Protein 4O7H (pdb70)

Solvent-accessible surface area: 18746 Å² total; per-residue (Å²): 141,46,76,0,37,8,21,21,8,11,25,27,0,9,2,0,19,2,0,0,40,12,8,182,23,111,45,73,44,34,118,22,76,38,77,99,96,58,143,89,10,70,88,56,1,51,19,17,63,11,4,0,0,28,17,85,128,44,54,51,2,6,9,5,56,0,0,7,5,9,0,16,63,60,49,84,83,61,37,5,2,5,58,89,30,46,38,47,6,37,0,4,26,0,4,0,11,0,33,87,48,0,25,119,53,0,3,62,10,0,15,87,5,58,1,45,40,128,37,65,122,40,44,84,70,58,88,75,72,27,62,51,0,114,61,49,0,54,64,0,0,134,35,0,10,154,7,31,102,165,74,171,34,0,7,18,79,61,18,0,5,0,0,1,1,0,0,0,3,0,0,0,0,1,2,16,41,7,18,32,14,130,95,14,80,87,0,20,106,3,0,15,107,2,2,54,72,105,7,0,141,40,5,12,88,78,93,21,90,74,11,109,40,37,236,54,1,57,62,81,132,44,139,44,90,0,44,9,20,21,10,11,26,30,0,11,6,0,18,2,0,0,40,22,8,190,24,99,41,75,42,30,120,23,75,38,77,101,120,56,145,89,11,63,89,57,2,50,20,16,74,10,2,0,0,24,18,85,128,44,58,52,1,6,8,5,26,0,0,7,8,9,0,16,64,61,51,70,139,50,26,4,3,7,60,93,30,46,32,47,5,34,0,13,27,0,17,10,12,0,54,84,40,0,28,111,41,0,4,48,15,0,17,89,4,56,1,50,54,69,34,97,107,112,79,49,61,180,70,20,144,52,0,101,62,48,0,58,64,0,0,139,36,0,12,154,7,29,106,165,72,173,29,0,7,15,126,68,17,0,6,0,0,0,1,0,0,1,2,0,0,0,0,1,2,16,40,5,14,26,7,151,93,14,91,87,0,53,123,7,0,22,102,1,1,48,79,122,7,0,144,40,6,10,84,78,97,19,90,89,28,110,38,39,130,47,0,53,65,76,91,47

Structure (mmCIF, N/CA/C/O backbone):
data_4O7H
#
_entry.id   4O7H
#
_cell.length_a   47.084
_cell.length_b   48.965
_cell.length_c   56.559
_cell.angle_alpha   109.85
_cell.angle_beta   106.96
_cell.angle_gamma   95.20
#
_symmetry.space_group_name_H-M   'P 1'
#
loop_
_entity.id
_entity.type
_entity.pdbx_description
1 polymer 'Glutathione S-transferase'
2 water water
#
loop_
_atom_site.group_PDB
_atom_site.id
_atom_site.type_symbol
_atom_site.label_atom_id
_atom_site.label_alt_id
_atom_site.label_comp_id
_atom_site.label_asym_id
_atom_site.label_entity_id
_atom_site.label_seq_id
_atom_site.pdbx_PDB_ins_code
_atom_site.Cartn_x
_atom_site.Cartn_y
_atom_site.Cartn_z
_atom_site.occupancy
_atom_site.B_iso_or_equiv
_atom_site.auth_seq_id
_atom_site.auth_comp_id
_atom_site.auth_asym_id
_atom_site.auth_atom_id
_atom_site.pdbx_PDB_model_num
ATOM 1 N N . MET A 1 1 ? 20.809 -12.525 5.107 1.00 31.70 1 MET A N 1
ATOM 2 C CA . MET A 1 1 ? 19.401 -12.982 5.319 1.00 28.63 1 MET A CA 1
ATOM 3 C C . MET A 1 1 ? 18.501 -12.296 4.286 1.00 23.86 1 MET A C 1
ATOM 4 O O . MET A 1 1 ? 18.906 -11.340 3.622 1.00 23.94 1 MET A O 1
ATOM 9 N N . ARG A 1 2 ? 17.283 -12.775 4.181 1.00 21.25 2 ARG A N 1
ATOM 10 C CA . ARG A 1 2 ? 16.301 -12.211 3.219 1.00 18.42 2 ARG A CA 1
ATOM 11 C C . ARG A 1 2 ? 16.140 -10.734 3.442 1.00 16.04 2 ARG A C 1
ATOM 12 O O . ARG A 1 2 ? 16.018 -10.290 4.571 1.00 15.91 2 ARG A O 1
ATOM 20 N N . ARG A 1 3 ? 16.085 -9.940 2.367 1.00 15.20 3 ARG A N 1
ATOM 21 C CA . ARG A 1 3 ? 16.082 -8.477 2.483 1.00 15.15 3 ARG A CA 1
ATOM 22 C C . ARG A 1 3 ? 15.093 -7.864 1.514 1.00 14.26 3 ARG A C 1
ATOM 23 O O . ARG A 1 3 ? 14.877 -8.397 0.397 1.00 15.63 3 ARG A O 1
ATOM 31 N N . LEU A 1 4 ? 14.487 -6.781 1.956 1.00 13.16 4 LEU A N 1
ATOM 32 C CA . LEU A 1 4 ? 13.592 -6.001 1.099 1.00 12.61 4 LEU A CA 1
ATOM 33 C C . LEU A 1 4 ? 14.091 -4.563 0.998 1.00 12.22 4 LEU A C 1
ATOM 34 O O . LEU A 1 4 ? 14.201 -3.822 2.006 1.00 12.13 4 LEU A O 1
ATOM 39 N N . TYR A 1 5 ? 14.414 -4.152 -0.212 1.00 10.85 5 TYR A N 1
ATOM 40 C CA . TYR A 1 5 ? 14.669 -2.766 -0.512 1.00 11.70 5 TYR A CA 1
ATOM 41 C C . TYR A 1 5 ? 13.349 -2.042 -0.636 1.00 11.59 5 TYR A C 1
ATOM 42 O O . TYR A 1 5 ? 12.459 -2.434 -1.453 1.00 11.33 5 TYR A O 1
ATOM 51 N N . HIS A 1 6 ? 13.192 -0.971 0.132 1.00 11.88 6 HIS A N 1
ATOM 52 C CA . HIS A 1 6 ? 11.903 -0.298 0.197 1.00 11.61 6 HIS A CA 1
ATOM 53 C C . HIS A 1 6 ? 12.084 1.206 0.461 1.00 12.49 6 HIS A C 1
ATOM 54 O O . HIS A 1 6 ? 13.194 1.681 0.766 1.00 13.22 6 HIS A O 1
ATOM 61 N N . HIS A 1 7 ? 10.995 1.930 0.413 1.00 12.03 7 HIS A N 1
ATOM 62 C CA . HIS A 1 7 ? 10.917 3.223 1.053 1.00 13.85 7 HIS A CA 1
ATOM 63 C C . HIS A 1 7 ? 9.505 3.477 1.466 1.00 12.86 7 HIS A C 1
ATOM 64 O O . HIS A 1 7 ? 8.564 2.905 0.907 1.00 12.92 7 HIS A O 1
ATOM 71 N N . GLY A 1 8 ? 9.344 4.318 2.469 1.00 12.77 8 GLY A N 1
ATOM 72 C CA . GLY A 1 8 ? 8.034 4.540 3.059 1.00 13.31 8 GLY A CA 1
ATOM 73 C C . GLY A 1 8 ? 7.023 5.182 2.148 1.00 12.93 8 GLY A C 1
ATOM 74 O O . GLY A 1 8 ? 5.819 5.078 2.418 1.00 13.46 8 GLY A O 1
ATOM 75 N N . LEU A 1 9 ? 7.442 5.855 1.077 1.00 13.18 9 LEU A N 1
ATOM 76 C CA . LEU A 1 9 ? 6.487 6.500 0.217 1.00 13.81 9 LEU A CA 1
ATOM 77 C C . LEU A 1 9 ? 5.957 5.609 -0.902 1.00 12.12 9 LEU A C 1
ATOM 78 O O . LEU A 1 9 ? 5.193 6.041 -1.715 1.00 13.90 9 LEU A O 1
ATOM 83 N N . SER A 1 10 ? 6.396 4.363 -0.946 1.00 11.31 10 SER A N 1
ATOM 84 C CA . SER A 1 10 ? 6.036 3.478 -2.050 1.00 10.59 10 SER A CA 1
ATOM 85 C C . SER A 1 10 ? 4.867 2.584 -1.638 1.00 10.29 10 SER A C 1
ATOM 86 O O . SER A 1 10 ? 5.043 1.770 -0.736 1.00 10.38 10 SER A O 1
ATOM 89 N N . PRO A 1 11 ? 3.707 2.706 -2.303 1.00 10.36 11 PRO A N 1
ATOM 90 C CA . PRO A 1 11 ? 2.628 1.784 -1.960 1.00 10.33 11 PRO A CA 1
ATOM 91 C C . PRO A 1 11 ? 2.960 0.344 -2.239 1.00 9.18 11 PRO A C 1
ATOM 92 O O . PRO A 1 11 ? 2.537 -0.533 -1.477 1.00 9.26 11 PRO A O 1
ATOM 96 N N . ALA A 1 12 ? 3.660 0.073 -3.322 1.00 8.69 12 ALA A N 1
ATOM 97 C CA . ALA A 1 12 ? 4.013 -1.286 -3.628 1.00 9.52 12 ALA A CA 1
ATOM 98 C C . ALA A 1 12 ? 4.937 -1.902 -2.593 1.00 8.76 12 ALA A C 1
ATOM 99 O O . ALA A 1 12 ? 4.829 -3.063 -2.230 1.00 9.69 12 ALA A O 1
ATOM 101 N N . ALA A 1 13 ? 5.891 -1.111 -2.135 1.00 9.00 13 ALA A N 1
ATOM 102 C CA . ALA A 1 13 ? 6.807 -1.589 -1.116 1.00 8.78 13 ALA A CA 1
ATOM 103 C C . ALA A 1 13 ? 6.102 -1.804 0.201 1.00 8.46 13 ALA A C 1
ATOM 104 O O . ALA A 1 13 ? 6.356 -2.824 0.876 1.00 9.23 13 ALA A O 1
ATOM 106 N N . ARG A 1 14 ? 5.180 -0.908 0.550 1.00 8.92 14 ARG A N 1
ATOM 107 C CA . ARG A 1 14 ? 4.362 -1.140 1.735 1.00 8.80 14 ARG A CA 1
ATOM 108 C C . ARG A 1 14 ? 3.640 -2.452 1.619 1.00 9.52 14 ARG A C 1
ATOM 109 O O . ARG A 1 14 ? 3.600 -3.249 2.575 1.00 9.00 14 ARG A O 1
ATOM 117 N N . LYS A 1 15 ? 3.023 -2.686 0.471 1.00 9.44 15 LYS A N 1
ATOM 118 C CA . LYS A 1 15 ? 2.304 -3.938 0.254 1.00 10.33 15 LYS A CA 1
ATOM 119 C C . LYS A 1 15 ? 3.158 -5.170 0.470 1.00 9.31 15 LYS A C 1
ATOM 120 O O . LYS A 1 15 ? 2.747 -6.133 1.109 1.00 8.53 15 LYS A O 1
ATOM 126 N N . VAL A 1 16 ? 4.379 -5.176 -0.064 1.00 8.34 16 VAL A N 1
ATOM 127 C CA . VAL A 1 16 ? 5.249 -6.316 0.112 1.00 8.49 16 VAL A CA 1
ATOM 128 C C . VAL A 1 16 ? 5.645 -6.516 1.590 1.00 9.00 16 VAL A C 1
ATOM 129 O O . VAL A 1 16 ? 5.654 -7.634 2.087 1.00 9.15 16 VAL A O 1
ATOM 133 N N . ARG A 1 17 ? 5.891 -5.431 2.311 1.00 8.65 17 ARG A N 1
ATOM 134 C CA . ARG A 1 17 ? 6.190 -5.527 3.698 1.00 9.70 17 ARG A CA 1
ATOM 135 C C . ARG A 1 17 ? 5.027 -6.197 4.463 1.00 8.53 17 ARG A C 1
ATOM 136 O O . ARG A 1 17 ? 5.247 -7.064 5.309 1.00 8.91 17 ARG A O 1
ATOM 144 N N . VAL A 1 18 ? 3.815 -5.743 4.207 1.00 8.76 18 VAL A N 1
ATOM 145 C CA . VAL A 1 18 ? 2.628 -6.353 4.832 1.00 8.70 18 VAL A CA 1
ATOM 146 C C . VAL A 1 18 ? 2.508 -7.821 4.450 1.00 9.45 18 VAL A C 1
ATOM 147 O O . VAL A 1 18 ? 2.243 -8.698 5.324 1.00 9.19 18 VAL A O 1
ATOM 151 N N . ALA A 1 19 ? 2.726 -8.137 3.175 1.00 8.77 19 ALA A N 1
ATOM 152 C CA . ALA A 1 19 ? 2.639 -9.528 2.694 1.00 9.56 19 ALA A CA 1
ATOM 153 C C . ALA A 1 19 ? 3.671 -10.446 3.374 1.00 9.73 19 ALA A C 1
ATOM 154 O O . ALA A 1 19 ? 3.359 -11.549 3.793 1.00 11.09 19 ALA A O 1
ATOM 156 N N . LEU A 1 20 ? 4.920 -9.990 3.478 1.00 9.58 20 LEU A N 1
ATOM 157 C CA . LEU A 1 20 ? 5.958 -10.762 4.093 1.00 9.60 20 LEU A CA 1
ATOM 158 C C . LEU A 1 20 ? 5.551 -11.109 5.549 1.00 10.33 20 LEU A C 1
ATOM 159 O O . LEU A 1 20 ? 5.703 -12.254 6.006 1.00 10.55 20 LEU A O 1
ATOM 164 N N . ALA A 1 21 ? 5.039 -10.112 6.261 1.00 9.66 21 ALA A N 1
ATOM 165 C CA . ALA A 1 21 ? 4.606 -10.294 7.658 1.00 10.97 21 ALA A CA 1
ATOM 166 C C . ALA A 1 21 ? 3.395 -11.254 7.752 1.00 11.41 21 ALA A C 1
ATOM 167 O O . ALA A 1 21 ? 3.327 -12.102 8.643 1.00 12.22 21 ALA A O 1
ATOM 169 N N . GLU A 1 22 ? 2.429 -11.107 6.851 1.00 12.19 22 GLU A N 1
ATOM 170 C CA . GLU A 1 22 ? 1.264 -11.995 6.820 1.00 12.01 22 GLU A CA 1
ATOM 171 C C . GLU A 1 22 ? 1.709 -13.431 6.590 1.00 12.63 22 GLU A C 1
ATOM 172 O O . GLU A 1 22 ? 1.138 -14.362 7.185 1.00 14.09 22 GLU A O 1
ATOM 178 N N . LYS A 1 23 ? 2.789 -13.620 5.820 1.00 11.89 23 LYS A N 1
ATOM 179 C CA . LYS A 1 23 ? 3.315 -14.978 5.525 1.00 13.19 23 LYS A CA 1
ATOM 180 C C . LYS A 1 23 ? 4.321 -15.442 6.580 1.00 13.07 23 LYS A C 1
ATOM 181 O O . LYS A 1 23 ? 4.916 -16.505 6.455 1.00 13.68 23 LYS A O 1
ATOM 187 N N . ARG A 1 24 ? 4.503 -14.638 7.613 1.00 13.46 24 ARG A N 1
ATOM 188 C CA . ARG A 1 24 ? 5.435 -14.965 8.705 1.00 14.49 24 ARG A CA 1
ATOM 189 C C . ARG A 1 24 ? 6.876 -15.171 8.199 1.00 16.73 24 ARG A C 1
ATOM 190 O O . ARG A 1 24 ? 7.620 -16.074 8.641 1.00 17.21 24 ARG A O 1
ATOM 198 N N . LEU A 1 25 ? 7.273 -14.338 7.243 1.00 15.07 25 LEU A N 1
ATOM 199 C CA . LEU A 1 25 ? 8.591 -14.397 6.659 1.00 16.28 25 LEU A CA 1
ATOM 200 C C . LEU A 1 25 ? 9.447 -13.316 7.219 1.00 17.09 25 LEU A C 1
ATOM 201 O O . LEU A 1 25 ? 9.151 -12.121 7.065 1.00 20.21 25 LEU A O 1
ATOM 206 N N . ASP A 1 26 ? 10.551 -13.692 7.839 1.00 17.18 26 ASP A N 1
ATOM 207 C CA . ASP A 1 26 ? 11.446 -12.709 8.382 1.00 19.02 26 ASP A CA 1
ATOM 208 C C . ASP A 1 26 ? 12.220 -12.014 7.230 1.00 16.82 26 ASP A C 1
ATOM 209 O O . ASP A 1 26 ? 12.513 -12.628 6.232 1.00 19.25 26 ASP A O 1
ATOM 214 N N . TYR A 1 27 ? 12.538 -10.759 7.418 1.00 16.47 27 TYR A N 1
ATOM 215 C CA . TYR A 1 27 ? 13.328 -10.021 6.464 1.00 15.42 27 TYR A CA 1
ATOM 216 C C . TYR A 1 27 ? 13.975 -8.804 7.085 1.00 16.36 27 TYR A C 1
ATOM 217 O O . TYR A 1 27 ? 13.484 -8.233 8.067 1.00 16.96 27 TYR A O 1
ATOM 226 N N . GLU A 1 28 ? 15.068 -8.367 6.462 1.00 15.47 28 GLU A N 1
ATOM 227 C CA . GLU A 1 28 ? 15.714 -7.121 6.797 1.00 17.55 28 GLU A CA 1
ATOM 228 C C . GLU A 1 28 ? 15.233 -6.000 5.883 1.00 15.79 28 GLU A C 1
ATOM 229 O O . GLU A 1 28 ? 15.334 -6.113 4.639 1.00 15.85 28 GLU A O 1
ATOM 235 N N . ALA A 1 29 ? 14.679 -4.961 6.460 1.00 16.20 29 ALA A N 1
ATOM 236 C CA . ALA A 1 29 ? 14.198 -3.819 5.682 1.00 16.34 29 ALA A CA 1
ATOM 237 C C . ALA A 1 29 ? 15.326 -2.881 5.401 1.00 18.58 29 ALA A C 1
ATOM 238 O O . ALA A 1 29 ? 15.994 -2.403 6.354 1.00 20.80 29 ALA A O 1
ATOM 240 N N . VAL A 1 30 ? 15.553 -2.594 4.114 1.00 16.88 30 VAL A N 1
ATOM 241 C CA . VAL A 1 30 ? 16.632 -1.704 3.702 1.00 16.67 30 VAL A CA 1
ATOM 242 C C . VAL A 1 30 ? 16.091 -0.542 2.881 1.00 17.43 30 VAL A C 1
ATOM 243 O O . VAL A 1 30 ? 15.469 -0.741 1.838 1.00 15.58 30 VAL A O 1
ATOM 247 N N . ILE A 1 31 ? 16.270 0.673 3.358 1.00 15.66 31 ILE A N 1
ATOM 248 C CA . ILE A 1 31 ? 15.791 1.841 2.670 1.00 15.55 31 ILE A CA 1
ATOM 249 C C . ILE A 1 31 ? 16.646 2.151 1.450 1.00 17.27 31 ILE A C 1
ATOM 250 O O . ILE A 1 31 ? 17.888 2.188 1.538 1.00 17.36 31 ILE A O 1
ATOM 255 N N . GLU A 1 32 ? 15.978 2.350 0.328 1.00 16.71 32 GLU A N 1
ATOM 256 C CA . GLU A 1 32 ? 16.583 2.965 -0.835 1.00 17.69 32 GLU A CA 1
ATOM 257 C C . GLU A 1 32 ? 15.766 4.171 -1.254 1.00 18.01 32 GLU A C 1
ATOM 258 O O . GLU A 1 32 ? 14.568 4.054 -1.581 1.00 18.14 32 GLU A O 1
ATOM 264 N N . GLU A 1 33 ? 16.395 5.345 -1.243 1.00 19.22 33 GLU A N 1
ATOM 265 C CA . GLU A 1 33 ? 15.762 6.551 -1.728 1.00 21.76 33 GLU A CA 1
ATOM 266 C C . GLU A 1 33 ? 15.962 6.664 -3.230 1.00 21.63 33 GLU A C 1
ATOM 267 O O . GLU A 1 33 ? 17.012 7.125 -3.698 1.00 21.17 33 GLU A O 1
ATOM 273 N N . THR A 1 34 ? 14.962 6.224 -4.004 1.00 20.04 34 THR A N 1
ATOM 274 C CA . THR A 1 34 ? 15.152 6.018 -5.431 1.00 21.55 34 THR A CA 1
ATOM 275 C C . THR A 1 34 ? 15.206 7.332 -6.222 1.00 22.57 34 THR A C 1
ATOM 276 O O . THR A 1 34 ? 15.529 7.337 -7.417 1.00 23.68 34 THR A O 1
ATOM 280 N N . TRP A 1 35 ? 14.903 8.422 -5.524 1.00 25.92 35 TRP A N 1
ATOM 281 C CA . TRP A 1 35 ? 15.000 9.770 -6.063 1.00 29.14 35 TRP A CA 1
ATOM 282 C C . TRP A 1 35 ? 16.447 10.254 -6.064 1.00 30.48 35 TRP A C 1
ATOM 283 O O . TRP A 1 35 ? 16.735 11.314 -6.600 1.00 35.13 35 TRP A O 1
ATOM 294 N N . ILE A 1 36 ? 17.350 9.474 -5.466 1.00 31.34 36 ILE A N 1
ATOM 295 C CA . ILE A 1 36 ? 18.776 9.750 -5.481 1.00 31.97 36 ILE A CA 1
ATOM 296 C C . ILE A 1 36 ? 19.473 8.647 -6.277 1.00 35.63 36 ILE A C 1
ATOM 297 O O . ILE A 1 36 ? 19.532 7.486 -5.832 1.00 30.38 36 ILE A O 1
ATOM 302 N N . ARG A 1 37 ? 19.992 9.003 -7.449 1.00 34.75 37 ARG A N 1
ATOM 303 C CA . ARG A 1 37 ? 20.576 8.022 -8.363 1.00 34.44 37 ARG A CA 1
ATOM 304 C C . ARG A 1 37 ? 21.670 7.214 -7.654 1.00 31.47 37 ARG A C 1
ATOM 305 O O . ARG A 1 37 ? 22.458 7.742 -6.877 1.00 33.41 37 ARG A O 1
ATOM 307 N N . ASN A 1 38 ? 21.650 5.894 -7.861 1.00 28.94 38 ASN A N 1
ATOM 308 C CA . ASN A 1 38 ? 22.584 4.976 -7.206 1.00 26.42 38 ASN A CA 1
ATOM 309 C C . ASN A 1 38 ? 22.865 3.865 -8.203 1.00 25.15 38 ASN A C 1
ATOM 310 O O . ASN A 1 38 ? 22.012 3.002 -8.478 1.00 20.21 38 ASN A O 1
ATOM 315 N N . GLU A 1 39 ? 24.040 3.924 -8.825 1.00 25.18 39 GLU A N 1
ATOM 316 C CA . GLU A 1 39 ? 24.309 3.020 -9.924 1.00 24.62 39 GLU A CA 1
ATOM 317 C C . GLU A 1 39 ? 24.287 1.580 -9.454 1.00 19.28 39 GLU A C 1
ATOM 318 O O . GLU A 1 39 ? 23.964 0.717 -10.234 1.00 17.67 39 GLU A O 1
ATOM 324 N N . SER A 1 40 ? 24.660 1.302 -8.215 1.00 18.24 40 SER A N 1
ATOM 325 C CA . SER A 1 40 ? 24.655 -0.081 -7.729 1.00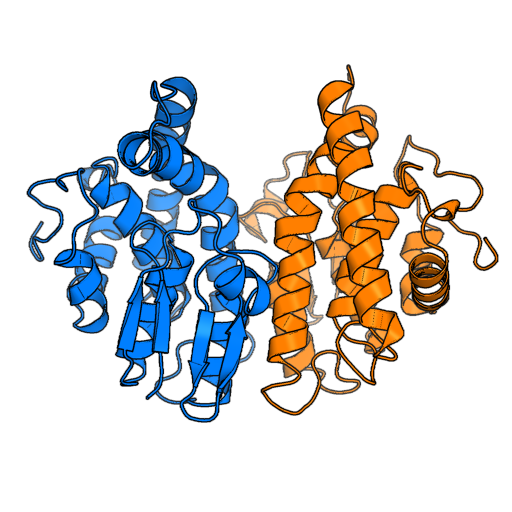 18.29 40 SER A CA 1
ATOM 326 C C . SER A 1 40 ? 23.188 -0.604 -7.631 1.00 15.83 40 SER A C 1
ATOM 327 O O . SER A 1 40 ? 22.907 -1.773 -7.911 1.00 15.49 40 SER A O 1
ATOM 330 N N . PHE A 1 41 ? 22.291 0.268 -7.221 1.00 15.74 41 PHE A N 1
ATOM 331 C CA . PHE A 1 41 ? 20.868 -0.124 -7.120 1.00 14.39 41 PHE A CA 1
ATOM 332 C C . PHE A 1 41 ? 20.292 -0.360 -8.509 1.00 15.21 41 PHE A C 1
ATOM 333 O O . PHE A 1 41 ? 19.613 -1.354 -8.729 1.00 13.65 41 PHE A O 1
ATOM 341 N N . LEU A 1 42 ? 20.613 0.529 -9.448 1.00 16.45 42 LEU A N 1
ATOM 342 C CA . LEU A 1 42 ? 20.194 0.389 -10.826 1.00 17.42 42 LEU A CA 1
ATOM 343 C C . LEU A 1 42 ? 20.725 -0.877 -11.446 1.00 16.20 42 LEU A C 1
ATOM 344 O O . LEU A 1 42 ? 20.061 -1.515 -12.256 1.00 16.30 42 LEU A O 1
ATOM 349 N N . ALA A 1 43 ? 21.964 -1.262 -11.085 1.00 15.11 43 ALA A N 1
ATOM 350 C CA . ALA A 1 43 ? 22.513 -2.500 -11.582 1.00 15.42 43 ALA A CA 1
ATOM 351 C C . ALA A 1 43 ? 21.679 -3.684 -11.146 1.00 16.33 43 ALA A C 1
ATOM 352 O O . ALA A 1 43 ? 21.524 -4.621 -11.886 1.00 17.49 43 ALA A O 1
ATOM 354 N N . MET A 1 44 ? 21.153 -3.634 -9.928 1.00 14.59 44 MET A N 1
ATOM 355 C CA . MET A 1 44 ? 20.315 -4.710 -9.413 1.00 14.89 44 MET A CA 1
ATOM 356 C C . MET A 1 44 ? 18.887 -4.695 -10.014 1.00 14.53 44 MET A C 1
ATOM 357 O O . MET A 1 44 ? 18.338 -5.758 -10.356 1.00 14.65 44 MET A O 1
ATOM 362 N N . ASN A 1 45 ? 18.327 -3.491 -10.140 1.00 12.90 45 ASN A N 1
ATOM 363 C CA . ASN A 1 45 ? 17.028 -3.238 -10.765 1.00 12.23 45 ASN A CA 1
ATOM 364 C C . ASN A 1 45 ? 17.041 -2.098 -11.745 1.00 11.61 45 ASN A C 1
ATOM 365 O O . ASN A 1 45 ? 17.024 -0.921 -11.397 1.00 11.19 45 ASN A O 1
ATOM 370 N N . PRO A 1 46 ? 17.149 -2.426 -13.028 1.00 12.26 46 PRO A N 1
ATOM 371 C CA . PRO A 1 46 ? 17.248 -1.363 -14.022 1.00 12.48 46 PRO A CA 1
ATOM 372 C C . PRO A 1 46 ? 16.114 -0.400 -14.101 1.00 12.49 46 PRO A C 1
ATOM 373 O O . PRO A 1 46 ? 16.276 0.693 -14.655 1.00 13.12 46 PRO A O 1
ATOM 377 N N . GLU A 1 47 ? 14.940 -0.768 -13.555 1.00 11.70 47 GLU A N 1
ATOM 378 C CA . GLU A 1 47 ? 13.834 0.148 -13.502 1.00 11.67 47 GLU A CA 1
ATOM 379 C C . GLU A 1 47 ? 14.026 1.248 -12.446 1.00 11.91 47 GLU A C 1
ATOM 380 O O . GLU A 1 47 ? 13.394 2.295 -12.502 1.00 12.40 47 GLU A O 1
ATOM 386 N N . GLY A 1 48 ? 14.915 1.011 -11.486 1.00 11.38 48 GLY A N 1
ATOM 387 C CA . GLY A 1 48 ? 15.280 1.995 -10.454 1.00 13.00 48 GLY A CA 1
ATOM 388 C C . GLY A 1 48 ? 14.160 2.272 -9.474 1.00 14.12 48 GLY A C 1
ATOM 389 O O . GLY A 1 48 ? 14.063 3.385 -8.925 1.00 16.02 48 GLY A O 1
ATOM 390 N N . GLU A 1 49 ? 13.323 1.255 -9.257 1.00 12.64 49 GLU A N 1
ATOM 391 C CA . GLU A 1 49 ? 12.222 1.358 -8.310 1.00 13.51 49 GLU A CA 1
ATOM 392 C C . GLU A 1 49 ? 12.381 0.381 -7.168 1.00 11.87 49 GLU A C 1
ATOM 393 O O . GLU A 1 49 ? 12.991 -0.676 -7.341 1.00 12.06 49 GLU A O 1
ATOM 399 N N . VAL A 1 50 ? 11.768 0.731 -6.030 1.00 11.63 50 VAL A N 1
ATOM 400 C CA . VAL A 1 50 ? 11.430 -0.229 -5.015 1.00 11.31 50 VAL A CA 1
ATOM 401 C C . VAL A 1 50 ? 9.970 -0.730 -5.219 1.00 10.53 50 VAL A C 1
ATOM 402 O O . VAL A 1 50 ? 9.152 -0.011 -5.798 1.00 11.17 50 VAL A O 1
ATOM 406 N N . PRO A 1 51 ? 9.638 -1.925 -4.724 1.00 10.25 51 PRO A N 1
ATOM 407 C CA . PRO A 1 51 ? 10.422 -2.892 -3.937 1.00 9.70 51 PRO A CA 1
ATOM 408 C C . PRO A 1 51 ? 11.277 -3.829 -4.750 1.00 9.85 51 PRO A C 1
ATOM 409 O O . PRO A 1 51 ? 11.002 -4.131 -5.934 1.00 10.08 51 PRO A O 1
ATOM 413 N N . VAL A 1 52 ? 12.350 -4.291 -4.096 1.00 9.84 52 VAL A N 1
ATOM 414 C CA . VAL A 1 52 ? 13.146 -5.392 -4.614 1.00 10.18 52 VAL A CA 1
ATOM 415 C C . VAL A 1 52 ? 13.378 -6.372 -3.448 1.00 10.00 52 VAL A C 1
ATOM 416 O O . VAL A 1 52 ? 13.851 -5.942 -2.367 1.00 10.57 52 VAL A O 1
ATOM 420 N N . LEU A 1 53 ? 13.075 -7.636 -3.662 1.00 9.89 53 LEU A N 1
ATOM 421 C CA . LEU A 1 53 ? 13.316 -8.696 -2.689 1.00 11.03 53 LEU A CA 1
ATOM 422 C C . LEU A 1 53 ? 14.572 -9.472 -3.070 1.00 11.90 53 LEU A C 1
ATOM 423 O O . LEU A 1 53 ? 14.707 -9.893 -4.243 1.00 10.90 53 LEU A O 1
ATOM 428 N N . VAL A 1 54 ? 15.472 -9.662 -2.091 1.00 12.10 54 VAL A N 1
ATOM 429 C CA . VAL A 1 54 ? 16.675 -10.514 -2.307 1.00 12.42 54 VAL A CA 1
ATOM 430 C C . VAL A 1 54 ? 16.655 -11.642 -1.251 1.00 12.63 54 VAL A C 1
ATOM 431 O O . VAL A 1 54 ? 16.639 -11.386 -0.022 1.00 13.14 54 VAL A O 1
ATOM 435 N N . GLU A 1 55 ? 16.523 -12.862 -1.734 1.00 14.91 55 GLU A N 1
ATOM 436 C CA . GLU A 1 55 ? 16.537 -14.025 -0.873 1.00 14.77 55 GLU A CA 1
ATOM 437 C C . GLU A 1 55 ? 17.969 -14.265 -0.381 1.00 16.96 55 GLU A C 1
ATOM 438 O O . GLU A 1 55 ? 18.909 -13.740 -0.923 1.00 16.12 55 GLU A O 1
ATOM 444 N N . ALA A 1 56 ? 18.078 -15.050 0.681 1.00 18.91 56 ALA A N 1
ATOM 445 C CA . ALA A 1 56 ? 19.403 -15.347 1.268 1.00 20.66 56 ALA A CA 1
ATOM 446 C C . ALA A 1 56 ? 20.388 -15.978 0.271 1.00 21.68 56 ALA A C 1
ATOM 447 O O . ALA A 1 56 ? 21.607 -15.769 0.398 1.00 23.78 56 ALA A O 1
ATOM 449 N N . ASP A 1 57 ? 19.893 -16.738 -0.700 1.00 23.83 57 ASP A N 1
ATOM 450 C CA . ASP A 1 57 ? 20.753 -17.293 -1.755 1.00 24.41 57 ASP A CA 1
ATOM 451 C C . ASP A 1 57 ? 21.074 -16.286 -2.873 1.00 23.75 57 ASP A C 1
ATOM 452 O O . ASP A 1 57 ? 21.736 -16.645 -3.848 1.00 26.60 57 ASP A O 1
ATOM 457 N N . GLY A 1 58 ? 20.600 -15.044 -2.741 1.00 20.28 58 GLY A N 1
ATOM 458 C CA . GLY A 1 58 ? 20.850 -13.992 -3.734 1.00 18.50 58 GLY A CA 1
ATOM 459 C C . GLY A 1 58 ? 19.775 -13.812 -4.804 1.00 18.18 58 GLY A C 1
ATOM 460 O O . GLY A 1 58 ? 19.846 -12.915 -5.634 1.00 17.47 58 GLY A O 1
ATOM 461 N N . LEU A 1 59 ? 18.815 -14.707 -4.843 1.00 17.10 59 LEU A N 1
ATOM 462 C CA . LEU A 1 59 ? 17.757 -14.615 -5.860 1.00 17.02 59 LEU A CA 1
ATOM 463 C C . LEU A 1 59 ? 17.067 -13.275 -5.652 1.00 15.53 59 LEU A C 1
ATOM 464 O O . LEU A 1 59 ? 16.626 -12.990 -4.566 1.00 14.92 59 LEU A O 1
ATOM 469 N N . THR A 1 60 ? 16.974 -12.491 -6.713 1.00 14.94 60 THR A N 1
ATOM 470 C CA . THR A 1 60 ? 16.494 -11.118 -6.686 1.00 13.71 60 THR A CA 1
ATOM 471 C C . THR A 1 60 ? 15.206 -11.001 -7.493 1.00 13.88 60 THR A C 1
ATOM 472 O O . THR A 1 60 ? 15.195 -11.312 -8.704 1.00 14.26 60 THR A O 1
ATOM 476 N N . ILE A 1 61 ? 14.117 -10.618 -6.814 1.00 13.16 61 ILE A N 1
ATOM 477 C CA . ILE A 1 61 ? 12.803 -10.496 -7.420 1.00 13.15 61 ILE A CA 1
ATOM 478 C C . ILE A 1 61 ? 12.406 -9.028 -7.393 1.00 13.45 61 ILE A C 1
ATOM 479 O O . ILE A 1 61 ? 12.424 -8.367 -6.340 1.00 11.20 61 ILE A O 1
ATOM 484 N N . THR A 1 62 ? 12.075 -8.513 -8.577 1.00 13.42 62 THR A N 1
ATOM 485 C CA . THR A 1 62 ? 11.819 -7.086 -8.780 1.00 14.60 62 THR A CA 1
ATOM 486 C C . THR A 1 62 ? 10.363 -6.919 -9.258 1.00 13.55 62 THR A C 1
ATOM 487 O O . THR A 1 62 ? 9.866 -7.767 -10.012 1.00 14.96 62 THR A O 1
ATOM 491 N N . ASP A 1 63 ? 9.717 -5.838 -8.854 1.00 13.07 63 ASP A N 1
ATOM 492 C CA . ASP A 1 63 ? 8.350 -5.455 -9.180 1.00 13.01 63 ASP A CA 1
ATOM 493 C C . ASP A 1 63 ? 7.413 -6.009 -8.117 1.00 12.23 63 ASP A C 1
ATOM 494 O O . ASP A 1 63 ? 7.476 -7.187 -7.767 1.00 11.71 63 ASP A O 1
ATOM 499 N N . GLY A 1 64 ? 6.555 -5.142 -7.586 1.00 12.53 64 GLY A N 1
ATOM 500 C CA . GLY A 1 64 ? 5.615 -5.548 -6.537 1.00 12.27 64 GLY A CA 1
ATOM 501 C C . GLY A 1 64 ? 4.775 -6.764 -6.915 1.00 11.51 64 GLY A C 1
ATOM 502 O O . GLY A 1 64 ? 4.581 -7.680 -6.102 1.00 10.95 64 GLY A O 1
ATOM 503 N N . TRP A 1 65 ? 4.198 -6.776 -8.106 1.00 11.20 65 TRP A N 1
ATOM 504 C CA . TRP A 1 65 ? 3.348 -7.858 -8.488 1.00 12.36 65 TRP A CA 1
ATOM 505 C C . TRP A 1 65 ? 4.171 -9.123 -8.636 1.00 10.56 65 TRP A C 1
ATOM 506 O O . TRP A 1 65 ? 3.795 -10.205 -8.153 1.00 11.74 65 TRP A O 1
ATOM 517 N N . ALA A 1 66 ? 5.326 -9.025 -9.325 1.00 10.10 66 ALA A N 1
ATOM 518 C CA . ALA A 1 66 ? 6.187 -10.181 -9.445 1.00 10.05 66 ALA A CA 1
ATOM 519 C C . ALA A 1 66 ? 6.570 -10.759 -8.089 1.00 9.73 66 ALA A C 1
ATOM 520 O O . ALA A 1 66 ? 6.573 -11.973 -7.884 1.00 9.52 66 ALA A O 1
ATOM 522 N N . ILE A 1 67 ? 6.890 -9.881 -7.135 1.00 9.05 67 ILE A N 1
ATOM 523 C CA . ILE A 1 67 ? 7.219 -10.338 -5.771 1.00 9.15 67 ILE A CA 1
ATOM 524 C C . ILE A 1 67 ? 6.024 -11.026 -5.116 1.00 9.26 67 ILE A C 1
ATOM 525 O O . ILE A 1 67 ? 6.164 -12.100 -4.550 1.00 10.85 67 ILE A O 1
ATOM 530 N N . CYS A 1 68 ? 4.844 -10.431 -5.211 1.00 10.07 68 CYS A N 1
ATOM 531 C CA . CYS A 1 68 ? 3.640 -11.027 -4.620 1.00 10.39 68 CYS A CA 1
ATOM 532 C C . CYS A 1 68 ? 3.307 -12.380 -5.205 1.00 11.64 68 CYS A C 1
ATOM 533 O O . CYS A 1 68 ? 2.998 -13.341 -4.458 1.00 10.56 68 CYS A O 1
ATOM 536 N N . GLU A 1 69 ? 3.441 -12.523 -6.516 1.00 10.23 69 GLU A N 1
ATOM 537 C CA . GLU A 1 69 ? 3.136 -13.812 -7.133 1.00 10.87 69 GLU A CA 1
ATOM 538 C C . GLU A 1 69 ? 4.218 -14.827 -6.761 1.00 11.19 69 GLU A C 1
ATOM 539 O O . GLU A 1 69 ? 3.902 -15.987 -6.480 1.00 13.11 69 GLU A O 1
ATOM 545 N N . TYR A 1 70 ? 5.475 -14.385 -6.694 1.00 10.83 70 TYR A N 1
ATOM 546 C CA . TYR A 1 70 ? 6.585 -15.229 -6.268 1.00 11.19 70 TYR A CA 1
ATOM 547 C C . TYR A 1 70 ? 6.331 -15.690 -4.842 1.00 11.20 70 TYR A C 1
ATOM 548 O O . TYR A 1 70 ? 6.512 -16.890 -4.525 1.00 11.69 70 TYR A O 1
ATOM 557 N N . LEU A 1 71 ? 5.935 -14.796 -3.952 1.00 11.00 71 LEU A N 1
ATOM 558 C CA . LEU A 1 71 ? 5.692 -15.211 -2.542 1.00 11.96 71 LEU A CA 1
ATOM 559 C C . LEU A 1 71 ? 4.612 -16.289 -2.451 1.00 13.95 71 LEU A C 1
ATOM 560 O O . LEU A 1 71 ? 4.735 -17.229 -1.642 1.00 13.51 71 LEU A O 1
ATOM 565 N N . GLU A 1 72 ? 3.572 -16.184 -3.277 1.00 13.60 72 GLU A N 1
ATOM 566 C CA . GLU A 1 72 ? 2.488 -17.152 -3.209 1.00 15.63 72 GLU A CA 1
ATOM 567 C C . GLU A 1 72 ? 2.956 -18.498 -3.780 1.00 16.39 72 GLU A C 1
ATOM 568 O O . GLU A 1 72 ? 2.485 -19.565 -3.349 1.00 17.38 72 GLU A O 1
ATOM 574 N N . GLU A 1 73 ? 3.882 -18.476 -4.716 1.00 14.80 73 GLU A N 1
ATOM 575 C CA . GLU A 1 73 ? 4.416 -19.705 -5.337 1.00 15.57 73 GLU A CA 1
ATOM 576 C C . GLU A 1 73 ? 5.360 -20.421 -4.389 1.00 16.13 73 GLU A C 1
ATOM 577 O O . GLU A 1 73 ? 5.334 -21.673 -4.281 1.00 18.53 73 GLU A O 1
ATOM 583 N N . VAL A 1 74 ? 6.225 -19.672 -3.736 1.00 15.75 74 VAL A N 1
ATOM 584 C CA . VAL A 1 74 ? 7.306 -20.301 -2.924 1.00 16.99 74 VAL A CA 1
ATOM 585 C C . VAL A 1 74 ? 6.900 -20.520 -1.468 1.00 18.46 74 VAL A C 1
ATOM 586 O O . VAL A 1 74 ? 7.422 -21.421 -0.792 1.00 20.56 74 VAL A O 1
ATOM 590 N N . TYR A 1 75 ? 5.992 -19.705 -0.964 1.00 16.81 75 TYR A N 1
ATOM 591 C CA . TYR A 1 75 ? 5.551 -19.711 0.424 1.00 18.00 75 TYR A CA 1
ATOM 592 C C . TYR A 1 75 ? 4.012 -19.705 0.436 1.00 18.12 75 TYR A C 1
ATOM 593 O O . TYR A 1 75 ? 3.386 -18.710 0.796 1.00 17.51 75 TYR A O 1
ATOM 602 N N . PRO A 1 76 ? 3.416 -20.836 0.012 1.00 21.71 76 PRO A N 1
ATOM 603 C CA . PRO A 1 76 ? 1.990 -20.864 -0.306 1.00 23.22 76 PRO A CA 1
ATOM 604 C C . PRO A 1 76 ? 1.048 -20.631 0.843 1.00 24.31 76 PRO A C 1
ATOM 605 O O . PRO A 1 76 ? -0.054 -20.091 0.628 1.00 22.45 76 PRO A O 1
ATOM 609 N N . GLU A 1 77 ? 1.453 -20.968 2.059 1.00 22.66 77 GLU A N 1
ATOM 610 C CA . GLU A 1 77 ? 0.572 -20.778 3.206 1.00 23.40 77 GLU A CA 1
ATOM 611 C C . GLU A 1 77 ? 1.157 -19.778 4.163 1.00 22.36 77 GLU A C 1
ATOM 612 O O . GLU A 1 77 ? 2.376 -19.840 4.409 1.00 25.54 77 GLU A O 1
ATOM 614 N N . PRO A 1 78 ? 0.341 -18.868 4.700 1.00 21.23 78 PRO A N 1
ATOM 615 C CA . PRO A 1 78 ? -1.101 -18.660 4.450 1.00 20.01 78 PRO A CA 1
ATOM 616 C C . PRO A 1 78 ? -1.284 -18.010 3.070 1.00 19.79 78 PRO A C 1
ATOM 617 O O . PRO A 1 78 ? -0.447 -17.206 2.666 1.00 16.35 78 PRO A O 1
ATOM 621 N N . SER A 1 79 ? -2.326 -18.375 2.362 1.00 17.31 79 SER A N 1
ATOM 622 C CA . SER A 1 79 ? -2.507 -17.856 0.957 1.00 15.88 79 SER A CA 1
ATOM 623 C C . SER A 1 79 ? -3.021 -16.4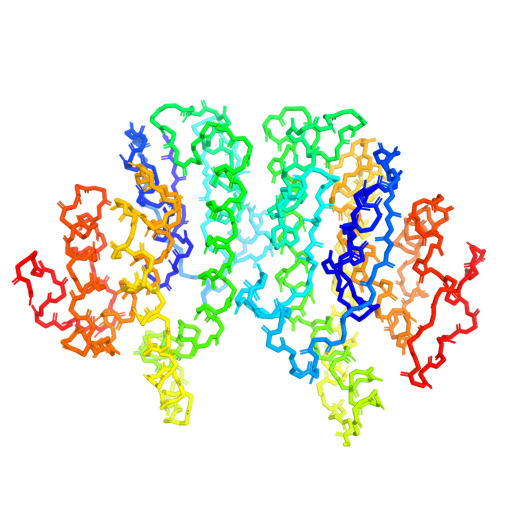22 0.995 1.00 15.00 79 SER A C 1
ATOM 624 O O . SER A 1 79 ? -3.903 -16.092 1.783 1.00 15.76 79 SER A O 1
ATOM 627 N N . LEU A 1 80 ? -2.523 -15.555 0.103 1.00 12.68 80 LEU A N 1
ATOM 628 C CA . LEU A 1 80 ? -3.037 -14.235 -0.044 1.00 11.75 80 LEU A CA 1
ATOM 629 C C . LEU A 1 80 ? -3.763 -14.067 -1.399 1.00 12.70 80 LEU A C 1
ATOM 630 O O . LEU A 1 80 ? -4.169 -12.985 -1.756 1.00 12.08 80 LEU A O 1
ATOM 635 N N . LEU A 1 81 ? -3.894 -15.172 -2.139 1.00 13.00 81 LEU A N 1
ATOM 636 C CA . LEU A 1 81 ? -4.708 -15.158 -3.375 1.00 13.13 81 LEU A CA 1
ATOM 637 C C . LEU A 1 81 ? -5.983 -15.972 -3.283 1.00 14.39 81 LEU A C 1
ATOM 638 O O . LEU A 1 81 ? -6.944 -15.669 -3.973 1.00 14.90 81 LEU A O 1
ATOM 643 N N . GLY A 1 82 ? -5.981 -17.015 -2.468 1.00 16.30 82 GLY A N 1
ATOM 644 C CA . GLY A 1 82 ? -7.149 -17.890 -2.422 1.00 18.13 82 GLY A CA 1
ATOM 645 C C . GLY A 1 82 ? -7.026 -19.045 -3.385 1.00 20.03 82 GLY A C 1
ATOM 646 O O . GLY A 1 82 ? -6.017 -19.225 -4.066 1.00 19.27 82 GLY A O 1
ATOM 647 N N . GLY A 1 83 ? -8.072 -19.864 -3.423 1.00 25.50 83 GLY A N 1
ATOM 648 C CA . GLY A 1 83 ? -7.919 -21.210 -3.967 1.00 27.09 83 GLY A CA 1
ATOM 649 C C . GLY A 1 83 ? -8.511 -21.339 -5.352 1.00 27.13 83 GLY A C 1
ATOM 650 O O . GLY A 1 83 ? -7.790 -21.576 -6.313 1.00 31.75 83 GLY A O 1
ATOM 651 N N . PRO A 1 84 ? -9.837 -21.177 -5.469 1.00 28.01 84 PRO A N 1
ATOM 652 C CA . PRO A 1 84 ? -10.386 -21.381 -6.802 1.00 23.88 84 PRO A CA 1
ATOM 653 C C . PRO A 1 84 ? -9.938 -20.298 -7.798 1.00 21.20 84 PRO A C 1
ATOM 654 O O . PRO A 1 84 ? -9.756 -19.147 -7.411 1.00 18.24 84 PRO A O 1
ATOM 658 N N . ALA A 1 85 ? -9.752 -20.663 -9.054 1.00 18.83 85 ALA A N 1
ATOM 659 C CA . ALA A 1 85 ? -9.338 -19.696 -10.087 1.00 18.50 85 ALA A CA 1
ATOM 660 C C . ALA A 1 85 ? -10.183 -18.437 -10.107 1.00 18.37 85 ALA A C 1
ATOM 661 O O . ALA A 1 85 ? -9.684 -17.330 -10.333 1.00 16.07 85 ALA A O 1
ATOM 663 N N . ALA A 1 86 ? -11.490 -18.586 -9.942 1.00 17.84 86 ALA A N 1
ATOM 664 C CA . ALA A 1 86 ? -12.403 -17.451 -9.947 1.00 18.17 86 ALA A CA 1
ATOM 665 C C . ALA A 1 86 ? -12.150 -16.474 -8.816 1.00 18.27 86 ALA A C 1
ATOM 666 O O . ALA A 1 86 ? -12.265 -15.267 -9.006 1.00 19.90 86 ALA A O 1
ATOM 668 N N A MET A 1 87 ? -11.816 -16.989 -7.640 0.50 17.17 87 MET A N 1
ATOM 669 N N B MET A 1 87 ? -11.817 -16.989 -7.633 0.50 18.03 87 MET A N 1
ATOM 670 C CA A MET A 1 87 ? -11.548 -16.136 -6.506 0.50 16.84 87 MET A CA 1
ATOM 671 C CA B MET A 1 87 ? -11.534 -16.146 -6.477 0.50 18.36 87 MET A CA 1
ATOM 672 C C A MET A 1 87 ? -10.241 -15.412 -6.753 0.50 16.01 87 MET A C 1
ATOM 673 C C B MET A 1 87 ? -10.238 -15.414 -6.743 0.50 16.79 87 MET A C 1
ATOM 674 O O A MET A 1 87 ? -10.155 -14.200 -6.564 0.50 15.58 87 MET A O 1
ATOM 675 O O B MET A 1 87 ? -10.156 -14.201 -6.562 0.50 16.30 87 MET A O 1
ATOM 684 N N . ARG A 1 88 ? -9.235 -16.165 -7.186 1.00 15.12 88 ARG A N 1
ATOM 685 C CA . ARG A 1 88 ? -7.901 -15.546 -7.478 1.00 14.33 88 ARG A CA 1
ATOM 686 C C . ARG A 1 88 ? -8.036 -14.439 -8.517 1.00 14.30 88 ARG A C 1
ATOM 687 O O . ARG A 1 88 ? -7.395 -13.381 -8.410 1.00 12.37 88 ARG A O 1
ATOM 695 N N . ALA A 1 89 ? -8.880 -14.649 -9.530 1.00 12.21 89 ALA A N 1
ATOM 696 C CA . ALA A 1 89 ? -9.118 -13.618 -10.526 1.00 12.98 89 ALA A CA 1
ATOM 697 C C . ALA A 1 89 ? -9.748 -12.348 -9.923 1.00 12.55 89 ALA A C 1
ATOM 698 O O . ALA A 1 89 ? -9.458 -11.253 -10.390 1.00 12.90 89 ALA A O 1
ATOM 700 N N . GLU A 1 90 ? -10.652 -12.500 -8.950 1.00 11.89 90 GLU A N 1
ATOM 701 C CA . GLU A 1 90 ? -11.289 -11.363 -8.288 1.00 12.84 90 GLU A CA 1
ATOM 702 C C . GLU A 1 90 ? -10.252 -10.608 -7.444 1.00 11.17 90 GLU A C 1
ATOM 703 O O . GLU A 1 90 ? -10.191 -9.355 -7.447 1.00 12.19 90 GLU A O 1
ATOM 709 N N . VAL A 1 91 ? -9.416 -11.365 -6.749 1.00 11.16 91 VAL A N 1
ATOM 710 C CA . VAL A 1 91 ? -8.305 -10.728 -6.007 1.00 10.90 91 VAL A CA 1
ATOM 711 C C . VAL A 1 91 ? -7.449 -9.893 -6.965 1.00 10.80 91 VAL A C 1
ATOM 712 O O . VAL A 1 91 ? -7.110 -8.708 -6.679 1.00 10.87 91 VAL A O 1
ATOM 716 N N . ARG A 1 92 ? -7.051 -10.493 -8.076 1.00 10.44 92 ARG A N 1
ATOM 717 C CA . ARG A 1 92 ? -6.177 -9.808 -9.042 1.00 9.72 92 ARG A CA 1
ATOM 718 C C . ARG A 1 92 ? -6.849 -8.588 -9.706 1.00 10.09 92 ARG A C 1
ATOM 719 O O . ARG A 1 92 ? -6.191 -7.532 -9.931 1.00 9.93 92 ARG A O 1
ATOM 727 N N . ARG A 1 93 ? -8.155 -8.699 -9.986 1.00 11.40 93 ARG A N 1
ATOM 728 C CA . ARG A 1 93 ? -8.942 -7.577 -10.454 1.00 11.30 93 ARG A CA 1
ATOM 729 C C . ARG A 1 93 ? -8.835 -6.408 -9.501 1.00 11.65 93 ARG A C 1
ATOM 730 O O . ARG A 1 93 ? -8.612 -5.275 -9.934 1.00 12.29 93 ARG A O 1
ATOM 738 N N . LEU A 1 94 ? -9.038 -6.692 -8.227 1.00 11.04 94 LEU A N 1
ATOM 739 C CA . LEU A 1 94 ? -9.051 -5.632 -7.224 1.00 11.13 94 LEU A CA 1
ATOM 740 C C . LEU A 1 94 ? -7.648 -5.100 -6.972 1.00 11.17 94 LEU A C 1
ATOM 741 O O . LEU A 1 94 ? -7.457 -3.885 -6.774 1.00 10.73 94 LEU A O 1
ATOM 746 N N . VAL A 1 95 ? -6.643 -5.983 -6.975 1.00 10.89 95 VAL A N 1
ATOM 747 C CA . VAL A 1 95 ? -5.247 -5.495 -6.950 1.00 10.81 95 VAL A CA 1
ATOM 748 C C . VAL A 1 95 ? -5.044 -4.466 -8.046 1.00 11.82 95 VAL A C 1
ATOM 749 O O . VAL A 1 95 ? -4.470 -3.389 -7.807 1.00 10.89 95 VAL A O 1
ATOM 753 N N . ALA A 1 96 ? -5.441 -4.799 -9.280 1.00 11.10 96 ALA A N 1
ATOM 754 C CA . ALA A 1 96 ? -5.316 -3.846 -10.378 1.00 11.63 96 ALA A CA 1
ATOM 755 C C . ALA A 1 96 ? -6.165 -2.580 -10.170 1.00 11.42 96 ALA A C 1
ATOM 756 O O . ALA A 1 96 ? -5.717 -1.485 -10.525 1.00 12.05 96 ALA A O 1
ATOM 758 N N . TRP A 1 97 ? -7.365 -2.721 -9.661 1.00 11.10 97 TRP A N 1
ATOM 759 C CA . TRP A 1 97 ? -8.190 -1.537 -9.379 1.00 11.46 97 TRP A CA 1
ATOM 760 C C . TRP A 1 97 ? -7.368 -0.514 -8.556 1.00 11.51 97 TRP A C 1
ATOM 761 O O . TRP A 1 97 ? -7.343 0.696 -8.869 1.00 11.49 97 TRP A O 1
ATOM 772 N N . PHE A 1 98 ? -6.700 -0.990 -7.541 1.00 11.36 98 PHE A N 1
ATOM 773 C CA . PHE A 1 98 ? -5.966 -0.069 -6.653 1.00 11.65 98 PHE A CA 1
ATOM 774 C C . PHE A 1 98 ? -4.627 0.286 -7.207 1.00 11.76 98 PHE A C 1
ATOM 775 O O . PHE A 1 98 ? -4.229 1.454 -7.154 1.00 11.87 98 PHE A O 1
ATOM 783 N N . ASP A 1 99 ? -3.877 -0.686 -7.756 1.00 11.57 99 ASP A N 1
ATOM 784 C CA . ASP A 1 99 ? -2.528 -0.330 -8.264 1.00 13.16 99 ASP A CA 1
ATOM 785 C C . ASP A 1 99 ? -2.532 0.458 -9.592 1.00 13.75 99 ASP A C 1
ATOM 786 O O . ASP A 1 99 ? -1.523 1.070 -9.953 1.00 16.50 99 ASP A O 1
ATOM 791 N N . ARG A 1 100 ? -3.637 0.434 -10.327 1.00 13.84 100 ARG A N 1
ATOM 792 C CA . ARG A 1 100 ? -3.830 1.296 -11.510 1.00 13.98 100 ARG A CA 1
ATOM 793 C C . ARG A 1 100 ? -4.754 2.468 -11.232 1.00 14.11 100 ARG A C 1
ATOM 794 O O . ARG A 1 100 ? -4.324 3.621 -11.346 1.00 16.32 100 ARG A O 1
ATOM 802 N N . LYS A 1 101 ? -6.035 2.202 -11.048 1.00 14.32 101 LYS A N 1
ATOM 803 C CA . LYS A 1 101 ? -7.073 3.253 -11.013 1.00 14.56 101 LYS A CA 1
ATOM 804 C C . LYS A 1 101 ? -6.909 4.138 -9.758 1.00 13.84 101 LYS A C 1
ATOM 805 O O . LYS A 1 101 ? -6.827 5.367 -9.849 1.00 13.20 101 LYS A O 1
ATOM 811 N N . PHE A 1 102 ? -6.914 3.535 -8.572 1.00 12.73 102 PHE A N 1
ATOM 812 C CA . PHE A 1 102 ? -6.728 4.338 -7.372 1.00 12.39 102 PHE A CA 1
ATOM 813 C C . PHE A 1 102 ? -5.390 5.029 -7.413 1.00 12.70 102 PHE A C 1
ATOM 814 O O . PHE A 1 102 ? -5.264 6.222 -7.078 1.00 13.07 102 PHE A O 1
ATOM 822 N N . ASN A 1 103 ? -4.354 4.300 -7.845 1.00 13.16 103 ASN A N 1
ATOM 823 C CA . ASN A 1 103 ? -3.019 4.839 -7.884 1.00 12.65 103 ASN A CA 1
ATOM 824 C C . ASN A 1 103 ? -2.946 6.094 -8.757 1.00 14.19 103 ASN A C 1
ATOM 825 O O . ASN A 1 103 ? -2.316 7.073 -8.372 1.00 14.33 103 ASN A O 1
ATOM 830 N N . ARG A 1 104 ? -3.556 6.029 -9.944 1.00 14.86 104 ARG A N 1
ATOM 831 C CA . ARG A 1 104 ? -3.469 7.150 -10.877 1.00 17.58 104 ARG A CA 1
ATOM 832 C C . ARG A 1 104 ? -4.317 8.330 -10.432 1.00 16.96 104 ARG A C 1
ATOM 833 O O . ARG A 1 104 ? -3.921 9.485 -10.658 1.00 18.07 104 ARG A O 1
ATOM 841 N N . GLU A 1 105 ? -5.466 8.052 -9.834 1.00 15.64 105 GLU A N 1
ATOM 842 C CA . GLU A 1 105 ? -6.459 9.062 -9.520 1.00 15.50 105 GLU A CA 1
ATOM 843 C C . GLU A 1 105 ? -6.221 9.732 -8.166 1.00 15.98 105 GLU A C 1
ATOM 844 O O . GLU A 1 105 ? -6.704 10.851 -7.933 1.00 17.74 105 GLU A O 1
ATOM 850 N N . VAL A 1 106 ? -5.525 9.043 -7.265 1.00 14.59 106 VAL A N 1
ATOM 851 C CA . VAL A 1 106 ? -5.397 9.483 -5.872 1.00 13.15 106 VAL A CA 1
ATOM 852 C C . VAL A 1 106 ? -3.942 9.438 -5.357 1.00 13.71 106 VAL A C 1
ATOM 853 O O . VAL A 1 106 ? -3.344 10.426 -4.951 1.00 13.87 106 VAL A O 1
ATOM 857 N N . THR A 1 107 ? -3.347 8.245 -5.312 1.00 12.46 107 THR A N 1
ATOM 858 C CA . THR A 1 107 ? -2.039 8.097 -4.737 1.00 12.84 107 THR A CA 1
ATOM 859 C C . THR A 1 107 ? -0.936 8.912 -5.407 1.00 14.71 107 THR A C 1
ATOM 860 O O . THR A 1 107 ? -0.178 9.647 -4.743 1.00 14.69 107 THR A O 1
ATOM 864 N N . GLU A 1 108 ? -0.842 8.809 -6.732 1.00 15.49 108 GLU A N 1
ATOM 865 C CA . GLU A 1 108 ? 0.191 9.545 -7.443 1.00 17.91 108 GLU A CA 1
ATOM 866 C C . GLU A 1 108 ? 0.134 11.034 -7.183 1.00 17.37 108 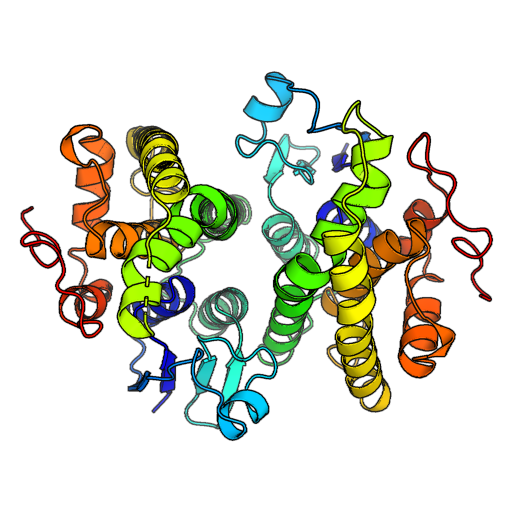GLU A C 1
ATOM 867 O O . GLU A 1 108 ? 1.135 11.579 -6.765 1.00 17.18 108 GLU A O 1
ATOM 873 N N . PRO A 1 109 ? -1.020 11.678 -7.410 1.00 17.22 109 PRO A N 1
ATOM 874 C CA . PRO A 1 109 ? -0.987 13.121 -7.153 1.00 19.70 109 PRO A CA 1
ATOM 875 C C . PRO A 1 109 ? -0.773 13.487 -5.677 1.00 19.57 109 PRO A C 1
ATOM 876 O O . PRO A 1 109 ? 0.000 14.381 -5.363 1.00 19.76 109 PRO A O 1
ATOM 880 N N . LEU A 1 110 ? -1.406 12.792 -4.750 1.00 17.85 110 LEU A N 1
ATOM 881 C CA . LEU A 1 110 ? -1.289 13.247 -3.344 1.00 17.38 110 LEU A CA 1
ATOM 882 C C . LEU A 1 110 ? 0.075 12.948 -2.767 1.00 17.88 110 LEU A C 1
ATOM 883 O O . LEU A 1 110 ? 0.642 13.732 -2.031 1.00 19.07 110 LEU A O 1
ATOM 888 N N . VAL A 1 111 ? 0.604 11.762 -3.040 1.00 17.38 111 VAL A N 1
ATOM 889 C CA . VAL A 1 111 ? 1.915 11.425 -2.538 1.00 16.13 111 VAL A CA 1
ATOM 890 C C . VAL A 1 111 ? 3.005 12.342 -3.129 1.00 17.81 111 VAL A C 1
ATOM 891 O O . VAL A 1 111 ? 3.888 12.810 -2.413 1.00 17.67 111 VAL A O 1
ATOM 895 N N . ARG A 1 112 ? 2.903 12.602 -4.425 1.00 18.77 112 ARG A N 1
ATOM 896 C CA . ARG A 1 112 ? 3.922 13.384 -5.095 1.00 21.32 112 ARG A CA 1
ATOM 897 C C . ARG A 1 112 ? 3.881 14.802 -4.481 1.00 20.95 112 ARG A C 1
ATOM 898 O O . ARG A 1 112 ? 4.902 15.323 -4.040 1.00 23.44 112 ARG A O 1
ATOM 906 N N . GLU A 1 113 ? 2.689 15.376 -4.474 1.00 23.30 113 GLU A N 1
ATOM 907 C CA . GLU A 1 113 ? 2.525 16.790 -4.147 1.00 23.44 113 GLU A CA 1
ATOM 908 C C . GLU A 1 113 ? 2.698 17.078 -2.671 1.00 27.32 113 GLU A C 1
ATOM 909 O O . GLU A 1 113 ? 3.290 18.105 -2.293 1.00 28.14 113 GLU A O 1
ATOM 915 N N . LYS A 1 114 ? 2.223 16.185 -1.818 1.00 24.53 114 LYS A N 1
ATOM 916 C CA . LYS A 1 114 ? 2.255 16.448 -0.376 1.00 24.11 114 LYS A CA 1
ATOM 917 C C . LYS A 1 114 ? 3.345 15.765 0.404 1.00 23.68 114 LYS A C 1
ATOM 918 O O . LYS A 1 114 ? 3.687 16.203 1.514 1.00 22.76 114 LYS A O 1
ATOM 924 N N . LEU A 1 115 ? 3.897 14.673 -0.132 1.00 19.48 115 LEU A N 1
ATOM 925 C CA . LEU A 1 115 ? 4.878 13.947 0.586 1.00 19.56 115 LEU A CA 1
ATOM 926 C C . LEU A 1 115 ? 6.236 14.020 -0.090 1.00 22.51 115 LEU A C 1
ATOM 927 O O . LEU A 1 115 ? 7.213 14.462 0.537 1.00 23.25 115 LEU A O 1
ATOM 932 N N . LEU A 1 116 ? 6.328 13.579 -1.340 1.00 22.23 116 LEU A N 1
ATOM 933 C CA . LEU A 1 116 ? 7.615 13.526 -2.003 1.00 24.39 116 LEU A CA 1
ATOM 934 C C . LEU A 1 116 ? 8.204 14.933 -2.129 1.00 25.73 116 LEU A C 1
ATOM 935 O O . LEU A 1 116 ? 9.377 15.117 -1.879 1.00 25.19 116 LEU A O 1
ATOM 940 N N . LYS A 1 117 ? 7.378 15.912 -2.471 1.00 26.50 117 LYS A N 1
ATOM 941 C CA . LYS A 1 117 ? 7.934 17.246 -2.712 1.00 30.82 117 LYS A CA 1
ATOM 942 C C . LYS A 1 117 ? 8.556 17.820 -1.479 1.00 32.19 117 LYS A C 1
ATOM 943 O O . LYS A 1 117 ? 9.537 18.565 -1.571 1.00 35.54 117 LYS A O 1
ATOM 949 N N . ARG A 1 118 ? 8.010 17.477 -0.321 1.00 30.44 118 ARG A N 1
ATOM 950 C CA . ARG A 1 118 ? 8.573 17.956 0.924 1.00 32.47 118 ARG A CA 1
ATOM 951 C C . ARG A 1 118 ? 9.842 17.202 1.274 1.00 34.04 118 ARG A C 1
ATOM 952 O O . ARG A 1 118 ? 10.781 17.766 1.847 1.00 32.17 118 ARG A O 1
ATOM 960 N N . VAL A 1 119 ? 9.901 15.922 0.915 1.00 33.00 119 VAL A N 1
ATOM 961 C CA . VAL A 1 119 ? 11.107 15.159 1.146 1.00 32.98 119 VAL A CA 1
ATOM 962 C C . VAL A 1 119 ? 12.304 15.673 0.324 1.00 34.87 119 VAL A C 1
ATOM 963 O O . VAL A 1 119 ? 13.412 15.707 0.834 1.00 35.01 119 VAL A O 1
ATOM 967 N N . ILE A 1 120 ? 12.077 16.052 -0.933 1.00 36.28 120 ILE A N 1
ATOM 968 C CA . ILE A 1 120 ? 13.157 16.568 -1.813 1.00 41.42 120 ILE A CA 1
ATOM 969 C C . ILE A 1 120 ? 13.055 18.105 -1.970 1.00 43.81 120 ILE A C 1
ATOM 970 O O . ILE A 1 120 ? 12.210 18.746 -1.335 1.00 42.48 120 ILE A O 1
ATOM 975 N N . SER A 1 121 ? 13.892 18.703 -2.817 1.00 48.33 121 SER A N 1
ATOM 976 C CA . SER A 1 121 ? 13.794 20.155 -3.074 1.00 56.75 121 SER A CA 1
ATOM 977 C C . SER A 1 121 ? 12.464 20.539 -3.759 1.00 59.45 121 SER A C 1
ATOM 978 O O . SER A 1 121 ? 12.158 21.717 -3.930 1.00 64.83 121 SER A O 1
ATOM 981 N N . GLY A 1 122 ? 11.670 19.530 -4.100 1.00 60.87 122 GLY A N 1
ATOM 982 C CA . GLY A 1 122 ? 10.650 19.589 -5.159 1.00 59.95 122 GLY A CA 1
ATOM 983 C C . GLY A 1 122 ? 9.830 20.840 -5.412 1.00 58.24 122 GLY A C 1
ATOM 984 O O . GLY A 1 122 ? 9.379 21.065 -6.542 1.00 53.91 122 GLY A O 1
ATOM 985 N N . GLY A 1 123 ? 9.581 21.622 -4.368 1.00 57.95 123 GLY A N 1
ATOM 986 C CA . GLY A 1 123 ? 8.911 22.906 -4.526 1.00 56.58 123 GLY A CA 1
ATOM 987 C C . GLY A 1 123 ? 7.430 22.954 -4.185 1.00 57.54 123 GLY A C 1
ATOM 988 O O . GLY A 1 123 ? 6.934 22.214 -3.326 1.00 53.85 123 GLY A O 1
ATOM 989 N N . ALA A 1 124 ? 6.729 23.847 -4.878 1.00 53.33 124 ALA A N 1
ATOM 990 C CA . ALA A 1 124 ? 5.346 24.193 -4.560 1.00 54.52 124 ALA A CA 1
ATOM 991 C C . ALA A 1 124 ? 4.377 23.066 -4.884 1.00 52.79 124 ALA A C 1
ATOM 992 O O . ALA A 1 124 ? 4.340 22.596 -6.008 1.00 45.29 124 ALA A O 1
ATOM 994 N N . PRO A 1 125 ? 3.574 22.645 -3.896 1.00 54.09 125 PRO A N 1
ATOM 995 C CA . PRO A 1 125 ? 2.479 21.715 -4.162 1.00 53.63 125 PRO A CA 1
ATOM 996 C C . PRO A 1 125 ? 1.547 22.246 -5.231 1.00 52.20 125 PRO A C 1
ATOM 997 O O . PRO A 1 125 ? 1.280 23.438 -5.267 1.00 56.12 125 PRO A O 1
ATOM 1001 N N . ASP A 1 126 ? 1.068 21.372 -6.106 1.00 43.94 126 ASP A N 1
ATOM 1002 C CA . ASP A 1 126 ? 0.133 21.767 -7.114 1.00 39.08 126 ASP A CA 1
ATOM 1003 C C . ASP A 1 126 ? -1.280 21.549 -6.594 1.00 39.44 126 ASP A C 1
ATOM 1004 O O . ASP A 1 126 ? -1.770 20.413 -6.517 1.00 31.51 126 ASP A O 1
ATOM 1009 N N . SER A 1 127 ? -1.951 22.649 -6.244 1.00 36.99 127 SER A N 1
ATOM 1010 C CA . SER A 1 127 ? -3.274 22.579 -5.632 1.00 34.61 127 SER A CA 1
ATOM 1011 C C . SER A 1 127 ? -4.330 21.927 -6.507 1.00 32.13 127 SER A C 1
ATOM 1012 O O . SER A 1 127 ? -5.300 21.363 -6.000 1.00 35.41 127 SER A O 1
ATOM 1015 N N . ARG A 1 128 ? -4.177 22.041 -7.823 1.00 31.38 128 ARG A N 1
ATOM 1016 C CA . ARG A 1 128 ? -5.083 21.432 -8.775 1.00 31.89 128 ARG A CA 1
ATOM 1017 C C . ARG A 1 128 ? -5.047 19.890 -8.684 1.00 30.62 128 ARG A C 1
ATOM 1018 O O . ARG A 1 128 ? -6.084 19.221 -8.671 1.00 30.80 128 ARG A O 1
ATOM 1020 N N . GLN A 1 129 ? -3.832 19.363 -8.661 1.00 32.08 129 GLN A N 1
ATOM 1021 C CA . GLN A 1 129 ? -3.588 17.910 -8.528 1.00 31.91 129 GLN A CA 1
ATOM 1022 C C . GLN A 1 129 ? -4.128 17.420 -7.175 1.00 30.62 129 GLN A C 1
ATOM 1023 O O . GLN A 1 129 ? -4.740 16.364 -7.101 1.00 28.15 129 GLN A O 1
ATOM 1029 N N . ILE A 1 130 ? -3.942 18.225 -6.132 1.00 28.01 130 ILE A N 1
ATOM 1030 C CA . ILE A 1 130 ? -4.396 17.879 -4.783 1.00 27.48 130 ILE A CA 1
ATOM 1031 C C . ILE A 1 130 ? -5.919 17.839 -4.694 1.00 28.16 130 ILE A C 1
ATOM 1032 O O . ILE A 1 130 ? -6.501 16.909 -4.121 1.00 24.36 130 ILE A O 1
ATOM 1037 N N . ARG A 1 131 ? -6.591 18.826 -5.288 1.00 24.79 131 ARG A N 1
ATOM 1038 C CA . ARG A 1 131 ? -8.053 18.848 -5.255 1.00 25.12 131 ARG A CA 1
ATOM 1039 C C . ARG A 1 131 ? -8.638 17.642 -5.980 1.00 24.64 131 ARG A C 1
ATOM 1040 O O . ARG A 1 131 ? -9.633 17.086 -5.543 1.00 23.96 131 ARG A O 1
ATOM 1042 N N . ALA A 1 132 ? -8.027 17.255 -7.099 1.00 25.75 132 ALA A N 1
ATOM 1043 C CA . ALA A 1 132 ? -8.524 16.143 -7.903 1.00 25.46 132 ALA A CA 1
ATOM 1044 C C . ALA A 1 132 ? -8.386 14.839 -7.097 1.00 22.27 132 ALA A C 1
ATOM 1045 O O . ALA A 1 132 ? -9.323 14.060 -7.006 1.00 22.95 132 ALA A O 1
ATOM 1047 N N . GLY A 1 133 ? -7.234 14.671 -6.478 1.00 21.52 133 GLY A N 1
ATOM 1048 C CA . GLY A 1 133 ? -6.967 13.470 -5.622 1.00 19.33 133 GLY A CA 1
ATOM 1049 C C . GLY A 1 133 ? -7.930 13.347 -4.471 1.00 20.56 133 GLY A C 1
ATOM 1050 O O . GLY A 1 133 ? -8.491 12.268 -4.211 1.00 19.44 133 GLY A O 1
ATOM 1051 N N . ARG A 1 134 ? -8.186 14.482 -3.823 1.00 21.06 134 ARG A N 1
ATOM 1052 C CA . ARG A 1 134 ? -9.101 14.552 -2.694 1.00 23.04 134 ARG A CA 1
ATOM 1053 C C . ARG A 1 134 ? -10.525 14.271 -3.119 1.00 21.58 134 ARG A C 1
ATOM 1054 O O . ARG A 1 134 ? -11.273 13.638 -2.401 1.00 23.51 134 ARG A O 1
ATOM 1062 N N . ALA A 1 135 ? -10.917 14.708 -4.311 1.00 21.64 135 ALA A N 1
ATOM 1063 C CA . ALA A 1 135 ? -12.274 14.426 -4.778 1.00 21.22 135 ALA A CA 1
ATOM 1064 C C . ALA A 1 135 ? -12.438 12.959 -5.164 1.00 19.71 135 ALA A C 1
ATOM 1065 O O . ALA A 1 135 ? -13.449 12.339 -4.876 1.00 19.54 135 ALA A O 1
ATOM 1067 N N . ASN A 1 136 ? -11.414 12.414 -5.813 1.00 21.86 136 ASN A N 1
ATOM 1068 C CA . ASN A 1 136 ? -11.451 11.066 -6.370 1.00 20.27 136 ASN A CA 1
ATOM 1069 C C . ASN A 1 136 ? -11.418 10.005 -5.300 1.00 17.34 136 ASN A C 1
ATOM 1070 O O . ASN A 1 136 ? -11.987 8.932 -5.463 1.00 18.68 136 ASN A O 1
ATOM 1075 N N . VAL A 1 137 ? -10.836 10.306 -4.149 1.00 15.64 137 VAL A N 1
ATOM 1076 C CA . VAL A 1 137 ? -10.774 9.271 -3.092 1.00 14.76 137 VAL A CA 1
ATOM 1077 C C . VAL A 1 137 ? -12.181 8.920 -2.601 1.00 16.12 137 VAL A C 1
ATOM 1078 O O . VAL A 1 137 ? -12.445 7.806 -2.210 1.00 15.02 137 VAL A O 1
ATOM 1082 N N . HIS A 1 138 ? -13.122 9.862 -2.678 1.00 16.26 138 HIS A N 1
ATOM 1083 C CA . HIS A 1 138 ? -14.492 9.520 -2.306 1.00 18.59 138 HIS A CA 1
ATOM 1084 C C . HIS A 1 138 ? -15.102 8.347 -3.132 1.00 16.11 138 HIS A C 1
ATOM 1085 O O . HIS A 1 138 ? -15.772 7.492 -2.581 1.00 16.58 138 HIS A O 1
ATOM 1092 N N . THR A 1 139 ? -14.914 8.348 -4.441 1.00 17.37 139 THR A N 1
ATOM 1093 C CA . THR A 1 139 ? -15.484 7.312 -5.311 1.00 17.11 139 THR A CA 1
ATOM 1094 C C . THR A 1 139 ? -14.935 5.951 -4.928 1.00 14.80 139 THR A C 1
ATOM 1095 O O . THR A 1 139 ? -15.660 4.957 -4.869 1.00 15.90 139 THR A O 1
ATOM 1099 N N . HIS A 1 140 ? -13.635 5.931 -4.637 1.00 14.27 140 HIS A N 1
ATOM 1100 C CA . HIS A 1 140 ? -13.000 4.682 -4.183 1.00 13.77 140 HIS A CA 1
ATOM 1101 C C . HIS A 1 140 ? -13.459 4.184 -2.837 1.00 13.02 140 HIS A C 1
ATOM 1102 O O . HIS A 1 140 ? -13.620 2.970 -2.638 1.00 13.81 140 HIS A O 1
ATOM 1109 N N . LEU A 1 141 ? -13.601 5.118 -1.887 1.00 12.24 141 LEU A N 1
ATOM 1110 C CA . LEU A 1 141 ? -14.146 4.751 -0.604 1.00 12.46 141 LEU A CA 1
ATOM 1111 C C . LEU A 1 141 ? -15.577 4.254 -0.677 1.00 12.47 141 LEU A C 1
ATOM 1112 O O . LEU A 1 141 ? -15.911 3.339 0.049 1.00 11.60 141 LEU A O 1
ATOM 1117 N N . ARG A 1 142 ? -16.394 4.828 -1.563 1.00 14.67 142 ARG A N 1
ATOM 1118 C CA . ARG A 1 142 ? -17.760 4.331 -1.741 1.00 16.32 142 ARG A CA 1
ATOM 1119 C C . ARG A 1 142 ? -17.755 2.893 -2.270 1.00 15.11 142 ARG A C 1
ATOM 1120 O O . ARG A 1 142 ? -18.576 2.041 -1.857 1.00 14.39 142 ARG A O 1
ATOM 1128 N N . TYR A 1 143 ? -16.810 2.599 -3.164 1.00 15.51 143 TYR A N 1
ATOM 1129 C CA . TYR A 1 143 ? -16.698 1.253 -3.708 1.00 14.65 143 TYR A CA 1
ATOM 1130 C C . TYR A 1 143 ? -16.260 0.242 -2.669 1.00 14.25 143 TYR A C 1
ATOM 1131 O O . TYR A 1 143 ? -16.767 -0.848 -2.576 1.00 13.29 143 TYR A O 1
ATOM 1140 N N . ILE A 1 144 ? -15.254 0.608 -1.879 1.00 11.82 144 ILE A N 1
ATOM 1141 C CA . ILE A 1 144 ? -14.838 -0.230 -0.772 1.00 11.60 144 ILE A CA 1
ATOM 1142 C C . ILE A 1 144 ? -15.995 -0.518 0.168 1.00 12.02 144 ILE A C 1
ATOM 1143 O O . ILE A 1 144 ? -16.221 -1.655 0.572 1.00 12.09 144 ILE A O 1
ATOM 1148 N N . SER A 1 145 ? -16.735 0.541 0.503 1.00 13.47 145 SER A N 1
ATOM 1149 C CA . SER A 1 145 ? -17.873 0.376 1.397 1.00 13.93 145 SER A CA 1
ATOM 1150 C C . SER A 1 145 ? -18.904 -0.617 0.817 1.00 13.95 145 SER A C 1
ATOM 1151 O O . SER A 1 145 ? -19.410 -1.463 1.534 1.00 14.78 145 SER A O 1
ATOM 1154 N N . TRP A 1 146 ? -19.158 -0.504 -0.469 1.00 14.50 146 TRP A N 1
ATOM 1155 C CA . TRP A 1 146 ? -20.067 -1.447 -1.186 1.00 14.84 146 TRP A CA 1
ATOM 1156 C C . TRP A 1 146 ? -19.587 -2.890 -1.122 1.00 14.72 146 TRP A C 1
ATOM 1157 O O . TRP A 1 146 ? -20.335 -3.821 -0.708 1.00 14.56 146 TRP A O 1
ATOM 1168 N N . LEU A 1 147 ? -18.297 -3.102 -1.415 1.00 14.09 147 LEU A N 1
ATOM 1169 C CA . LEU A 1 147 ? -17.725 -4.449 -1.356 1.00 15.27 147 LEU A CA 1
ATOM 1170 C C . LEU A 1 147 ? -17.794 -5.031 0.055 1.00 15.47 147 LEU A C 1
ATOM 1171 O O . LEU A 1 147 ? -18.216 -6.163 0.267 1.00 14.94 147 LEU A O 1
ATOM 1176 N N . ILE A 1 148 ? -17.345 -4.269 1.056 1.00 14.81 148 ILE A N 1
ATOM 1177 C CA . ILE A 1 148 ? -17.214 -4.785 2.427 1.00 16.56 148 ILE A CA 1
ATOM 1178 C C . ILE A 1 148 ? -18.588 -4.901 3.092 1.00 16.96 148 ILE A C 1
ATOM 1179 O O . ILE A 1 148 ? -18.721 -5.607 4.062 1.00 18.98 148 ILE A O 1
ATOM 1184 N N . ASP A 1 149 ? -19.603 -4.243 2.547 1.00 17.22 149 ASP A N 1
ATOM 1185 C CA . ASP A 1 149 ? -20.978 -4.393 3.096 1.00 18.94 149 ASP A CA 1
ATOM 1186 C C . ASP A 1 149 ? -21.537 -5.753 2.669 1.00 19.30 149 ASP A C 1
ATOM 1187 O O . ASP A 1 149 ? -22.468 -6.279 3.272 1.00 19.73 149 ASP A O 1
ATOM 1192 N N . ARG A 1 150 ? -20.962 -6.359 1.639 1.00 19.65 150 ARG A N 1
ATOM 1193 C CA . ARG A 1 150 ? -21.483 -7.660 1.223 1.00 22.06 150 ARG A CA 1
ATOM 1194 C C . ARG A 1 150 ? -20.524 -8.810 1.290 1.00 21.73 150 ARG A C 1
ATOM 1195 O O . ARG A 1 150 ? -20.875 -9.929 0.988 1.00 24.63 150 ARG A O 1
ATOM 1203 N N . ARG A 1 151 ? -19.283 -8.536 1.652 1.00 19.66 151 ARG A N 1
ATOM 1204 C CA . ARG A 1 151 ? -18.263 -9.557 1.774 1.00 18.41 151 ARG A CA 1
ATOM 1205 C C . ARG A 1 151 ? -17.516 -9.409 3.076 1.00 17.65 151 ARG A C 1
ATOM 1206 O O . ARG A 1 151 ? -17.525 -8.346 3.663 1.00 17.91 151 ARG A O 1
ATOM 1214 N N A ARG A 1 152 ? -16.856 -10.466 3.509 0.50 19.08 152 ARG A N 1
ATOM 1215 N N B ARG A 1 152 ? -16.853 -10.468 3.529 0.50 19.10 152 ARG A N 1
ATOM 1216 C CA A ARG A 1 152 ? -16.101 -10.455 4.733 0.50 20.32 152 ARG A CA 1
ATOM 1217 C CA B ARG A 1 152 ? -16.089 -10.422 4.767 0.50 20.42 152 ARG A CA 1
ATOM 1218 C C A ARG A 1 152 ? -14.878 -9.536 4.587 0.50 19.26 152 ARG A C 1
ATOM 1219 C C B ARG A 1 152 ? -14.870 -9.518 4.591 0.50 19.29 152 ARG A C 1
ATOM 1220 O O A ARG A 1 152 ? -14.580 -8.735 5.466 0.50 20.36 152 ARG A O 1
ATOM 1221 O O B ARG A 1 152 ? -14.556 -8.715 5.461 0.50 20.51 152 ARG A O 1
ATOM 1236 N N . TRP A 1 153 ? -14.201 -9.673 3.459 1.00 18.27 153 TRP A N 1
ATOM 1237 C CA . TRP A 1 153 ? -13.007 -8.893 3.136 1.00 16.33 153 TRP A CA 1
ATOM 1238 C C . TRP A 1 153 ? -13.205 -8.426 1.685 1.00 14.75 153 TRP A C 1
ATOM 1239 O O . TRP A 1 153 ? -14.162 -8.805 1.014 1.00 14.48 153 TRP A O 1
ATOM 1250 N N . LEU A 1 154 ? -12.309 -7.605 1.125 1.00 13.72 154 LEU A N 1
ATOM 1251 C CA . LEU A 1 154 ? -12.663 -6.943 -0.160 1.00 14.28 154 LEU A CA 1
ATOM 1252 C C . LEU A 1 154 ? -12.917 -7.896 -1.326 1.00 13.82 154 LEU A C 1
ATOM 1253 O O . LEU A 1 154 ? -13.746 -7.620 -2.175 1.00 13.87 154 LEU A O 1
ATOM 1258 N N . ALA A 1 155 ? -12.207 -9.015 -1.351 1.00 13.55 155 ALA A N 1
ATOM 1259 C CA . ALA A 1 155 ? -12.299 -9.979 -2.447 1.00 16.47 155 ALA A CA 1
ATOM 1260 C C . ALA A 1 155 ? -13.083 -11.208 -2.102 1.00 17.54 155 ALA A C 1
ATOM 1261 O O . ALA A 1 155 ? -13.201 -12.114 -2.951 1.00 23.97 155 ALA A O 1
ATOM 1263 N N . GLY A 1 156 ? -13.609 -11.281 -0.891 1.00 17.63 156 GLY A N 1
ATOM 1264 C CA . GLY A 1 156 ? -14.399 -12.441 -0.432 1.00 19.84 156 GLY A CA 1
ATOM 1265 C C . GLY A 1 156 ? -14.132 -12.850 1.002 1.00 20.33 156 GLY A C 1
ATOM 1266 O O . GLY A 1 156 ? -14.029 -12.020 1.895 1.00 18.85 156 GLY A O 1
ATOM 1267 N N . ASP A 1 157 ? -14.064 -14.171 1.237 1.00 21.98 157 ASP A N 1
ATOM 1268 C CA . ASP A 1 157 ? -14.131 -14.726 2.578 1.00 22.79 157 ASP A CA 1
ATOM 1269 C C . ASP A 1 157 ? -12.844 -14.644 3.398 1.00 22.93 157 ASP A C 1
ATOM 1270 O O . ASP A 1 157 ? -12.859 -14.825 4.615 1.00 26.18 157 ASP A O 1
ATOM 1272 N N . MET A 1 158 ? -11.734 -14.300 2.758 1.00 18.59 158 MET A N 1
ATOM 1273 C CA . MET A 1 158 ? -10.454 -14.289 3.456 1.00 17.78 158 MET A CA 1
ATOM 1274 C C . MET A 1 158 ? -9.711 -13.017 3.069 1.00 14.95 158 MET A C 1
ATOM 1275 O O . MET A 1 158 ? -9.971 -12.489 2.017 1.00 15.11 158 MET A O 1
ATOM 1280 N N . LEU A 1 159 ? -8.842 -12.560 3.954 1.00 12.87 159 LEU A N 1
ATOM 1281 C CA . LEU A 1 159 ? -7.987 -11.438 3.657 1.00 13.55 159 LEU A CA 1
ATOM 1282 C C . LEU A 1 159 ? -7.033 -11.848 2.513 1.00 11.94 159 LEU A C 1
ATOM 1283 O O . LEU A 1 159 ? -6.470 -12.955 2.507 1.00 12.95 159 LEU A O 1
ATOM 1288 N N . THR A 1 160 ? -6.834 -10.924 1.545 1.00 10.64 160 THR A N 1
ATOM 1289 C CA . THR A 1 160 ? -6.007 -11.216 0.368 1.00 10.09 160 THR A CA 1
ATOM 1290 C C . THR A 1 160 ? -5.181 -9.999 0.010 1.00 9.90 160 THR A C 1
ATOM 1291 O O . THR A 1 160 ? -5.256 -8.944 0.663 1.00 10.05 160 THR A O 1
ATOM 1295 N N . TYR A 1 161 ? -4.414 -10.162 -1.059 1.00 9.62 161 TYR A N 1
ATOM 1296 C CA . TYR A 1 161 ? -3.638 -9.056 -1.610 1.00 9.77 161 TYR A CA 1
ATOM 1297 C C . TYR A 1 161 ? -4.585 -7.884 -1.939 1.00 10.02 161 TYR A C 1
ATOM 1298 O O . TYR A 1 161 ? -4.169 -6.740 -2.017 1.00 10.77 161 TYR A O 1
ATOM 1307 N N . ALA A 1 162 ? -5.866 -8.123 -2.175 1.00 10.09 162 ALA A N 1
ATOM 1308 C CA . ALA A 1 162 ? -6.754 -6.988 -2.421 1.00 10.26 162 ALA A CA 1
ATOM 1309 C C . ALA A 1 162 ? -6.841 -6.053 -1.264 1.00 9.84 162 ALA A C 1
ATOM 1310 O O . ALA A 1 162 ? -6.745 -4.798 -1.413 1.00 10.18 162 ALA A O 1
ATOM 1312 N N . ASP A 1 163 ? -7.089 -6.601 -0.078 1.00 10.20 163 ASP A N 1
ATOM 1313 C CA . ASP A 1 163 ? -7.148 -5.775 1.130 1.00 9.97 163 ASP A CA 1
ATOM 1314 C C . ASP A 1 163 ? -5.799 -5.107 1.406 1.00 9.46 163 ASP A C 1
ATOM 1315 O O . ASP A 1 163 ? -5.724 -3.914 1.743 1.00 10.02 163 ASP A O 1
ATOM 1320 N N . ILE A 1 164 ? -4.720 -5.867 1.192 1.00 9.50 164 ILE A N 1
ATOM 1321 C CA . ILE A 1 164 ? -3.395 -5.322 1.495 1.00 9.28 164 ILE A CA 1
ATOM 1322 C C . ILE A 1 164 ? -3.088 -4.130 0.579 1.00 10.35 164 ILE A C 1
ATOM 1323 O O . ILE A 1 164 ? -2.655 -3.066 1.023 1.00 9.88 164 ILE A O 1
ATOM 1328 N N . THR A 1 165 ? -3.353 -4.300 -0.708 1.00 9.91 165 THR A N 1
ATOM 1329 C CA . THR A 1 165 ? -3.072 -3.265 -1.704 1.00 10.23 165 THR A CA 1
ATOM 1330 C C . THR A 1 165 ? -3.893 -1.988 -1.397 1.00 10.21 165 THR A C 1
ATOM 1331 O O . THR A 1 165 ? -3.339 -0.898 -1.296 1.00 9.94 165 THR A O 1
ATOM 1335 N N . ALA A 1 166 ? -5.202 -2.156 -1.222 1.00 9.18 166 ALA A N 1
ATOM 1336 C CA . ALA A 1 166 ? -6.080 -1.029 -0.958 1.00 9.03 166 ALA A CA 1
ATOM 1337 C C . ALA A 1 166 ? -5.661 -0.285 0.350 1.00 9.11 166 ALA A C 1
ATOM 1338 O O . ALA A 1 166 ? -5.567 0.971 0.376 1.00 9.53 166 ALA A O 1
ATOM 1340 N N . ALA A 1 167 ? -5.345 -1.041 1.398 1.00 8.73 1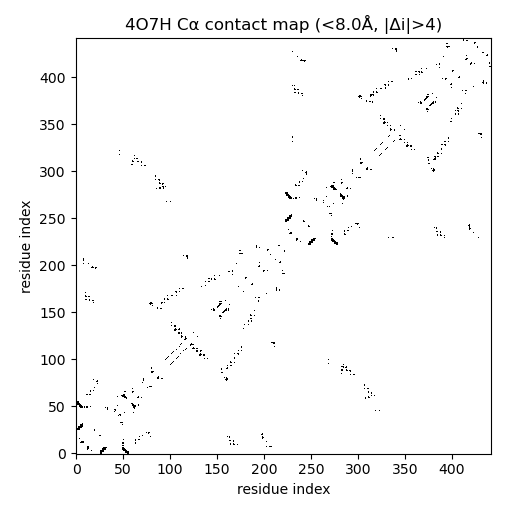67 ALA A N 1
ATOM 1341 C CA . ALA A 1 167 ? -5.015 -0.468 2.695 1.00 8.27 167 ALA A CA 1
ATOM 1342 C C . ALA A 1 167 ? -3.659 0.224 2.600 1.00 8.82 167 ALA A C 1
ATOM 1343 O O . ALA A 1 167 ? -3.439 1.251 3.262 1.00 8.34 167 ALA A O 1
ATOM 1345 N N . CYS A 1 168 ? -2.733 -0.318 1.800 1.00 7.99 168 CYS A N 1
ATOM 1346 C CA . CYS A 1 168 ? -1.385 0.276 1.710 1.00 8.98 168 CYS A CA 1
ATOM 1347 C C . CYS A 1 168 ? -1.478 1.614 0.969 1.00 8.66 168 CYS A C 1
ATOM 1348 O O . CYS A 1 168 ? -0.850 2.609 1.371 1.00 8.67 168 CYS A O 1
ATOM 1351 N N . HIS A 1 169 ? -2.278 1.670 -0.097 1.00 8.37 169 HIS A N 1
ATOM 1352 C CA . HIS A 1 169 ? -2.506 2.949 -0.784 1.00 8.80 169 HIS A CA 1
ATOM 1353 C C . HIS A 1 169 ? -3.147 3.942 0.182 1.00 9.35 169 HIS A C 1
ATOM 1354 O O . HIS A 1 169 ? -2.683 5.058 0.320 1.00 9.67 169 HIS A O 1
ATOM 1361 N N . LEU A 1 170 ? -4.204 3.508 0.872 1.00 9.41 170 LEU A N 1
ATOM 1362 C CA . LEU A 1 170 ? -4.931 4.391 1.776 1.00 9.97 170 LEU A CA 1
ATOM 1363 C C . LEU A 1 170 ? -4.060 4.850 2.910 1.00 9.93 170 LEU A C 1
ATOM 1364 O O . LEU A 1 170 ? -4.235 5.979 3.407 1.00 9.98 170 LEU A O 1
ATOM 1369 N N . SER A 1 171 ? -3.089 4.026 3.318 1.00 9.32 171 SER A N 1
ATOM 1370 C CA . SER A 1 171 ? -2.207 4.398 4.422 1.00 9.53 171 SER A CA 1
ATOM 1371 C C . SER A 1 171 ? -1.383 5.602 4.033 1.00 9.15 171 SER A C 1
ATOM 1372 O O . SER A 1 171 ? -1.027 6.442 4.901 1.00 10.10 171 SER A O 1
ATOM 1375 N N . LEU A 1 172 ? -1.032 5.697 2.753 1.00 10.08 172 LEU A N 1
ATOM 1376 C CA . LEU A 1 172 ? -0.233 6.859 2.311 1.00 10.46 172 LEU A CA 1
ATOM 1377 C C . LEU A 1 172 ? -1.115 8.108 2.183 1.00 10.61 172 LEU A C 1
ATOM 1378 O O . LEU A 1 172 ? -0.679 9.199 2.579 1.00 11.16 172 LEU A O 1
ATOM 1383 N N . ILE A 1 173 ? -2.364 7.941 1.757 1.00 11.09 173 ILE A N 1
ATOM 1384 C CA . ILE A 1 173 ? -3.318 9.059 1.746 1.00 11.03 173 ILE A CA 1
ATOM 1385 C C . ILE A 1 173 ? -3.554 9.518 3.175 1.00 10.45 173 ILE A C 1
ATOM 1386 O O . ILE A 1 173 ? -3.619 10.719 3.439 1.00 10.46 173 ILE A O 1
ATOM 1391 N N . ASP A 1 174 ? -3.568 8.581 4.095 1.00 10.11 174 ASP A N 1
ATOM 1392 C CA . ASP A 1 174 ? -3.818 8.905 5.501 1.00 10.48 174 ASP A CA 1
ATOM 1393 C C . ASP A 1 174 ? -2.601 9.582 6.104 1.00 11.59 174 ASP A C 1
ATOM 1394 O O . ASP A 1 174 ? -2.756 10.531 6.883 1.00 12.20 174 ASP A O 1
ATOM 1399 N N . TYR A 1 175 ? -1.399 9.149 5.749 1.00 11.20 175 TYR A N 1
ATOM 1400 C CA . TYR A 1 175 ? -0.181 9.830 6.184 1.00 12.30 175 TYR A CA 1
ATOM 1401 C C . TYR A 1 175 ? -0.187 11.328 5.778 1.00 13.78 175 TYR A C 1
ATOM 1402 O O . TYR A 1 175 ? 0.276 12.198 6.557 1.00 14.39 175 TYR A O 1
ATOM 1411 N N . ALA A 1 176 ? -0.751 11.627 4.605 1.00 13.23 176 ALA A N 1
ATOM 1412 C CA . ALA A 1 176 ? -0.910 12.979 4.107 1.00 14.41 176 ALA A CA 1
ATOM 1413 C C . ALA A 1 176 ? -2.092 13.721 4.707 1.00 16.35 176 ALA A C 1
ATOM 1414 O O . ALA A 1 176 ? -2.255 14.919 4.457 1.00 18.77 176 ALA A O 1
ATOM 1416 N N . GLY A 1 177 ? -2.931 13.008 5.448 1.00 15.60 177 GLY A N 1
ATOM 1417 C CA . GLY A 1 177 ? -4.098 13.601 6.117 1.00 15.81 177 GLY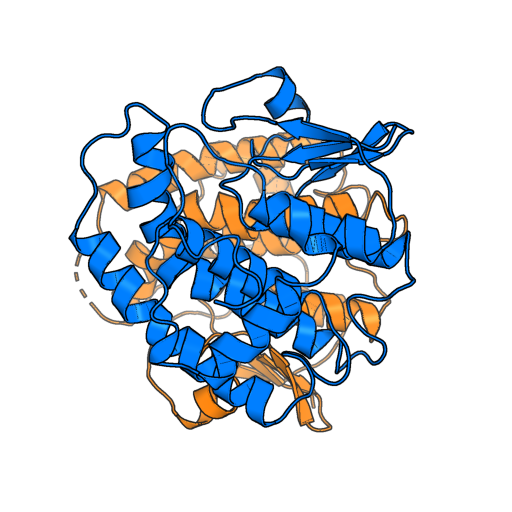 A CA 1
ATOM 1418 C C . GLY A 1 177 ? -5.295 13.849 5.211 1.00 16.25 177 GLY A C 1
ATOM 1419 O O . GLY A 1 177 ? -6.198 14.615 5.559 1.00 18.32 177 GLY A O 1
ATOM 1420 N N . ASP A 1 178 ? -5.398 13.162 4.083 1.00 15.66 178 ASP A N 1
ATOM 1421 C CA . ASP A 1 178 ? -6.398 13.460 3.094 1.00 15.44 178 ASP A CA 1
ATOM 1422 C C . ASP A 1 178 ? -7.530 12.426 2.921 1.00 15.67 178 ASP A C 1
ATOM 1423 O O . ASP A 1 178 ? -8.249 12.486 1.915 1.00 15.77 178 ASP A O 1
ATOM 1428 N N . VAL A 1 179 ? -7.688 11.486 3.866 1.00 14.36 179 VAL A N 1
ATOM 1429 C CA . VAL A 1 179 ? -8.793 10.545 3.758 1.00 13.59 179 VAL A CA 1
ATOM 1430 C C . VAL A 1 179 ? -10.023 11.048 4.512 1.00 13.47 179 VAL A C 1
ATOM 1431 O O . VAL A 1 179 ? -9.947 11.247 5.723 1.00 14.21 179 VAL A O 1
ATOM 1435 N N . PRO A 1 180 ? -11.169 11.186 3.814 1.00 13.02 180 PRO A N 1
ATOM 1436 C CA . PRO A 1 180 ? -12.432 11.620 4.452 1.00 14.46 180 PRO A CA 1
ATOM 1437 C C . PRO A 1 180 ? -13.161 10.455 5.094 1.00 13.78 180 PRO A C 1
ATOM 1438 O O . PRO A 1 180 ? -14.252 10.017 4.663 1.00 13.95 180 PRO A O 1
ATOM 1442 N N . TRP A 1 181 ? -12.538 9.896 6.119 1.00 13.79 181 TRP A N 1
ATOM 1443 C CA . TRP A 1 181 ? -12.995 8.666 6.722 1.00 14.21 181 TRP A CA 1
ATOM 1444 C C . TRP A 1 181 ? -14.459 8.733 7.177 1.00 15.69 181 TRP A C 1
ATOM 1445 O O . TRP A 1 181 ? -15.218 7.779 7.005 1.00 15.70 181 TRP A O 1
ATOM 1456 N N . GLU A 1 182 ? -14.847 9.841 7.785 1.00 16.53 182 GLU A N 1
ATOM 1457 C CA . GLU A 1 182 ? -16.175 9.839 8.392 1.00 19.20 182 GLU A CA 1
ATOM 1458 C C . GLU A 1 182 ? -17.285 9.978 7.352 1.00 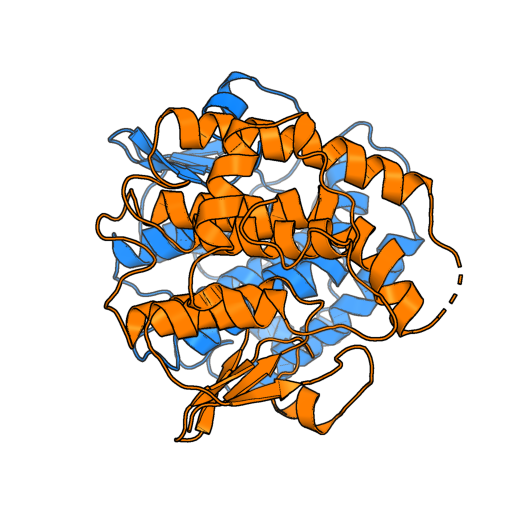19.97 182 GLU A C 1
ATOM 1459 O O . GLU A 1 182 ? -18.464 9.759 7.646 1.00 20.71 182 GLU A O 1
ATOM 1465 N N . ASP A 1 183 ? -16.923 10.311 6.119 1.00 18.41 183 ASP A N 1
ATOM 1466 C CA . ASP A 1 183 ? -17.913 10.260 5.042 1.00 19.57 183 ASP A CA 1
ATOM 1467 C C . ASP A 1 183 ? -18.199 8.825 4.559 1.00 18.71 183 ASP A C 1
ATOM 1468 O O . ASP A 1 183 ? -19.112 8.601 3.749 1.00 16.82 183 ASP A O 1
ATOM 1473 N N . HIS A 1 184 ? -17.365 7.859 4.973 1.00 16.46 184 HIS A N 1
ATOM 1474 C CA . HIS A 1 184 ? -17.423 6.483 4.459 1.00 15.99 184 HIS A CA 1
ATOM 1475 C C . HIS A 1 184 ? -17.215 5.485 5.592 1.00 16.40 184 HIS A C 1
ATOM 1476 O O . HIS A 1 184 ? -16.173 4.771 5.661 1.00 16.49 184 HIS A O 1
ATOM 1483 N N . PRO A 1 185 ? -18.166 5.449 6.545 1.00 16.23 185 PRO A N 1
ATOM 1484 C CA . PRO A 1 185 ? -17.974 4.670 7.760 1.00 16.33 185 PRO A CA 1
ATOM 1485 C C . PRO A 1 185 ? -17.708 3.154 7.554 1.00 15.86 185 PRO A C 1
ATOM 1486 O O . PRO A 1 185 ? -16.976 2.554 8.338 1.00 17.98 185 PRO A O 1
ATOM 1490 N N . GLN A 1 186 ? -18.290 2.532 6.532 1.00 16.34 186 GLN A N 1
ATOM 1491 C CA . GLN A 1 186 ? -18.067 1.095 6.326 1.00 16.44 186 GLN A CA 1
ATOM 1492 C C . GLN A 1 186 ? -16.586 0.878 5.894 1.00 15.14 186 GLN A C 1
ATOM 1493 O O . GLN A 1 186 ? -15.936 -0.065 6.348 1.00 13.94 186 GLN A O 1
ATOM 1499 N N . ALA A 1 187 ? -16.105 1.703 4.984 1.00 13.42 187 ALA A N 1
ATOM 1500 C CA . ALA A 1 187 ? -14.657 1.666 4.582 1.00 12.11 187 ALA A CA 1
ATOM 1501 C C . ALA A 1 187 ? -13.744 1.964 5.752 1.00 12.34 187 ALA A C 1
ATOM 1502 O O . ALA A 1 187 ? -12.717 1.292 5.937 1.00 11.56 187 ALA A O 1
ATOM 1504 N N . LYS A 1 188 ? -14.128 2.945 6.574 1.00 12.64 188 LYS A N 1
ATOM 1505 C CA . LYS A 1 188 ? -13.350 3.238 7.762 1.00 13.68 188 LYS A CA 1
ATOM 1506 C C . LYS A 1 188 ? -13.203 2.036 8.696 1.00 13.33 188 LYS A C 1
ATOM 1507 O O . LYS A 1 188 ? -12.094 1.719 9.209 1.00 11.33 188 LYS A O 1
ATOM 1513 N N . GLU A 1 189 ? -14.305 1.337 8.922 1.00 14.37 189 GLU A N 1
ATOM 1514 C CA . GLU A 1 189 ? -14.268 0.158 9.775 1.00 15.23 189 GLU A CA 1
ATOM 1515 C C . GLU A 1 189 ? -13.384 -0.940 9.220 1.00 13.45 189 GLU A C 1
ATOM 1516 O O . GLU A 1 189 ? -12.698 -1.590 9.958 1.00 13.55 189 GLU A O 1
ATOM 1522 N N . TRP A 1 190 ? -13.442 -1.147 7.906 1.00 11.42 190 TRP A N 1
ATOM 1523 C CA . TRP A 1 190 ? -12.602 -2.131 7.249 1.00 11.24 190 TRP A CA 1
ATOM 1524 C C . TRP A 1 190 ? -11.134 -1.762 7.394 1.00 10.84 190 TRP A C 1
ATOM 1525 O O . TRP A 1 190 ? -10.289 -2.606 7.721 1.00 11.32 190 TRP A O 1
ATOM 1536 N N . TYR A 1 191 ? -10.812 -0.482 7.211 1.00 10.76 191 TYR A N 1
ATOM 1537 C CA . TYR A 1 191 ? -9.411 -0.056 7.334 1.00 10.72 191 TYR A CA 1
ATOM 1538 C C . TYR A 1 191 ? -8.926 -0.230 8.757 1.00 11.12 191 TYR A C 1
ATOM 1539 O O . TYR A 1 191 ? -7.810 -0.598 8.990 1.00 10.47 191 TYR A O 1
ATOM 1548 N N . ALA A 1 192 ? -9.775 0.060 9.729 1.00 11.74 192 ALA A N 1
ATOM 1549 C CA . ALA A 1 192 ? -9.391 -0.156 11.124 1.00 12.08 192 ALA A CA 1
ATOM 1550 C C . ALA A 1 192 ? -9.040 -1.587 11.413 1.00 12.47 192 ALA A C 1
ATOM 1551 O O . ALA A 1 192 ? -8.139 -1.846 12.201 1.00 13.21 192 ALA A O 1
ATOM 1553 N N . LEU A 1 193 ? -9.767 -2.516 10.790 1.00 12.41 193 LEU A N 1
ATOM 1554 C CA . LEU A 1 193 ? -9.442 -3.919 10.932 1.00 13.39 193 LEU A CA 1
ATOM 1555 C C . LEU A 1 193 ? -8.098 -4.263 10.318 1.00 13.06 193 LEU A C 1
ATOM 1556 O O . LEU A 1 193 ? -7.262 -4.946 10.970 1.00 15.73 193 LEU A O 1
ATOM 1561 N N . VAL A 1 194 ? -7.805 -3.706 9.140 1.00 11.42 194 VAL A N 1
ATOM 1562 C CA . VAL A 1 194 ? -6.510 -4.040 8.536 1.00 10.26 194 VAL A CA 1
ATOM 1563 C C . VAL A 1 194 ? -5.371 -3.408 9.316 1.00 10.59 194 VAL A C 1
ATOM 1564 O O . VAL A 1 194 ? -4.331 -4.043 9.550 1.00 10.99 194 VAL A O 1
ATOM 1568 N N . LYS A 1 195 ? -5.544 -2.142 9.659 1.00 11.11 195 LYS A N 1
ATOM 1569 C CA . LYS A 1 195 ? -4.453 -1.377 10.325 1.00 11.73 195 LYS A CA 1
ATOM 1570 C C . LYS A 1 195 ? -4.069 -1.925 11.704 1.00 12.28 195 LYS A C 1
ATOM 1571 O O . LYS A 1 195 ? -2.948 -1.664 12.183 1.00 11.78 195 LYS A O 1
ATOM 1577 N N A SER A 1 196 ? -4.987 -2.695 12.296 0.50 12.32 196 SER A N 1
ATOM 1578 N N B SER A 1 196 ? -4.955 -2.695 12.328 0.50 12.23 196 SER A N 1
ATOM 1579 C CA A SER A 1 196 ? -4.822 -3.317 13.612 0.50 13.17 196 SER A CA 1
ATOM 1580 C CA B SER A 1 196 ? -4.664 -3.270 13.648 0.50 13.04 196 SER A CA 1
ATOM 1581 C C A SER A 1 196 ? -4.115 -4.671 13.579 0.50 13.10 196 SER A C 1
ATOM 1582 C C B SER A 1 196 ? -3.900 -4.581 13.575 0.50 13.03 196 SER A C 1
ATOM 1583 O O A SER A 1 196 ? -3.893 -5.276 14.616 0.50 13.92 196 SER A O 1
ATOM 1584 O O B SER A 1 196 ? -3.380 -5.051 14.580 0.50 13.58 196 SER A O 1
ATOM 1589 N N . ARG A 1 197 ? -3.802 -5.178 12.387 1.00 12.29 197 ARG A N 1
ATOM 1590 C CA . ARG A 1 197 ? -3.083 -6.443 12.266 1.00 11.95 197 ARG A CA 1
ATOM 1591 C C . ARG A 1 197 ? -1.597 -6.218 12.508 1.00 12.68 197 ARG A C 1
ATOM 1592 O O . ARG A 1 197 ? -1.058 -5.184 12.165 1.00 11.94 197 ARG A O 1
ATOM 1600 N N . PRO A 1 198 ? -0.905 -7.196 13.096 1.00 12.40 198 PRO A N 1
ATOM 1601 C CA . PRO A 1 198 ? 0.509 -7.023 13.386 1.00 13.88 198 PRO A CA 1
ATOM 1602 C C . PRO A 1 198 ? 1.335 -6.723 12.144 1.00 12.97 198 PRO A C 1
ATOM 1603 O O . PRO A 1 198 ? 2.319 -6.006 12.217 1.00 13.44 198 PRO A O 1
ATOM 1607 N N . SER A 1 199 ? 0.885 -7.228 10.981 1.00 12.38 199 SER A N 1
ATOM 1608 C CA . SER A 1 199 ? 1.630 -7.019 9.719 1.00 12.02 199 SER A CA 1
ATOM 1609 C C . SER A 1 199 ? 1.648 -5.557 9.354 1.00 11.37 199 SER A C 1
ATOM 1610 O O . SER A 1 199 ? 2.524 -5.104 8.623 1.00 12.42 199 SER A O 1
ATOM 1613 N N . PHE A 1 200 ? 0.681 -4.802 9.852 1.00 10.79 200 PHE A N 1
ATOM 1614 C CA . PHE A 1 200 ? 0.612 -3.371 9.509 1.00 10.75 200 PHE A CA 1
ATOM 1615 C C . PHE A 1 200 ? 1.450 -2.464 10.412 1.00 11.57 200 PHE A C 1
ATOM 1616 O O . PHE A 1 200 ? 1.629 -1.272 10.131 1.00 12.61 200 PHE A O 1
ATOM 1624 N N . ARG A 1 201 ? 1.891 -2.986 11.542 1.00 13.43 201 ARG A N 1
ATOM 1625 C CA . ARG A 1 201 ? 2.459 -2.153 12.607 1.00 15.03 201 ARG A CA 1
ATOM 1626 C C . ARG A 1 201 ? 3.628 -1.269 12.135 1.00 14.41 201 ARG A C 1
ATOM 1627 O O . ARG A 1 201 ? 3.642 -0.082 12.459 1.00 14.16 201 ARG A O 1
ATOM 1635 N N . PRO A 1 202 ? 4.608 -1.773 11.366 1.00 14.19 202 PRO A N 1
ATOM 1636 C CA . PRO A 1 202 ? 5.688 -0.877 10.944 1.00 14.60 202 PRO A CA 1
ATOM 1637 C C . PRO A 1 202 ? 5.226 0.314 10.093 1.00 14.09 202 PRO A C 1
ATOM 1638 O O . PRO A 1 202 ? 5.767 1.396 10.144 1.00 14.86 202 PRO A O 1
ATOM 1642 N N . LEU A 1 203 ? 4.174 0.113 9.304 1.00 12.24 203 LEU A N 1
ATOM 1643 C CA . LEU A 1 203 ? 3.650 1.224 8.514 1.00 12.00 203 LEU A CA 1
ATOM 1644 C C . LEU A 1 203 ? 3.088 2.320 9.398 1.00 12.56 203 LEU A C 1
ATOM 1645 O O . LEU A 1 203 ? 3.094 3.491 9.026 1.00 13.76 203 LEU A O 1
ATOM 1650 N N . LEU A 1 204 ? 2.618 1.930 10.564 1.00 12.20 204 LEU A N 1
ATOM 1651 C CA . LEU A 1 204 ? 2.043 2.905 11.507 1.00 12.74 204 LEU A CA 1
ATOM 1652 C C . LEU A 1 204 ? 3.074 3.596 12.325 1.00 14.17 204 LEU A C 1
ATOM 1653 O O . LEU A 1 204 ? 2.880 4.777 12.666 1.00 15.10 204 LEU A O 1
ATOM 1658 N N . THR A 1 205 ? 4.150 2.913 12.663 1.00 15.53 205 THR A N 1
ATOM 1659 C CA . THR A 1 205 ? 5.141 3.495 13.600 1.00 17.66 205 THR A CA 1
ATOM 1660 C C . THR A 1 205 ? 6.288 4.236 12.951 1.00 19.47 205 THR A C 1
ATOM 1661 O O . THR A 1 205 ? 6.892 5.128 13.544 1.00 20.35 205 THR A O 1
ATOM 1665 N N . GLU A 1 206 ? 6.631 3.864 11.728 1.00 18.54 206 GLU A N 1
ATOM 1666 C CA . GLU A 1 206 ? 7.746 4.511 11.046 1.00 18.11 206 GLU A CA 1
ATOM 1667 C C . GLU A 1 206 ? 7.298 5.860 10.455 1.00 19.76 206 GLU A C 1
ATOM 1668 O O . GLU A 1 206 ? 6.117 6.104 10.196 1.00 20.13 206 GLU A O 1
ATOM 1674 N N . THR A 1 207 ? 8.249 6.767 10.280 1.00 20.78 207 THR A N 1
ATOM 1675 C CA . THR A 1 207 ? 7.967 8.070 9.720 1.00 21.94 207 THR A CA 1
ATOM 1676 C C . THR A 1 207 ? 8.856 8.321 8.509 1.00 22.29 207 THR A C 1
ATOM 1677 O O . THR A 1 207 ? 9.862 7.666 8.309 1.00 24.35 207 THR A O 1
ATOM 1681 N N . ILE A 1 208 ? 8.433 9.277 7.705 1.00 24.07 208 ILE A N 1
ATOM 1682 C CA . ILE A 1 208 ? 9.171 9.702 6.569 1.00 26.15 208 ILE A CA 1
ATOM 1683 C C . ILE A 1 208 ? 9.481 11.188 6.825 1.00 25.24 208 ILE A C 1
ATOM 1684 O O . ILE A 1 208 ? 8.610 12.048 6.723 1.00 23.79 208 ILE A O 1
ATOM 1689 N N . SER A 1 209 ? 10.739 11.463 7.151 1.00 28.59 209 SER A N 1
ATOM 1690 C CA . SER A 1 209 ? 11.182 12.830 7.403 1.00 31.36 209 SER A CA 1
ATOM 1691 C C . SER A 1 209 ? 11.027 13.680 6.142 1.00 30.32 209 SER A C 1
ATOM 1692 O O . SER A 1 209 ? 11.307 13.215 5.035 1.00 28.87 209 SER A O 1
ATOM 1695 N N . PRO A 1 210 ? 10.585 14.935 6.285 1.00 30.18 210 PRO A N 1
ATOM 1696 C CA . PRO A 1 210 ? 10.279 15.679 7.495 1.00 31.58 210 PRO A CA 1
ATOM 1697 C C . PRO A 1 210 ? 8.773 15.792 7.745 1.00 32.22 210 PRO A C 1
ATOM 1698 O O . PRO A 1 210 ? 8.305 16.781 8.335 1.00 30.06 210 PRO A O 1
ATOM 1702 N N . ILE A 1 211 ? 7.994 14.840 7.236 1.00 27.66 211 ILE A N 1
ATOM 1703 C CA . ILE A 1 211 ? 6.553 14.983 7.345 1.00 25.38 211 ILE A CA 1
ATOM 1704 C C . ILE A 1 211 ? 6.033 14.285 8.615 1.00 23.31 211 ILE A C 1
ATOM 1705 O O . ILE A 1 211 ? 6.346 13.128 8.882 1.00 22.65 211 ILE A O 1
ATOM 1710 N N . ARG A 1 212 ? 5.295 15.023 9.429 1.00 23.90 212 ARG A N 1
ATOM 1711 C CA . ARG A 1 212 ? 4.722 14.457 10.650 1.00 23.73 212 ARG A CA 1
ATOM 1712 C C . ARG A 1 212 ? 3.373 13.889 10.227 1.00 21.20 212 ARG A C 1
ATOM 1713 O O . ARG A 1 212 ? 2.631 14.596 9.582 1.00 19.37 212 ARG A O 1
ATOM 1716 N N . PRO A 1 213 ? 3.085 12.592 10.494 1.00 21.86 213 PRO A N 1
ATOM 1717 C CA . PRO A 1 213 ? 1.745 12.181 10.076 1.00 19.43 213 PRO A CA 1
ATOM 1718 C C . PRO A 1 213 ? 0.711 12.784 11.022 1.00 17.92 213 PRO A C 1
ATOM 1719 O O . PRO A 1 213 ? 1.074 13.343 12.074 1.00 18.06 213 PRO A O 1
ATOM 1723 N N . PRO A 1 214 ? -0.549 12.695 10.629 1.00 15.46 214 PRO A N 1
ATOM 1724 C CA . PRO A 1 214 ? -1.596 13.224 11.489 1.00 15.20 214 PRO A CA 1
ATOM 1725 C C . PRO A 1 214 ? -1.728 12.489 12.783 1.00 13.82 214 PRO A C 1
ATOM 1726 O O . PRO A 1 214 ? -1.296 11.334 12.913 1.00 13.73 214 PRO A O 1
ATOM 1730 N N . ARG A 1 215 ? -2.364 13.146 13.760 1.00 12.36 215 ARG A N 1
ATOM 1731 C CA . ARG A 1 215 ? -2.392 12.610 15.102 1.00 13.22 215 ARG A CA 1
ATOM 1732 C C . ARG A 1 215 ? -3.145 11.272 15.199 1.00 12.45 215 ARG A C 1
ATOM 1733 O O . ARG A 1 215 ? -2.827 10.473 16.052 1.00 14.18 215 ARG A O 1
ATOM 1741 N N . HIS A 1 216 ? -4.096 11.010 14.302 1.00 12.40 216 HIS A N 1
ATOM 1742 C CA . HIS A 1 216 ? -4.873 9.763 14.331 1.00 11.14 216 HIS A CA 1
ATOM 1743 C C . HIS A 1 216 ? -4.225 8.624 13.546 1.00 10.88 216 HIS A C 1
ATOM 1744 O O . HIS A 1 216 ? -4.695 7.489 13.534 1.00 11.16 216 HIS A O 1
ATOM 1751 N N . TYR A 1 217 ? -3.144 8.937 12.821 1.00 10.92 217 TYR A N 1
ATOM 1752 C CA . TYR A 1 217 ? -2.550 7.957 11.886 1.00 11.63 217 TYR A CA 1
ATOM 1753 C C . TYR A 1 217 ? -2.213 6.626 12.534 1.00 11.99 217 TYR A C 1
ATOM 1754 O O . TYR A 1 217 ? -2.528 5.555 11.987 1.00 11.93 217 TYR A O 1
ATOM 1763 N N . ALA A 1 218 ? -1.582 6.642 13.703 1.00 12.07 218 ALA A N 1
ATOM 1764 C CA . ALA A 1 218 ? -1.242 5.410 14.400 1.00 13.16 218 ALA A CA 1
ATOM 1765 C C . ALA A 1 218 ? -2.285 4.998 15.442 1.00 13.46 218 ALA A C 1
ATOM 1766 O O . ALA A 1 218 ? -2.034 4.105 16.228 1.00 15.72 218 ALA A O 1
ATOM 1768 N N . ASP A 1 219 ? -3.433 5.636 15.460 1.00 12.19 219 ASP A N 1
ATOM 1769 C CA . ASP A 1 219 ? -4.493 5.271 16.418 1.00 12.70 219 ASP A CA 1
ATOM 1770 C C . ASP A 1 219 ? -5.312 4.085 15.888 1.00 13.89 219 ASP A C 1
ATOM 1771 O O . ASP A 1 219 ? -6.029 4.225 14.895 1.00 14.25 219 ASP A O 1
ATOM 1776 N N . LEU A 1 220 ? -5.276 2.953 16.583 1.00 14.06 220 LEU A N 1
ATOM 1777 C CA . LEU A 1 220 ? -6.060 1.810 16.173 1.00 14.34 220 LEU A CA 1
ATOM 1778 C C . LEU A 1 220 ? -7.549 2.086 16.345 1.00 16.21 220 LEU A C 1
ATOM 1779 O O . LEU A 1 220 ? -8.416 1.512 15.636 1.00 15.84 220 LEU A O 1
ATOM 1784 N N . ASP A 1 221 ? -7.856 3.014 17.255 1.00 16.01 221 ASP A N 1
ATOM 1785 C CA . ASP A 1 221 ? -9.247 3.356 17.565 1.00 17.62 221 ASP A CA 1
ATOM 1786 C C . ASP A 1 221 ? -9.738 4.645 16.939 1.00 16.85 221 ASP A C 1
ATOM 1787 O O . ASP A 1 221 ? -10.742 5.227 17.393 1.00 16.56 221 ASP A O 1
ATOM 1792 N N . PHE A 1 222 ? -9.088 5.062 15.852 1.00 15.51 222 PHE A N 1
ATOM 1793 C CA . PHE A 1 222 ? -9.440 6.301 15.182 1.00 15.73 222 PHE A CA 1
ATOM 1794 C C . PHE A 1 222 ? -10.890 6.358 14.728 1.00 17.50 222 PHE A C 1
ATOM 1795 O O . PHE A 1 222 ? -11.371 7.509 14.565 1.00 19.94 222 PHE A O 1
ATOM 1804 N N . MET B 1 1 ? -19.233 -20.044 -26.932 1.00 38.76 1 MET B N 1
ATOM 1805 C CA . MET B 1 1 ? -17.766 -19.890 -27.055 1.00 37.95 1 MET B CA 1
ATOM 1806 C C . MET B 1 1 ? -17.343 -18.689 -26.188 1.00 32.78 1 MET B C 1
ATOM 1807 O O . MET B 1 1 ? -18.110 -17.734 -26.037 1.00 33.94 1 MET B O 1
ATOM 1812 N N . ARG B 1 2 ? -16.129 -18.738 -25.644 1.00 28.80 2 ARG B N 1
ATOM 1813 C CA . ARG B 1 2 ? -15.629 -17.655 -24.780 1.00 24.31 2 ARG B CA 1
ATOM 1814 C C . ARG B 1 2 ? -15.498 -16.390 -25.616 1.00 22.91 2 ARG B C 1
ATOM 1815 O O . ARG B 1 2 ? -15.288 -16.437 -26.846 1.00 24.06 2 ARG B O 1
ATOM 1823 N N . ARG B 1 3 ? -15.630 -15.250 -24.953 1.00 21.24 3 ARG B N 1
ATOM 1824 C CA . ARG B 1 3 ? -15.634 -13.972 -25.632 1.00 22.21 3 ARG B CA 1
ATOM 1825 C C . ARG B 1 3 ? -14.646 -13.077 -24.964 1.00 20.47 3 ARG B C 1
ATOM 1826 O O . ARG B 1 3 ? -14.463 -13.154 -23.750 1.00 21.62 3 ARG B O 1
ATOM 1834 N N . LEU B 1 4 ? -14.038 -12.217 -25.753 1.00 17.72 4 LEU B N 1
ATOM 1835 C CA . LEU B 1 4 ? -13.134 -11.217 -25.256 1.00 17.65 4 LEU B CA 1
ATOM 1836 C C . LEU B 1 4 ? -13.614 -9.842 -25.677 1.00 16.46 4 LEU B C 1
ATOM 1837 O O . LEU B 1 4 ? -13.693 -9.518 -26.872 1.00 16.38 4 LEU B O 1
ATOM 1842 N N . TYR B 1 5 ? -13.921 -9.000 -24.685 1.00 15.47 5 TYR B N 1
ATOM 1843 C CA . TYR B 1 5 ? -14.183 -7.602 -24.942 1.00 16.21 5 TYR B CA 1
ATOM 1844 C C . TYR B 1 5 ? -12.888 -6.859 -25.060 1.00 17.93 5 TYR B C 1
ATOM 1845 O O . TYR B 1 5 ? -12.016 -6.950 -24.164 1.00 16.78 5 TYR B O 1
ATOM 1854 N N . HIS B 1 6 ? -12.720 -6.147 -26.175 1.00 16.56 6 HIS B N 1
ATOM 1855 C CA . HIS B 1 6 ? -11.409 -5.555 -26.484 1.00 15.36 6 HIS B CA 1
ATOM 1856 C C . HIS B 1 6 ? -11.601 -4.293 -27.303 1.00 16.60 6 HIS B C 1
ATOM 1857 O O . HIS B 1 6 ? -12.712 -3.995 -27.781 1.00 17.54 6 HIS B O 1
ATOM 1864 N N . HIS B 1 7 ? -10.514 -3.559 -27.491 1.00 16.45 7 HIS B N 1
ATOM 1865 C CA . HIS B 1 7 ? -10.441 -2.612 -28.596 1.00 17.76 7 HIS B CA 1
ATOM 1866 C C . HIS B 1 7 ? -9.010 -2.509 -29.053 1.00 17.88 7 HIS B C 1
ATOM 1867 O O . HIS B 1 7 ? -8.083 -2.796 -28.300 1.00 17.57 7 HIS B O 1
ATOM 1874 N N . GLY B 1 8 ? -8.844 -2.061 -30.283 1.00 17.79 8 GLY B N 1
ATOM 1875 C CA . GLY B 1 8 ? -7.536 -2.069 -30.906 1.00 17.62 8 GLY B CA 1
ATOM 1876 C C . GLY B 1 8 ? -6.508 -1.141 -30.304 1.00 16.98 8 GLY B C 1
ATOM 1877 O O . GLY B 1 8 ? -5.311 -1.331 -30.554 1.00 16.99 8 GLY B O 1
ATOM 1878 N N . LEU B 1 9 ? -6.925 -0.136 -29.536 1.00 16.01 9 LEU B N 1
ATOM 1879 C CA . LEU B 1 9 ? -5.987 0.829 -28.960 1.00 17.24 9 LEU B CA 1
ATOM 1880 C C . LEU B 1 9 ? -5.465 0.435 -27.596 1.00 14.91 9 LEU B C 1
ATOM 1881 O O . LEU B 1 9 ? -4.731 1.183 -26.983 1.00 18.07 9 LEU B O 1
ATOM 1886 N N . SER B 1 10 ? -5.854 -0.742 -27.117 1.00 14.16 10 SER B N 1
ATOM 1887 C CA . SER B 1 10 ? -5.523 -1.191 -25.757 1.00 13.26 10 SER B CA 1
ATOM 1888 C C . SER B 1 10 ? -4.359 -2.196 -25.827 1.00 13.00 10 SER B C 1
ATOM 1889 O O . SER B 1 10 ? -4.537 -3.276 -26.341 1.00 12.44 10 SER B O 1
ATOM 1892 N N . PRO B 1 11 ? -3.177 -1.831 -25.275 1.00 12.33 11 PRO B N 1
ATOM 1893 C CA . PRO B 1 11 ? -2.108 -2.819 -25.268 1.00 12.98 11 PRO B CA 1
ATOM 1894 C C . PRO B 1 11 ? -2.442 -4.063 -24.447 1.00 11.53 11 PRO B C 1
ATOM 1895 O O . PRO B 1 11 ? -2.039 -5.156 -24.799 1.00 13.33 11 PRO B O 1
ATOM 1899 N N . ALA B 1 12 ? -3.189 -3.911 -23.373 1.00 12.01 12 ALA B N 1
ATOM 1900 C CA . ALA B 1 12 ? -3.580 -5.050 -22.548 1.00 11.81 12 ALA B CA 1
ATOM 1901 C C . ALA B 1 12 ? -4.522 -6.021 -23.280 1.00 10.57 12 ALA B C 1
ATOM 1902 O O . ALA B 1 12 ? -4.396 -7.236 -23.192 1.00 12.36 12 ALA B O 1
ATOM 1904 N N . ALA B 1 13 ? -5.477 -5.447 -24.004 1.00 11.81 13 ALA B N 1
ATOM 1905 C CA . ALA B 1 13 ? -6.360 -6.273 -24.802 1.00 11.01 13 ALA B CA 1
ATOM 1906 C C . ALA B 1 13 ? -5.636 -6.961 -25.931 1.00 11.21 13 ALA B C 1
ATOM 1907 O O . ALA B 1 13 ? -5.871 -8.138 -26.186 1.00 10.67 13 ALA B O 1
ATOM 1909 N N . ARG B 1 14 ? -4.717 -6.272 -26.567 1.00 11.46 14 ARG B N 1
ATOM 1910 C CA . ARG B 1 14 ? -3.936 -6.912 -27.615 1.00 11.56 14 ARG B CA 1
ATOM 1911 C C . ARG B 1 14 ? -3.204 -8.110 -27.026 1.00 11.64 14 ARG B C 1
ATOM 1912 O O . ARG B 1 14 ? -3.122 -9.190 -27.639 1.00 11.39 14 ARG B O 1
ATOM 1920 N N . LYS B 1 15 ? -2.571 -7.872 -25.864 1.00 11.30 15 LYS B N 1
ATOM 1921 C CA . LYS B 1 15 ? -1.837 -8.945 -25.210 1.00 12.03 15 LYS B CA 1
ATOM 1922 C C . LYS B 1 15 ? -2.691 -10.175 -24.955 1.00 11.57 15 LYS B C 1
ATOM 1923 O O . LYS B 1 15 ? -2.263 -11.302 -25.196 1.00 11.88 15 LYS B O 1
ATOM 1929 N N . VAL B 1 16 ? -3.920 -9.981 -24.447 1.00 10.33 16 VAL B N 1
ATOM 1930 C CA . VAL B 1 16 ? -4.763 -11.104 -24.189 1.00 11.20 16 VAL B CA 1
ATOM 1931 C C . VAL B 1 16 ? -5.164 -11.820 -25.464 1.00 11.66 16 VAL B C 1
ATOM 1932 O O . VAL B 1 16 ? -5.204 -13.059 -25.503 1.00 13.78 16 VAL B O 1
ATOM 1936 N N . ARG B 1 17 ? -5.388 -11.058 -26.540 1.00 11.67 17 ARG B N 1
ATOM 1937 C CA . ARG B 1 17 ? -5.741 -11.710 -27.804 1.00 12.59 17 ARG B CA 1
ATOM 1938 C C . ARG B 1 17 ? -4.595 -12.616 -28.256 1.00 12.46 17 ARG B C 1
ATOM 1939 O O . ARG B 1 17 ? -4.807 -13.742 -28.669 1.00 13.04 17 ARG B O 1
ATOM 1947 N N . VAL B 1 18 ? -3.379 -12.102 -28.196 1.00 11.59 18 VAL B N 1
ATOM 1948 C CA . VAL B 1 18 ? -2.200 -12.932 -28.558 1.00 12.00 18 VAL B CA 1
ATOM 1949 C C . VAL B 1 18 ? -2.058 -14.145 -27.662 1.00 11.82 18 VAL B C 1
ATOM 1950 O O . VAL B 1 18 ? -1.773 -15.265 -28.109 1.00 13.16 18 VAL B O 1
ATOM 1954 N N . ALA B 1 19 ? -2.278 -13.951 -26.369 1.00 12.26 19 ALA B N 1
ATOM 1955 C CA . ALA B 1 19 ? -2.153 -15.042 -25.434 1.00 12.83 19 ALA B CA 1
ATOM 1956 C C . ALA B 1 19 ? -3.156 -16.170 -25.688 1.00 13.29 19 ALA B C 1
ATOM 1957 O O . ALA B 1 19 ? -2.823 -17.344 -25.624 1.00 14.39 19 ALA B O 1
ATOM 1959 N N . LEU B 1 20 ? -4.408 -15.802 -25.938 1.00 12.82 20 LEU B N 1
ATOM 1960 C CA . LEU B 1 20 ? -5.457 -16.746 -26.204 1.00 13.93 20 LEU B CA 1
ATOM 1961 C C . LEU B 1 20 ? -5.063 -17.602 -27.425 1.00 15.43 20 LEU B C 1
ATOM 1962 O O . LEU B 1 20 ? -5.212 -18.841 -27.416 1.00 15.59 20 LEU B O 1
ATOM 1967 N N . ALA B 1 21 ? -4.536 -16.947 -28.451 1.00 14.47 21 ALA B N 1
ATOM 1968 C CA . ALA B 1 21 ? -4.129 -17.650 -29.685 1.00 15.80 21 ALA B CA 1
ATOM 1969 C C . ALA B 1 21 ? -2.919 -18.551 -29.457 1.00 16.72 21 ALA B C 1
ATOM 1970 O O . ALA B 1 21 ? -2.856 -19.665 -29.983 1.00 18.00 21 ALA B O 1
ATOM 1972 N N . GLU B 1 22 ? -1.953 -18.060 -28.673 1.00 16.61 22 GLU B N 1
ATOM 1973 C CA . GLU B 1 22 ? -0.748 -18.852 -28.346 1.00 17.12 22 GLU B CA 1
ATOM 1974 C C . GLU B 1 22 ? -1.136 -20.132 -27.644 1.00 18.53 22 GLU B C 1
ATOM 1975 O O . GLU B 1 22 ? -0.522 -21.192 -27.913 1.00 20.12 22 GLU B O 1
ATOM 1981 N N . LYS B 1 23 ? -2.182 -20.074 -26.816 1.00 17.99 23 LYS B N 1
ATOM 1982 C CA . LYS B 1 23 ? -2.699 -21.202 -26.056 1.00 19.93 23 LYS B CA 1
ATOM 1983 C C . LYS B 1 23 ? -3.724 -22.013 -26.853 1.00 20.35 23 LYS B C 1
ATOM 1984 O O . LYS B 1 23 ? -4.288 -22.948 -26.348 1.00 22.01 23 LYS B O 1
ATOM 1990 N N . ARG B 1 24 ? -3.950 -21.622 -28.104 1.00 21.53 24 ARG B N 1
ATOM 1991 C CA . ARG B 1 24 ? -4.919 -22.319 -28.988 1.00 23.47 24 ARG B CA 1
ATOM 1992 C C . ARG B 1 24 ? -6.322 -22.341 -28.431 1.00 24.07 24 ARG B C 1
ATOM 1993 O O . ARG B 1 24 ? -7.046 -23.331 -28.526 1.00 22.69 24 ARG B O 1
ATOM 2001 N N . LEU B 1 25 ? -6.714 -21.228 -27.821 1.00 21.42 25 LEU B N 1
ATOM 2002 C CA . LEU B 1 25 ? -8.026 -21.085 -27.274 1.00 23.05 25 LEU B CA 1
ATOM 2003 C C . LEU B 1 25 ? -8.855 -20.262 -28.241 1.00 24.82 25 LEU B C 1
ATOM 2004 O O . LEU B 1 25 ? -8.535 -19.103 -28.525 1.00 26.08 25 LEU B O 1
ATOM 2009 N N . ASP B 1 26 ? -9.937 -20.839 -28.738 1.00 25.94 26 ASP B N 1
ATOM 2010 C CA . ASP B 1 26 ? -10.826 -20.090 -29.583 1.00 28.05 26 ASP B CA 1
ATOM 2011 C C . ASP B 1 26 ? -11.606 -19.069 -28.753 1.00 24.22 26 ASP B C 1
ATOM 2012 O O . ASP B 1 26 ? -11.890 -19.286 -27.579 1.00 25.45 26 ASP B O 1
ATOM 2017 N N . TYR B 1 27 ? -11.964 -17.963 -29.380 1.00 25.05 27 TYR B N 1
ATOM 2018 C CA . TYR B 1 27 ? -12.782 -16.978 -28.734 1.00 22.94 27 TYR B CA 1
ATOM 2019 C C . TYR B 1 27 ? -13.402 -16.043 -29.754 1.00 22.43 27 TYR B C 1
ATOM 2020 O O . TYR B 1 27 ? -12.913 -15.909 -30.890 1.00 22.31 27 TYR B O 1
ATOM 2029 N N . GLU B 1 28 ? -14.472 -15.394 -29.330 1.00 22.94 28 GLU B N 1
ATOM 2030 C CA . GLU B 1 28 ? -15.109 -14.358 -30.131 1.00 25.31 28 GLU B CA 1
ATOM 2031 C C . GLU B 1 28 ? -14.639 -12.984 -29.672 1.00 23.64 28 GLU B C 1
ATOM 2032 O O . GLU B 1 28 ? -14.810 -12.617 -28.496 1.00 22.73 28 GLU B O 1
ATOM 2038 N N . ALA B 1 29 ? -14.060 -12.226 -30.574 1.00 22.25 29 ALA B N 1
ATOM 2039 C CA . ALA B 1 29 ? -13.621 -10.869 -30.251 1.00 21.99 29 ALA B CA 1
ATOM 2040 C C . ALA B 1 29 ? -14.793 -9.910 -30.354 1.00 22.72 29 ALA B C 1
ATOM 2041 O O . ALA B 1 29 ? -15.443 -9.841 -31.418 1.00 25.12 29 ALA B O 1
ATOM 2043 N N . VAL B 1 30 ? -15.063 -9.173 -29.276 1.00 20.62 30 VAL B N 1
ATOM 2044 C CA . VAL B 1 30 ? -16.186 -8.219 -29.203 1.00 21.40 30 VAL B CA 1
ATOM 2045 C C . VAL B 1 30 ? -15.635 -6.844 -28.905 1.00 21.14 30 VAL B C 1
ATOM 2046 O O . VAL B 1 30 ? -14.989 -6.639 -27.866 1.00 20.47 30 VAL B O 1
ATOM 2050 N N . ILE B 1 31 ? -15.854 -5.882 -29.799 1.00 21.67 31 ILE B N 1
ATOM 2051 C CA . ILE B 1 31 ? -15.366 -4.538 -29.611 1.00 19.71 31 ILE B CA 1
ATOM 2052 C C . ILE B 1 31 ? -16.189 -3.786 -28.557 1.00 20.82 31 ILE B C 1
ATOM 2053 O O . ILE B 1 31 ? -17.431 -3.837 -28.564 1.00 21.14 31 ILE B O 1
ATOM 2058 N N . GLU B 1 32 ? -15.490 -3.158 -27.612 1.00 20.47 32 GLU B N 1
ATOM 2059 C CA . GLU B 1 32 ? -16.087 -2.139 -26.747 1.00 21.13 32 GLU B CA 1
ATOM 2060 C C . GLU B 1 32 ? -15.227 -0.893 -26.826 1.00 22.95 32 GLU B C 1
ATOM 2061 O O . GLU B 1 32 ? -14.024 -0.935 -26.471 1.00 21.39 32 GLU B O 1
ATOM 2067 N N . GLU B 1 33 ? -15.808 0.203 -27.309 1.00 21.10 33 GLU B N 1
ATOM 2068 C CA . GLU B 1 33 ? -15.144 1.482 -27.306 1.00 23.53 33 GLU B CA 1
ATOM 2069 C C . GLU B 1 33 ? -15.310 2.158 -25.941 1.00 22.52 33 GLU B C 1
ATOM 2070 O O . GLU B 1 33 ? -16.316 2.837 -25.684 1.00 23.76 33 GLU B O 1
ATOM 2076 N N . THR B 1 34 ? -14.311 2.001 -25.069 1.00 22.59 34 THR B N 1
ATOM 2077 C CA . THR B 1 34 ? -14.453 2.374 -23.661 1.00 25.32 34 THR B CA 1
ATOM 2078 C C . THR B 1 34 ? -14.432 3.880 -23.434 1.00 28.00 34 THR B C 1
ATOM 2079 O O . THR B 1 34 ? -14.700 4.355 -22.335 1.00 28.82 34 THR B O 1
ATOM 2083 N N . TRP B 1 35 ? -14.139 4.625 -24.491 1.00 29.24 35 TRP B N 1
ATOM 2084 C CA . TRP B 1 35 ? -14.224 6.087 -24.458 1.00 30.17 35 TRP B CA 1
ATOM 2085 C C . TRP B 1 35 ? -15.671 6.557 -24.621 1.00 34.77 35 TRP B C 1
ATOM 2086 O O . TRP B 1 35 ? -15.956 7.731 -24.456 1.00 38.39 35 TRP B O 1
ATOM 2097 N N . ILE B 1 36 ? -16.583 5.627 -24.920 1.00 34.33 36 ILE B N 1
ATOM 2098 C CA . ILE B 1 36 ? -18.011 5.929 -25.026 1.00 34.56 36 ILE B CA 1
ATOM 2099 C C . ILE B 1 36 ? -18.748 5.204 -23.891 1.00 36.29 36 ILE B C 1
ATOM 2100 O O . ILE B 1 36 ? -18.786 3.966 -23.852 1.00 35.40 36 ILE B O 1
ATOM 2105 N N . ARG B 1 37 ? -19.344 5.980 -22.994 1.00 36.36 37 ARG B N 1
ATOM 2106 C CA . ARG B 1 37 ? -20.021 5.433 -21.827 1.00 36.77 37 ARG B CA 1
ATOM 2107 C C . ARG B 1 37 ? -21.061 4.407 -22.193 1.00 32.06 37 ARG B C 1
ATOM 2108 O O . ARG B 1 37 ? -21.851 4.571 -23.140 1.00 30.30 37 ARG B O 1
ATOM 2111 N N . ASN B 1 38 ? -21.042 3.325 -21.425 1.00 29.09 38 ASN B N 1
ATOM 2112 C CA . ASN B 1 38 ? -21.953 2.230 -21.636 1.00 26.85 38 ASN B CA 1
ATOM 2113 C C . ASN B 1 38 ? -22.216 1.606 -20.264 1.00 25.43 38 ASN B C 1
ATOM 2114 O O . ASN B 1 38 ? -21.378 0.887 -19.734 1.00 22.47 38 ASN B O 1
ATOM 2119 N N . GLU B 1 39 ? -23.398 1.873 -19.692 1.00 24.73 39 GLU B N 1
ATOM 2120 C CA . GLU B 1 39 ? -23.704 1.414 -18.338 1.00 25.06 39 GLU B CA 1
ATOM 2121 C C . GLU B 1 39 ? -23.710 -0.094 -18.261 1.00 21.74 39 GLU B C 1
ATOM 2122 O O . GLU B 1 39 ? -23.424 -0.644 -17.219 1.00 20.40 39 GLU B O 1
ATOM 2128 N N . SER B 1 40 ? -24.068 -0.776 -19.342 1.00 19.73 40 SER B N 1
ATOM 2129 C CA . SER B 1 40 ? -24.112 -2.231 -19.305 1.00 18.54 40 SER B CA 1
ATOM 2130 C C . SER B 1 40 ? -22.679 -2.806 -19.198 1.00 16.72 40 SER B C 1
ATOM 2131 O O . SER B 1 40 ? -22.449 -3.804 -18.513 1.00 16.40 40 SER B O 1
ATOM 2134 N N . PHE B 1 41 ? -21.741 -2.169 -19.903 1.00 16.93 41 PHE B N 1
ATOM 2135 C CA . PHE B 1 41 ? -20.360 -2.620 -19.833 1.00 17.24 41 PHE B CA 1
ATOM 2136 C C . PHE B 1 41 ? -19.799 -2.330 -18.453 1.00 17.44 41 PHE B C 1
ATOM 2137 O O . PHE B 1 41 ? -19.146 -3.173 -17.876 1.00 16.22 41 PHE B O 1
ATOM 2145 N N . LEU B 1 42 ? -20.097 -1.147 -17.914 1.00 19.25 42 LEU B N 1
ATOM 2146 C CA . LEU B 1 42 ? -19.669 -0.790 -16.547 1.00 20.80 42 LEU B CA 1
ATOM 2147 C C . LEU B 1 42 ? -20.226 -1.769 -15.500 1.00 20.89 42 LEU B C 1
ATOM 2148 O O . LEU B 1 42 ? -19.598 -2.062 -14.477 1.00 20.49 42 LEU B O 1
ATOM 2153 N N . ALA B 1 43 ? -21.457 -2.241 -15.712 1.00 19.79 43 ALA B N 1
ATOM 2154 C CA . ALA B 1 43 ? -22.042 -3.207 -14.797 1.00 19.34 43 ALA B CA 1
ATOM 2155 C C . ALA B 1 43 ? -21.264 -4.506 -14.772 1.00 19.42 43 ALA B C 1
ATOM 2156 O O . ALA B 1 43 ? -21.183 -5.170 -13.746 1.00 23.52 43 ALA B O 1
ATOM 2158 N N . MET B 1 44 ? -20.683 -4.889 -15.908 1.00 17.07 44 MET B N 1
ATOM 2159 C CA . MET B 1 44 ? -19.848 -6.067 -15.995 1.00 17.93 44 MET B CA 1
ATOM 2160 C C . MET B 1 44 ? -18.416 -5.854 -15.447 1.00 16.15 44 MET B C 1
ATOM 2161 O O . MET B 1 44 ? -17.896 -6.732 -14.720 1.00 16.41 44 MET B O 1
ATOM 2166 N N . ASN B 1 45 ? -17.830 -4.711 -15.805 1.00 14.84 45 ASN B N 1
ATOM 2167 C CA . ASN B 1 45 ? -16.519 -4.258 -15.277 1.00 15.02 45 ASN B CA 1
ATOM 2168 C C . ASN B 1 45 ? -16.552 -2.840 -14.774 1.00 14.14 45 ASN B C 1
ATOM 2169 O O . ASN B 1 45 ? -16.537 -1.878 -15.550 1.00 14.59 45 ASN B O 1
ATOM 2174 N N . PRO B 1 46 ? -16.623 -2.653 -13.460 1.00 15.71 46 PRO B N 1
ATOM 2175 C CA . PRO B 1 46 ? -16.766 -1.313 -12.937 1.00 15.67 46 PRO B CA 1
ATOM 2176 C C . PRO B 1 46 ? -15.629 -0.372 -13.238 1.00 16.66 46 PRO B C 1
ATOM 2177 O O . PRO B 1 46 ? -15.807 0.838 -13.084 1.00 16.82 46 PRO B O 1
ATOM 2181 N N . GLU B 1 47 ? -14.457 -0.916 -13.600 1.00 16.01 47 GLU B N 1
ATOM 2182 C CA . GLU B 1 47 ? -13.353 -0.060 -13.984 1.00 16.00 47 GLU B CA 1
ATOM 2183 C C . GLU B 1 47 ? -13.552 0.568 -15.369 1.00 16.87 47 GLU B C 1
ATOM 2184 O O . GLU B 1 47 ? -12.885 1.544 -15.735 1.00 17.41 47 GLU B O 1
ATOM 2190 N N . GLY B 1 48 ? -14.453 -0.024 -16.171 1.00 16.56 48 GLY B N 1
ATOM 2191 C CA . GLY B 1 48 ? -14.774 0.496 -17.508 1.00 16.70 48 GLY B CA 1
ATOM 2192 C C . GLY B 1 48 ? -13.645 0.391 -18.500 1.00 17.03 48 GLY B C 1
ATOM 2193 O O . GLY B 1 48 ? -13.527 1.232 -19.421 1.00 18.09 48 GLY B O 1
ATOM 2194 N N . GLU B 1 49 ? -12.808 -0.630 -18.303 1.00 16.04 49 GLU B N 1
ATOM 2195 C CA . GLU B 1 49 ? -11.689 -0.912 -19.219 1.00 17.55 49 GLU B CA 1
ATOM 2196 C C . GLU B 1 49 ? -11.857 -2.253 -19.895 1.00 15.63 49 GLU B C 1
ATOM 2197 O O . GLU B 1 49 ? -12.488 -3.189 -19.374 1.00 16.33 49 GLU B O 1
ATOM 2203 N N . VAL B 1 50 ? -11.259 -2.360 -21.083 1.00 17.06 50 VAL B N 1
ATOM 2204 C CA . VAL B 1 50 ? -10.954 -3.654 -21.669 1.00 15.66 50 VAL B CA 1
ATOM 2205 C C . VAL B 1 50 ? -9.503 -4.026 -21.291 1.00 15.77 50 VAL B C 1
ATOM 2206 O O . VAL B 1 50 ? -8.666 -3.125 -21.016 1.00 14.96 50 VAL B O 1
ATOM 2210 N N . PRO B 1 51 ? -9.189 -5.312 -21.292 1.00 14.78 51 PRO B N 1
ATOM 2211 C CA . PRO B 1 51 ? -9.983 -6.480 -21.672 1.00 14.36 51 PRO B CA 1
ATOM 2212 C C . PRO B 1 51 ? -10.855 -7.051 -20.557 1.00 14.19 51 PRO B C 1
ATOM 2213 O O . PRO B 1 51 ? -10.541 -6.957 -19.365 1.00 14.01 51 PRO B O 1
ATOM 2217 N N . VAL B 1 52 ? -11.915 -7.731 -20.987 1.00 12.85 52 VAL B N 1
ATOM 2218 C CA . VAL B 1 52 ? -12.729 -8.588 -20.126 1.00 13.41 52 VAL B CA 1
ATOM 2219 C C . VAL B 1 52 ? -12.939 -9.913 -20.858 1.00 13.36 52 VAL B C 1
ATOM 2220 O O . VAL B 1 52 ? -13.386 -9.903 -22.024 1.00 14.52 52 VAL B O 1
ATOM 2224 N N . LEU B 1 53 ? -12.658 -11.023 -20.209 1.00 14.29 53 LEU B N 1
ATOM 2225 C CA . LEU B 1 53 ? -12.868 -12.357 -20.756 1.00 14.36 53 LEU B CA 1
ATOM 2226 C C . LEU B 1 53 ? -14.116 -12.969 -20.143 1.00 15.10 53 LEU B C 1
ATOM 2227 O O . LEU B 1 53 ? -14.256 -12.951 -18.921 1.00 14.65 53 LEU B O 1
ATOM 2232 N N . VAL B 1 54 ? -15.025 -13.488 -20.993 1.00 15.52 54 VAL B N 1
ATOM 2233 C CA . VAL B 1 54 ? -16.187 -14.193 -20.481 1.00 16.29 54 VAL B CA 1
ATOM 2234 C C . VAL B 1 54 ? -16.156 -15.630 -21.041 1.00 16.20 54 VAL B C 1
ATOM 2235 O O . VAL B 1 54 ? -16.248 -15.867 -22.273 1.00 17.71 54 VAL B O 1
ATOM 2239 N N . GLU B 1 55 ? -16.000 -16.588 -20.149 1.00 18.67 55 GLU B N 1
ATOM 2240 C CA . GLU B 1 55 ? -15.986 -17.973 -20.548 1.00 19.50 55 GLU B CA 1
ATOM 2241 C C . GLU B 1 55 ? -17.418 -18.363 -20.981 1.00 22.87 55 GLU B C 1
ATOM 2242 O O . GLU B 1 55 ? -18.409 -17.706 -20.614 1.00 22.55 55 GLU B O 1
ATOM 2248 N N . ALA B 1 56 ? -17.503 -19.435 -21.740 1.00 24.85 56 ALA B N 1
ATOM 2249 C CA . ALA B 1 56 ? -18.810 -19.969 -22.190 1.00 28.20 56 ALA B CA 1
ATOM 2250 C C . ALA B 1 56 ? -19.813 -20.165 -21.053 1.00 29.51 56 ALA B C 1
ATOM 2251 O O . ALA B 1 56 ? -21.014 -19.976 -21.255 1.00 33.24 56 ALA B O 1
ATOM 2253 N N . ASP B 1 57 ? -19.357 -20.537 -19.866 1.00 31.58 57 ASP B N 1
ATOM 2254 C CA . ASP B 1 57 ? -20.274 -20.728 -18.727 1.00 33.16 57 ASP B CA 1
ATOM 2255 C C . ASP B 1 57 ? -20.572 -19.425 -17.972 1.00 33.09 57 ASP B C 1
ATOM 2256 O O . ASP B 1 57 ? -21.172 -19.454 -16.890 1.00 37.29 57 ASP B O 1
ATOM 2261 N N . GLY B 1 58 ? -20.113 -18.294 -18.507 1.00 28.71 58 GLY B N 1
A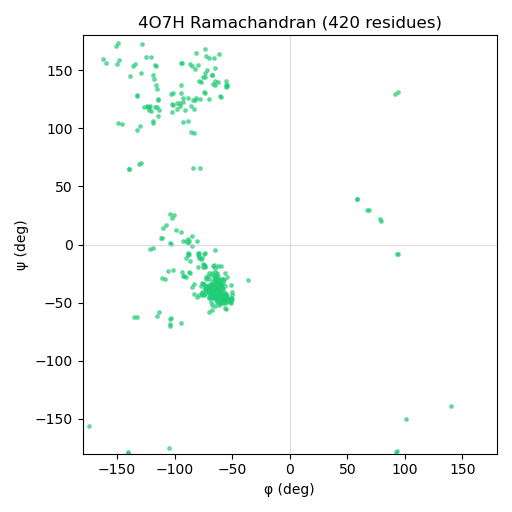TOM 2262 C CA . GLY B 1 58 ? -20.370 -16.991 -17.915 1.00 26.65 58 GLY B CA 1
ATOM 2263 C C . GLY B 1 58 ? -19.325 -16.438 -16.953 1.00 25.70 58 GLY B C 1
ATOM 2264 O O . GLY B 1 58 ? -19.425 -15.287 -16.531 1.00 24.54 58 GLY B O 1
ATOM 2265 N N . LEU B 1 59 ? -18.330 -17.242 -16.592 1.00 24.03 59 LEU B N 1
ATOM 2266 C CA . LEU B 1 59 ? -17.275 -16.765 -15.688 1.00 23.54 59 LEU B CA 1
ATOM 2267 C C . LEU B 1 59 ? -16.569 -15.585 -16.351 1.00 20.39 59 LEU B C 1
ATOM 2268 O O . LEU B 1 59 ? -16.127 -15.707 -17.462 1.00 21.61 59 LEU B O 1
ATOM 2273 N N . THR B 1 60 ? -16.468 -14.475 -15.639 1.00 21.34 60 THR B N 1
ATOM 2274 C CA . THR B 1 60 ? -16.022 -13.185 -16.187 1.00 19.07 60 THR B CA 1
ATOM 2275 C C . THR B 1 60 ? -14.739 -12.795 -15.489 1.00 17.70 60 THR B C 1
ATOM 2276 O O . THR B 1 60 ? -14.708 -12.632 -14.254 1.00 18.93 60 THR B O 1
ATOM 2280 N N . ILE B 1 61 ? -13.656 -12.681 -16.269 1.00 16.60 61 ILE B N 1
ATOM 2281 C CA . ILE B 1 61 ? -12.341 -12.341 -15.738 1.00 17.18 61 ILE B CA 1
ATOM 2282 C C . ILE B 1 61 ? -11.930 -10.977 -16.296 1.00 16.42 61 ILE B C 1
ATOM 2283 O O . ILE B 1 61 ? -11.938 -10.750 -17.517 1.00 15.54 61 ILE B O 1
ATOM 2288 N N . THR B 1 62 ? -11.625 -10.050 -15.386 1.00 15.25 62 THR B N 1
ATOM 2289 C CA . THR B 1 62 ? -11.425 -8.676 -15.712 1.00 17.01 62 THR B CA 1
ATOM 2290 C C . THR B 1 62 ? -9.980 -8.263 -15.376 1.00 16.84 62 THR B C 1
ATOM 2291 O O . THR B 1 62 ? -9.436 -8.713 -14.352 1.00 16.84 62 THR B O 1
ATOM 2295 N N . ASP B 1 63 ? -9.379 -7.412 -16.218 1.00 16.41 63 ASP B N 1
ATOM 2296 C CA . ASP B 1 63 ? -8.004 -6.905 -16.070 1.00 16.33 63 ASP B CA 1
ATOM 2297 C C . ASP B 1 63 ? -7.083 -7.813 -16.891 1.00 14.63 63 ASP B C 1
ATOM 2298 O O . ASP B 1 63 ? -7.106 -9.017 -16.733 1.00 14.36 63 ASP B O 1
ATOM 2303 N N . GLY B 1 64 ? -6.226 -7.196 -17.707 1.00 13.74 64 GLY B N 1
ATOM 2304 C CA . GLY B 1 64 ? -5.255 -7.952 -18.495 1.00 12.89 64 GLY B CA 1
ATOM 2305 C C . GLY B 1 64 ? -4.351 -8.902 -17.711 1.00 13.02 64 GLY B C 1
ATOM 2306 O O . GLY B 1 64 ? -4.120 -10.034 -18.075 1.00 12.57 64 GLY B O 1
ATOM 2307 N N . TRP B 1 65 ? -3.827 -8.442 -16.597 1.00 13.56 65 TRP B N 1
ATOM 2308 C CA . TRP B 1 65 ? -2.952 -9.240 -15.830 1.00 13.83 65 TRP B CA 1
ATOM 2309 C C . TRP B 1 65 ? -3.729 -10.398 -15.176 1.00 12.55 65 TRP B C 1
ATOM 2310 O O . TRP B 1 65 ? -3.303 -11.544 -15.199 1.00 13.33 65 TRP B O 1
ATOM 2321 N N . ALA B 1 66 ? -4.882 -10.101 -14.576 1.00 12.41 66 ALA B N 1
ATOM 2322 C CA . ALA B 1 66 ? -5.721 -11.147 -13.971 1.00 11.94 66 ALA B CA 1
ATOM 2323 C C . ALA B 1 66 ? -6.070 -12.203 -15.031 1.00 11.33 66 ALA B C 1
ATOM 2324 O O . ALA B 1 66 ? -6.036 -13.394 -14.734 1.00 11.02 66 ALA B O 1
ATOM 2326 N N . ILE B 1 67 ? -6.377 -11.752 -16.244 1.00 10.24 67 ILE B N 1
ATOM 2327 C CA . ILE B 1 67 ? -6.704 -12.667 -17.341 1.00 10.71 67 ILE B CA 1
ATOM 2328 C C . ILE B 1 67 ? -5.514 -13.515 -17.690 1.00 10.93 67 ILE B C 1
ATOM 2329 O O . ILE B 1 67 ? -5.634 -14.738 -17.781 1.00 11.26 67 ILE B O 1
ATOM 2334 N N . CYS B 1 68 ? -4.333 -12.915 -17.812 1.00 11.34 68 CYS B N 1
ATOM 2335 C CA . CYS B 1 68 ? -3.136 -13.717 -18.148 1.00 12.16 68 CYS B CA 1
ATOM 2336 C C . CYS B 1 68 ? -2.799 -14.751 -17.082 1.00 12.62 68 CYS B C 1
ATOM 2337 O O . CYS B 1 68 ? -2.431 -15.892 -17.408 1.00 12.26 68 CYS B O 1
ATOM 2340 N N . GLU B 1 69 ? -2.921 -14.381 -15.791 1.00 11.15 69 GLU B N 1
ATOM 2341 C CA . GLU B 1 69 ? -2.622 -15.316 -14.732 1.00 11.83 69 GLU B CA 1
ATOM 2342 C C . GLU B 1 69 ? -3.681 -16.435 -14.714 1.00 12.00 69 GLU B C 1
ATOM 2343 O O . GLU B 1 69 ? -3.358 -17.572 -14.511 1.00 12.13 69 GLU B O 1
ATOM 2349 N N . TYR B 1 70 ? -4.939 -16.062 -14.970 1.00 11.58 70 TYR B N 1
ATOM 2350 C CA . TYR B 1 70 ? -6.036 -17.029 -15.031 1.00 12.38 70 TYR B CA 1
ATOM 2351 C C . TYR B 1 70 ? -5.793 -18.012 -16.136 1.00 13.26 70 TYR B C 1
ATOM 2352 O O . TYR B 1 70 ? -5.914 -19.231 -15.915 1.00 12.10 70 TYR B O 1
ATOM 2361 N N . LEU B 1 71 ? -5.392 -17.524 -17.310 1.00 12.15 71 LEU B N 1
ATOM 2362 C CA . LEU B 1 71 ? -5.167 -18.433 -18.442 1.00 13.25 71 LEU B CA 1
ATOM 2363 C C . LEU B 1 71 ? -4.049 -19.416 -18.148 1.00 15.50 71 LEU B C 1
ATOM 2364 O O . LEU B 1 71 ? -4.128 -20.582 -18.544 1.00 13.54 71 LEU B O 1
ATOM 2369 N N . GLU B 1 72 ? -3.005 -18.996 -17.444 1.00 15.03 72 GLU B N 1
ATOM 2370 C CA . GLU B 1 72 ? -1.906 -19.922 -17.147 1.00 16.83 72 GLU B CA 1
ATOM 2371 C C . GLU B 1 72 ? -2.333 -20.964 -16.089 1.00 17.78 72 GLU B C 1
ATOM 2372 O O . GLU B 1 72 ? -1.825 -22.078 -16.074 1.00 18.18 72 GLU B O 1
ATOM 2378 N N . GLU B 1 73 ? -3.266 -20.606 -15.219 1.00 15.74 73 GLU B N 1
ATOM 2379 C CA . GLU B 1 73 ? -3.750 -21.498 -14.159 1.00 16.08 73 GLU B CA 1
ATOM 2380 C C . GLU B 1 73 ? -4.693 -22.541 -14.744 1.00 17.65 73 GLU B C 1
ATOM 2381 O O . GLU B 1 73 ? -4.608 -23.707 -14.386 1.00 20.22 73 GLU B O 1
ATOM 2387 N N . VAL B 1 74 ? -5.596 -22.114 -15.626 1.00 17.81 74 VAL B N 1
ATOM 2388 C CA . VAL B 1 74 ? -6.652 -23.002 -16.173 1.00 16.96 74 VAL B CA 1
ATOM 2389 C C . VAL B 1 74 ? -6.272 -23.747 -17.454 1.00 18.09 74 VAL B C 1
ATOM 2390 O O . VAL B 1 74 ? -6.715 -24.898 -17.673 1.00 19.46 74 VAL B O 1
ATOM 2394 N N . TYR B 1 75 ? -5.382 -23.167 -18.248 1.00 16.50 75 TYR B N 1
ATOM 2395 C CA . TYR B 1 75 ? -4.925 -23.701 -19.520 1.00 17.09 75 TYR B CA 1
ATOM 2396 C C . TYR B 1 75 ? -3.374 -23.690 -19.523 1.00 18.15 75 TYR B C 1
ATOM 2397 O O . TYR B 1 75 ? -2.752 -22.871 -20.176 1.00 17.28 75 TYR B O 1
ATOM 2406 N N . PRO B 1 76 ? -2.749 -24.554 -18.723 1.00 20.64 76 PRO B N 1
ATOM 2407 C CA . PRO B 1 76 ? -1.303 -24.369 -18.440 1.00 20.89 76 PRO B CA 1
ATOM 2408 C C . PRO B 1 76 ? -0.349 -24.566 -19.608 1.00 21.98 76 PRO B C 1
ATOM 2409 O O . PRO B 1 76 ? 0.732 -23.958 -19.607 1.00 21.86 76 PRO B O 1
ATOM 2413 N N . GLU B 1 77 ? -0.739 -25.364 -20.599 1.00 22.66 77 GLU B N 1
ATOM 2414 C CA . GLU B 1 77 ? 0.117 -25.664 -21.704 1.00 23.93 77 GLU B CA 1
ATOM 2415 C C . GLU B 1 77 ? -0.486 -25.109 -22.965 1.00 20.90 77 GLU B C 1
ATOM 2416 O O . GLU B 1 77 ? -1.678 -25.320 -23.198 1.00 23.24 77 GLU B O 1
ATOM 2422 N N . PRO B 1 78 ? 0.304 -24.434 -23.800 1.00 20.30 78 PRO B N 1
ATOM 2423 C CA . PRO B 1 78 ? 1.736 -24.120 -23.656 1.00 19.80 78 PRO B CA 1
ATOM 2424 C C . PRO B 1 78 ? 1.909 -22.999 -22.642 1.00 19.28 78 PRO B C 1
ATOM 2425 O O . PRO B 1 78 ? 1.030 -22.138 -22.569 1.00 16.93 78 PRO B O 1
ATOM 2429 N N . SER B 1 79 ? 2.969 -23.048 -21.851 1.00 17.55 79 SER B N 1
ATOM 2430 C CA . SER B 1 79 ? 3.132 -22.067 -20.761 1.00 16.39 79 SER B CA 1
ATOM 2431 C C . SER B 1 79 ? 3.636 -20.748 -21.357 1.00 15.29 79 SER B C 1
ATOM 2432 O O . SER B 1 79 ? 4.516 -20.720 -22.220 1.00 18.34 79 SER B O 1
ATOM 2435 N N . LEU B 1 80 ? 3.117 -19.627 -20.844 1.00 14.27 80 LEU B N 1
ATOM 2436 C CA . LEU B 1 80 ? 3.644 -18.344 -21.173 1.00 13.08 80 LEU B CA 1
ATOM 2437 C C . LEU B 1 80 ? 4.333 -17.664 -19.989 1.00 13.08 80 LEU B C 1
ATOM 2438 O O . LEU B 1 80 ? 4.780 -16.486 -20.086 1.00 12.02 80 LEU B O 1
ATOM 2443 N N . LEU B 1 81 ? 4.453 -18.382 -18.865 1.00 13.57 81 LEU B N 1
ATOM 2444 C CA . LEU B 1 81 ? 5.276 -17.929 -17.709 1.00 14.26 81 LEU B CA 1
ATOM 2445 C C . LEU B 1 81 ? 6.545 -18.703 -17.494 1.00 15.76 81 LEU B C 1
ATOM 2446 O O . LEU B 1 81 ? 7.526 -18.176 -16.967 1.00 16.15 81 LEU B O 1
ATOM 2451 N N . GLY B 1 82 ? 6.541 -19.970 -17.870 1.00 17.07 82 GLY B N 1
ATOM 2452 C CA . GLY B 1 82 ? 7.702 -20.791 -17.613 1.00 18.03 82 GLY B CA 1
ATOM 2453 C C . GLY B 1 82 ? 7.564 -21.527 -16.293 1.00 18.80 82 GLY B C 1
ATOM 2454 O O . GLY B 1 82 ? 6.572 -21.438 -15.605 1.00 18.46 82 GLY B O 1
ATOM 2455 N N . GLY B 1 83 ? 8.607 -22.277 -15.945 1.00 22.77 83 GLY B N 1
ATOM 2456 C CA . GLY B 1 83 ? 8.488 -23.297 -14.897 1.00 25.40 83 GLY B CA 1
ATOM 2457 C C . GLY B 1 83 ? 9.094 -22.901 -13.568 1.00 25.03 83 GLY B C 1
ATOM 2458 O O . GLY B 1 83 ? 8.389 -22.796 -12.563 1.00 26.06 83 GLY B O 1
ATOM 2459 N N . PRO B 1 84 ? 10.418 -22.688 -13.543 1.00 24.51 84 PRO B N 1
ATOM 2460 C CA . PRO B 1 84 ? 11.005 -22.342 -12.267 1.00 21.39 84 PRO B CA 1
ATOM 2461 C C . PRO B 1 84 ? 10.568 -20.949 -11.758 1.00 21.35 84 PRO B C 1
ATOM 2462 O O . PRO B 1 84 ? 10.358 -20.046 -12.561 1.00 16.83 84 PRO B O 1
ATOM 2466 N N . ALA B 1 85 ? 10.431 -20.816 -10.444 1.00 20.18 85 ALA B N 1
ATOM 2467 C CA . ALA B 1 85 ? 10.019 -19.539 -9.854 1.00 18.65 85 ALA B CA 1
ATOM 2468 C C . ALA B 1 85 ? 10.851 -18.385 -10.371 1.00 17.21 85 ALA B C 1
ATOM 2469 O O . ALA B 1 85 ? 10.303 -17.291 -10.573 1.00 14.99 85 ALA B O 1
ATOM 2471 N N . ALA B 1 86 ? 12.167 -18.559 -10.470 1.00 16.91 86 ALA B N 1
ATOM 2472 C CA . ALA B 1 86 ? 13.070 -17.511 -10.919 1.00 16.20 86 ALA B CA 1
ATOM 2473 C C . ALA B 1 86 ? 12.734 -17.033 -12.317 1.00 15.17 86 ALA B C 1
ATOM 2474 O O . ALA B 1 86 ? 12.813 -15.850 -12.586 1.00 14.89 86 ALA B O 1
ATOM 2476 N N A MET B 1 87 ? 12.401 -17.960 -13.217 0.50 14.00 87 MET B N 1
ATOM 2477 N N B MET B 1 87 ? 12.395 -17.951 -13.216 0.50 14.43 87 MET B N 1
ATOM 2478 C CA A MET B 1 87 ? 12.094 -17.613 -14.590 0.50 13.87 87 MET B CA 1
ATOM 2479 C CA B MET B 1 87 ? 12.103 -17.591 -14.586 0.50 14.61 87 MET B CA 1
ATOM 2480 C C A MET B 1 87 ? 10.789 -16.842 -14.583 0.50 12.96 87 MET B C 1
ATOM 2481 C C B MET B 1 87 ? 10.764 -16.857 -14.619 0.50 13.34 87 MET B C 1
ATOM 2482 O O A MET B 1 87 ? 10.682 -15.782 -15.205 0.50 12.78 87 MET B O 1
ATOM 2483 O O B MET B 1 87 ? 10.599 -15.842 -15.310 0.50 12.98 87 MET B O 1
ATOM 2492 N N . ARG B 1 88 ? 9.799 -17.371 -13.867 1.00 12.86 88 ARG B N 1
ATOM 2493 C CA . ARG B 1 88 ? 8.472 -16.725 -13.826 1.00 12.68 88 ARG B CA 1
ATOM 2494 C C . ARG B 1 88 ? 8.585 -15.300 -13.305 1.00 11.23 88 ARG B C 1
ATOM 2495 O O . ARG B 1 88 ? 7.906 -14.381 -13.789 1.00 11.02 88 ARG B O 1
ATOM 2503 N N . ALA B 1 89 ? 9.469 -15.098 -12.325 1.00 11.08 89 ALA B N 1
ATOM 2504 C CA . ALA B 1 89 ? 9.687 -13.786 -11.770 1.00 10.50 89 ALA B CA 1
ATOM 2505 C C . ALA B 1 89 ? 10.314 -12.823 -12.800 1.00 11.27 89 ALA B C 1
ATOM 2506 O O . ALA B 1 89 ? 10.011 -11.638 -12.789 1.00 10.89 89 ALA B O 1
ATOM 2508 N N . GLU B 1 90 ? 11.228 -13.311 -13.634 1.00 10.59 90 GLU B N 1
ATOM 2509 C CA . GLU B 1 90 ? 11.838 -12.504 -14.678 1.00 10.95 90 GLU B CA 1
ATOM 2510 C C . GLU B 1 90 ? 10.810 -12.145 -15.731 1.00 10.19 90 GLU B C 1
ATOM 2511 O O . GLU B 1 90 ? 10.735 -10.990 -16.192 1.00 9.91 90 GLU B O 1
ATOM 2517 N N . VAL B 1 91 ? 9.951 -13.107 -16.072 1.00 9.74 91 VAL B N 1
ATOM 2518 C CA . VAL B 1 91 ? 8.859 -12.786 -16.977 1.00 9.61 91 VAL B CA 1
ATOM 2519 C C . VAL B 1 91 ? 7.964 -11.656 -16.422 1.00 9.47 91 VAL B C 1
ATOM 2520 O O . VAL B 1 91 ? 7.652 -10.688 -17.106 1.00 9.55 91 VAL B O 1
ATOM 2524 N N . ARG B 1 92 ? 7.589 -11.786 -15.155 1.00 8.96 92 ARG B N 1
ATOM 2525 C CA . ARG B 1 92 ? 6.701 -10.812 -14.524 1.00 9.27 92 ARG B CA 1
ATOM 2526 C C . ARG B 1 92 ? 7.414 -9.450 -14.361 1.00 8.66 92 ARG B C 1
ATOM 2527 O O . ARG B 1 92 ? 6.787 -8.400 -14.545 1.00 9.91 92 ARG B O 1
ATOM 2535 N N . ARG B 1 93 ? 8.710 -9.481 -14.117 1.00 9.32 93 ARG B N 1
ATOM 2536 C CA . ARG B 1 93 ? 9.490 -8.248 -14.053 1.00 9.91 93 ARG B CA 1
ATOM 2537 C C . ARG B 1 93 ? 9.393 -7.494 -15.398 1.00 9.74 93 ARG B C 1
ATOM 2538 O O . ARG B 1 93 ? 9.198 -6.307 -15.432 1.00 9.83 93 ARG B O 1
ATOM 2546 N N . LEU B 1 94 ? 9.617 -8.212 -16.487 1.00 9.74 94 LEU B N 1
ATOM 2547 C CA . LEU B 1 94 ? 9.583 -7.604 -17.790 1.00 9.16 94 LEU B CA 1
ATOM 2548 C C . LEU B 1 94 ? 8.184 -7.202 -18.230 1.00 9.16 94 LEU B C 1
ATOM 2549 O O . LEU B 1 94 ? 7.970 -6.158 -18.863 1.00 9.61 94 LEU B O 1
ATOM 2554 N N . VAL B 1 95 ? 7.181 -8.004 -17.873 1.00 9.54 95 VAL B N 1
ATOM 2555 C CA . VAL B 1 95 ? 5.804 -7.584 -18.103 1.00 9.70 95 VAL B CA 1
ATOM 2556 C C . VAL B 1 95 ? 5.567 -6.224 -17.466 1.00 10.02 95 VAL B C 1
ATOM 2557 O O . VAL B 1 95 ? 5.039 -5.296 -18.109 1.00 9.76 95 VAL B O 1
ATOM 2561 N N . ALA B 1 96 ? 5.985 -6.058 -16.217 1.00 10.17 96 ALA B N 1
ATOM 2562 C CA . ALA B 1 96 ? 5.887 -4.754 -15.566 1.00 10.54 96 ALA B CA 1
ATOM 2563 C C . ALA B 1 96 ? 6.742 -3.679 -16.209 1.00 10.89 96 ALA B C 1
ATOM 2564 O O . ALA B 1 96 ? 6.308 -2.529 -16.294 1.00 10.85 96 ALA B O 1
ATOM 2566 N N . TRP B 1 97 ? 7.954 -3.984 -16.666 1.00 10.07 97 TRP B N 1
ATOM 2567 C CA . TRP B 1 97 ? 8.773 -3.012 -17.362 1.00 9.89 97 TRP B CA 1
ATOM 2568 C C . TRP B 1 97 ? 7.968 -2.375 -18.489 1.00 10.08 97 TRP B C 1
ATOM 2569 O O . TRP B 1 97 ? 7.933 -1.144 -18.638 1.00 11.14 97 TRP B O 1
ATOM 2580 N N . PHE B 1 98 ? 7.278 -3.217 -19.252 1.00 9.15 98 PHE B N 1
ATOM 2581 C CA . PHE B 1 98 ? 6.515 -2.708 -20.404 1.00 9.96 98 PHE B CA 1
ATOM 2582 C C . PHE B 1 98 ? 5.185 -2.120 -20.019 1.00 10.70 98 PHE B C 1
ATOM 2583 O O . PHE B 1 98 ? 4.820 -1.061 -20.531 1.00 10.98 98 PHE B O 1
ATOM 2591 N N . ASP B 1 99 ? 4.437 -2.805 -19.161 1.00 10.99 99 ASP B N 1
ATOM 2592 C CA . ASP B 1 99 ? 3.088 -2.290 -18.807 1.00 12.14 99 ASP B CA 1
ATOM 2593 C C . ASP B 1 99 ? 3.122 -1.074 -17.867 1.00 11.74 99 ASP B C 1
ATOM 2594 O O . ASP B 1 99 ? 2.105 -0.349 -17.756 1.00 14.05 99 ASP B O 1
ATOM 2599 N N . ARG B 1 100 ? 4.245 -0.829 -17.187 1.00 11.57 100 ARG B N 1
ATOM 2600 C CA . ARG B 1 100 ? 4.449 0.411 -16.387 1.00 11.92 100 ARG B CA 1
ATOM 2601 C C . ARG B 1 100 ? 5.353 1.415 -17.056 1.00 11.65 100 ARG B C 1
ATOM 2602 O O . ARG B 1 100 ? 4.897 2.512 -17.450 1.00 13.56 100 ARG B O 1
ATOM 2610 N N . LYS B 1 101 ? 6.635 1.092 -17.178 1.00 11.86 101 LYS B N 1
ATOM 2611 C CA . LYS B 1 101 ? 7.623 2.033 -17.620 1.00 12.16 101 LYS B CA 1
ATOM 2612 C C . LYS B 1 101 ? 7.470 2.383 -19.122 1.00 12.04 101 LYS B C 1
ATOM 2613 O O . LYS B 1 101 ? 7.361 3.554 -19.515 1.00 11.49 101 LYS B O 1
ATOM 2619 N N . PHE B 1 102 ? 7.528 1.385 -20.000 1.00 10.82 102 PHE B N 1
ATOM 2620 C CA . PHE B 1 102 ? 7.321 1.685 -21.430 1.00 10.99 102 PHE B CA 1
ATOM 2621 C C . PHE B 1 102 ? 5.978 2.347 -21.630 1.00 11.96 102 PHE B C 1
ATOM 2622 O O . PHE B 1 102 ? 5.855 3.337 -22.383 1.00 11.89 102 PHE B O 1
ATOM 2630 N N . ASN B 1 103 ? 4.964 1.843 -20.948 1.00 11.84 103 ASN B N 1
ATOM 2631 C CA . ASN B 1 103 ? 3.628 2.395 -21.091 1.00 12.62 103 ASN B CA 1
ATOM 2632 C C . ASN B 1 103 ? 3.568 3.897 -20.722 1.00 13.96 103 ASN B C 1
ATOM 2633 O O . ASN B 1 103 ? 2.966 4.688 -21.469 1.00 13.74 103 ASN B O 1
ATOM 2638 N N . ARG B 1 104 ? 4.197 4.284 -19.610 1.00 14.01 104 ARG B N 1
ATOM 2639 C CA . ARG B 1 104 ? 4.142 5.684 -19.169 1.00 15.32 104 ARG B CA 1
ATOM 2640 C C . ARG B 1 104 ? 4.988 6.594 -20.095 1.00 14.58 104 ARG B C 1
ATOM 2641 O O . ARG B 1 104 ? 4.619 7.741 -20.362 1.00 14.81 104 ARG B O 1
ATOM 2649 N N . GLU B 1 105 ? 6.108 6.067 -20.559 1.00 12.83 105 GLU B N 1
ATOM 2650 C CA . GLU B 1 105 ? 7.125 6.860 -21.261 1.00 12.19 105 GLU B CA 1
ATOM 2651 C C . GLU B 1 105 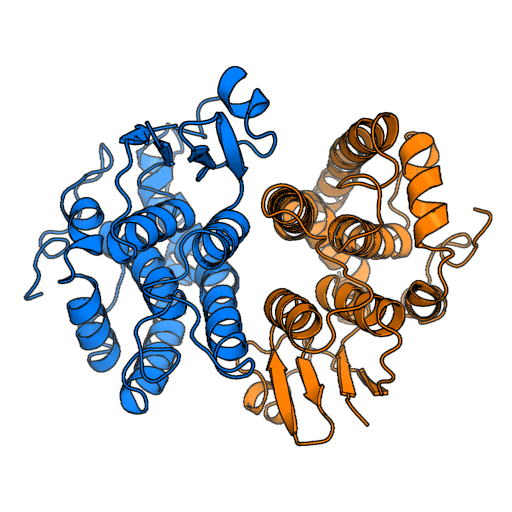? 6.873 6.966 -22.741 1.00 13.46 105 GLU B C 1
ATOM 2652 O O . GLU B 1 105 ? 7.411 7.901 -23.375 1.00 15.14 105 GLU B O 1
ATOM 2658 N N . VAL B 1 106 ? 6.126 6.015 -23.302 1.00 12.17 106 VAL B N 1
ATOM 2659 C CA . VAL B 1 106 ? 6.023 5.879 -24.720 1.00 12.55 106 VAL B CA 1
ATOM 2660 C C . VAL B 1 106 ? 4.579 5.656 -25.165 1.00 13.36 106 VAL B C 1
ATOM 2661 O O . VAL B 1 106 ? 4.021 6.439 -25.924 1.00 13.91 106 VAL B O 1
ATOM 2665 N N . THR B 1 107 ? 3.937 4.555 -24.752 1.00 12.47 107 THR B N 1
ATOM 2666 C CA . THR B 1 107 ? 2.618 4.216 -25.234 1.00 13.39 107 THR B CA 1
ATOM 2667 C C . THR B 1 107 ? 1.562 5.246 -24.901 1.00 14.98 107 THR B C 1
ATOM 2668 O O . THR B 1 107 ? 0.796 5.642 -25.807 1.00 15.36 107 THR B O 1
ATOM 2672 N N . GLU B 1 108 ? 1.487 5.639 -23.638 1.00 16.09 108 GLU B N 1
ATOM 2673 C CA . GLU B 1 108 ? 0.458 6.624 -23.226 1.00 18.59 108 GLU B CA 1
ATOM 2674 C C . GLU B 1 108 ? 0.529 7.918 -24.044 1.00 18.85 108 GLU B C 1
ATOM 2675 O O . GLU B 1 108 ? -0.486 8.295 -24.624 1.00 20.35 108 GLU B O 1
ATOM 2681 N N . PRO B 1 109 ? 1.680 8.592 -24.103 1.00 18.81 109 PRO B N 1
ATOM 2682 C CA . PRO B 1 109 ? 1.628 9.851 -24.854 1.00 19.50 109 PRO B CA 1
ATOM 2683 C C . PRO B 1 109 ? 1.369 9.625 -26.334 1.00 19.76 109 PRO B C 1
ATOM 2684 O O . PRO B 1 109 ? 0.650 10.390 -26.966 1.00 19.36 109 PRO B O 1
ATOM 2688 N N . LEU B 1 110 ? 1.959 8.590 -26.923 1.00 18.50 110 LEU B N 1
ATOM 2689 C CA . LEU B 1 110 ? 1.870 8.476 -28.382 1.00 18.17 110 LEU B CA 1
ATOM 2690 C C . LEU B 1 110 ? 0.502 7.997 -28.821 1.00 21.11 110 LEU B C 1
ATOM 2691 O O . LEU B 1 110 ? -0.062 8.514 -29.807 1.00 22.77 110 LEU B O 1
ATOM 2696 N N . VAL B 1 111 ? -0.071 7.040 -28.110 1.00 19.06 111 VAL B N 1
ATOM 2697 C CA . VAL B 1 111 ? -1.410 6.573 -28.433 1.00 20.51 111 VAL B CA 1
ATOM 2698 C C . VAL B 1 111 ? -2.443 7.694 -28.191 1.00 21.24 111 VAL B C 1
ATOM 2699 O O . VAL B 1 111 ? -3.386 7.843 -28.969 1.00 21.87 111 VAL B O 1
ATOM 2703 N N . ARG B 1 112 ? -2.269 8.462 -27.124 1.00 21.77 112 ARG B N 1
ATOM 2704 C CA . ARG B 1 112 ? -3.239 9.490 -26.759 1.00 23.55 112 ARG B CA 1
ATOM 2705 C C . ARG B 1 112 ? -3.201 10.585 -27.822 1.00 24.64 112 ARG B C 1
ATOM 2706 O O . ARG B 1 112 ? -4.225 10.924 -28.418 1.00 25.56 112 ARG B O 1
ATOM 2714 N N . GLU B 1 113 ? -2.001 11.071 -28.097 1.00 22.95 113 GLU B N 1
ATOM 2715 C CA . GLU B 1 113 ? -1.838 12.219 -28.976 1.00 24.99 113 GLU B CA 1
ATOM 2716 C C . GLU B 1 113 ? -2.061 11.878 -30.441 1.00 25.85 113 GLU B C 1
ATOM 2717 O O . GLU B 1 113 ? -2.612 12.704 -31.185 1.00 27.72 113 GLU B O 1
ATOM 2723 N N . LYS B 1 114 ? -1.702 10.673 -30.870 1.00 25.24 114 LYS B N 1
ATOM 2724 C CA . LYS B 1 114 ? -1.726 10.343 -32.297 1.00 25.52 114 LYS B CA 1
ATOM 2725 C C . LYS B 1 114 ? -2.844 9.446 -32.743 1.00 26.24 114 LYS B C 1
ATOM 2726 O O . LYS B 1 114 ? -3.170 9.416 -33.935 1.00 25.52 114 LYS B O 1
ATOM 2732 N N . LEU B 1 115 ? -3.412 8.666 -31.821 1.00 24.23 115 LEU B N 1
ATOM 2733 C CA . LEU B 1 115 ? -4.411 7.711 -32.184 1.00 26.12 115 LEU B CA 1
ATOM 2734 C C . LEU B 1 115 ? -5.736 8.074 -31.539 1.00 28.99 115 LEU B C 1
ATOM 2735 O O . LEU B 1 115 ? -6.710 8.331 -32.247 1.00 30.11 115 LEU B O 1
ATOM 2740 N N . LEU B 1 116 ? -5.789 8.099 -30.209 1.00 30.77 116 LEU B N 1
ATOM 2741 C CA . LEU B 1 116 ? -7.065 8.345 -29.552 1.00 31.87 116 LEU B CA 1
ATOM 2742 C C . LEU B 1 116 ? -7.628 9.705 -29.972 1.00 33.35 116 LEU B C 1
ATOM 2743 O O . LEU B 1 116 ? -8.811 9.802 -30.261 1.00 32.95 116 LEU B O 1
ATOM 2748 N N . LYS B 1 117 ? -6.792 10.741 -30.040 1.00 32.91 117 LYS B N 1
ATOM 2749 C CA . LYS B 1 117 ? -7.319 12.086 -30.344 1.00 36.00 117 LYS B CA 1
ATOM 2750 C C . LYS B 1 117 ? -7.979 12.145 -31.715 1.00 37.43 117 LYS B C 1
ATOM 2751 O O . LYS B 1 117 ? -8.939 12.890 -31.919 1.00 39.43 117 LYS B O 1
ATOM 2757 N N . ARG B 1 118 ? -7.468 11.378 -32.663 1.00 36.68 118 ARG B N 1
ATOM 2758 C CA . ARG B 1 118 ? -8.070 11.341 -33.990 1.00 37.01 118 ARG B CA 1
ATOM 2759 C C . ARG B 1 118 ? -9.355 10.529 -33.993 1.00 40.65 118 ARG B C 1
ATOM 2760 O O . ARG B 1 118 ? -10.296 10.845 -34.728 1.00 36.83 118 ARG B O 1
ATOM 2763 N N . VAL B 1 119 ? -9.400 9.476 -33.178 1.00 39.12 119 VAL B N 1
ATOM 2764 C CA . VAL B 1 119 ? -10.600 8.642 -33.084 1.00 41.64 119 VAL B CA 1
ATOM 2765 C C . VAL B 1 119 ? -11.780 9.423 -32.506 1.00 43.37 119 VAL B C 1
ATOM 2766 O O . VAL B 1 119 ? -12.901 9.256 -32.972 1.00 45.50 119 VAL B O 1
ATOM 2770 N N . ILE B 1 120 ? -11.532 10.259 -31.496 1.00 44.51 120 ILE B N 1
ATOM 2771 C CA . ILE B 1 120 ? -12.595 11.076 -30.889 1.00 51.31 120 ILE B CA 1
ATOM 2772 C C . ILE B 1 120 ? -12.636 12.489 -31.538 1.00 56.66 120 ILE B C 1
ATOM 2773 O O . ILE B 1 120 ? -13.581 12.797 -32.258 1.00 65.50 120 ILE B O 1
ATOM 2778 N N . SER B 1 121 ? -11.621 13.326 -31.340 1.00 61.42 121 SER B N 1
ATOM 2779 C CA . SER B 1 121 ? -11.541 14.603 -32.070 1.00 61.66 121 SER B CA 1
ATOM 2780 C C . SER B 1 121 ? -10.235 15.312 -31.774 1.00 60.42 121 SER B C 1
ATOM 2781 O O . SER B 1 121 ? -10.044 15.814 -30.668 1.00 62.48 121 SER B O 1
ATOM 2783 N N . ALA B 1 124 ? -5.959 18.772 -30.960 1.00 55.55 124 ALA B N 1
ATOM 2784 C CA . ALA B 1 124 ? -4.640 19.162 -31.446 1.00 51.91 124 ALA B CA 1
ATOM 2785 C C . ALA B 1 124 ? -3.528 18.381 -30.742 1.00 46.81 124 ALA B C 1
ATOM 2786 O O . ALA B 1 124 ? -3.348 18.519 -29.536 1.00 47.54 124 ALA B O 1
ATOM 2788 N N . PRO B 1 125 ? -2.772 17.561 -31.497 1.00 46.59 125 PRO B N 1
ATOM 2789 C CA . PRO B 1 125 ? -1.653 16.801 -30.906 1.00 43.93 125 PRO B CA 1
ATOM 2790 C C . PRO B 1 125 ? -0.656 17.695 -30.176 1.00 42.07 125 PRO B C 1
ATOM 2791 O O . PRO B 1 125 ? -0.311 18.770 -30.667 1.00 40.72 125 PRO B O 1
ATOM 2795 N N . ASP B 1 126 ? -0.202 17.263 -29.008 1.00 36.27 126 ASP B N 1
ATOM 2796 C CA . ASP B 1 126 ? 0.818 18.007 -28.268 1.00 32.80 126 ASP B CA 1
ATOM 2797 C C . ASP B 1 126 ? 2.199 17.533 -28.736 1.00 34.40 126 ASP B C 1
ATOM 2798 O O . ASP B 1 126 ? 2.638 16.425 -28.402 1.00 31.41 126 ASP B O 1
ATOM 2803 N N . SER B 1 127 ? 2.883 18.366 -29.512 1.00 30.47 127 SER B N 1
ATOM 2804 C CA . SER B 1 127 ? 4.111 17.940 -30.165 1.00 30.40 127 SER B CA 1
ATOM 2805 C C . SER B 1 127 ? 5.240 17.630 -29.194 1.00 28.26 127 SER B C 1
ATOM 2806 O O . SER B 1 127 ? 6.092 16.793 -29.502 1.00 25.48 127 SER B O 1
ATOM 2809 N N . ARG B 1 128 ? 5.268 18.316 -28.059 1.00 28.37 128 ARG B N 1
ATOM 2810 C CA . ARG B 1 128 ? 6.294 18.122 -27.053 1.00 29.96 128 ARG B CA 1
ATOM 2811 C C . ARG B 1 128 ? 6.163 16.721 -26.445 1.00 30.18 128 ARG B C 1
ATOM 2812 O O . ARG B 1 128 ? 7.161 16.021 -26.221 1.00 30.54 128 ARG B O 1
ATOM 2820 N N . GLN B 1 129 ? 4.928 16.326 -26.165 1.00 28.78 129 GLN B N 1
ATOM 2821 C CA . GLN B 1 129 ? 4.674 14.993 -25.609 1.00 28.51 129 GLN B CA 1
ATOM 2822 C C . GLN B 1 129 ? 5.019 13.925 -26.628 1.00 25.21 129 GLN B C 1
ATOM 2823 O O . GLN B 1 129 ? 5.531 12.861 -26.247 1.00 23.68 129 GLN B O 1
ATOM 2829 N N . ILE B 1 130 ? 4.736 14.183 -27.911 1.00 23.46 130 ILE B N 1
ATOM 2830 C CA . ILE B 1 130 ? 5.084 13.244 -28.988 1.00 22.81 130 ILE B CA 1
ATOM 2831 C C . ILE B 1 130 ? 6.609 13.100 -29.078 1.00 23.02 130 ILE B C 1
ATOM 2832 O O . ILE B 1 130 ? 7.135 11.968 -29.200 1.00 20.41 130 ILE B O 1
ATOM 2837 N N . ARG B 1 131 ? 7.348 14.202 -29.019 1.00 22.44 131 ARG B N 1
ATOM 2838 C CA . ARG B 1 131 ? 8.806 14.091 -29.128 1.00 21.87 131 ARG B CA 1
ATOM 2839 C C . ARG B 1 131 ? 9.427 13.366 -27.912 1.00 22.34 131 ARG B C 1
ATOM 2840 O O . ARG B 1 131 ? 10.396 12.638 -28.061 1.00 20.36 131 ARG B O 1
ATOM 2848 N N . ALA B 1 132 ? 8.864 13.570 -26.727 1.00 21.31 132 ALA B N 1
ATOM 2849 C CA . ALA B 1 132 ? 9.307 12.868 -25.535 1.00 20.71 132 ALA B CA 1
ATOM 2850 C C . ALA B 1 132 ? 9.112 11.337 -25.711 1.00 19.19 132 ALA B C 1
ATOM 2851 O O . ALA B 1 132 ? 10.020 10.549 -25.404 1.00 20.14 132 ALA B O 1
ATOM 2853 N N . GLY B 1 133 ? 7.934 10.935 -26.176 1.00 17.51 133 GLY B N 1
ATOM 2854 C CA . GLY B 1 133 ? 7.652 9.519 -26.455 1.00 18.33 133 GLY B CA 1
ATOM 2855 C C . GLY B 1 133 ? 8.595 8.932 -27.467 1.00 18.89 133 GLY B C 1
ATOM 2856 O O . GLY B 1 133 ? 9.129 7.822 -27.310 1.00 17.33 133 GLY B O 1
ATOM 2857 N N . ARG B 1 134 ? 8.836 9.683 -28.546 1.00 19.04 134 ARG B N 1
ATOM 2858 C CA . ARG B 1 134 ? 9.734 9.209 -29.587 1.00 20.71 134 ARG B CA 1
ATOM 2859 C C . ARG B 1 134 ? 11.169 9.078 -29.097 1.00 20.09 134 ARG B C 1
ATOM 2860 O O . ARG B 1 134 ? 11.880 8.141 -29.509 1.00 21.63 134 ARG B O 1
ATOM 2868 N N . ALA B 1 135 ? 11.633 9.970 -28.245 1.00 18.79 135 ALA B N 1
ATOM 2869 C CA . ALA B 1 135 ? 12.990 9.855 -27.687 1.00 18.08 135 ALA B CA 1
ATOM 2870 C C . ALA B 1 135 ? 13.091 8.645 -26.773 1.00 18.77 135 ALA B C 1
ATOM 2871 O O . ALA B 1 135 ? 14.090 7.920 -26.773 1.00 18.60 135 ALA B O 1
ATOM 2873 N N . ASN B 1 136 ? 12.057 8.445 -25.955 1.00 16.16 136 ASN B N 1
ATOM 2874 C CA . ASN B 1 136 ? 12.090 7.386 -24.947 1.00 15.10 136 ASN B CA 1
ATOM 2875 C C . ASN B 1 136 ? 12.020 6.023 -25.605 1.00 14.57 136 ASN B C 1
ATOM 2876 O O . ASN B 1 136 ? 12.528 5.046 -25.050 1.00 14.39 136 ASN B O 1
ATOM 2881 N N . VAL B 1 137 ? 11.371 5.888 -26.755 1.00 14.22 137 VAL B N 1
ATOM 2882 C CA . VAL B 1 137 ? 11.313 4.548 -27.332 1.00 13.23 137 VAL B CA 1
ATOM 2883 C C . VAL B 1 137 ? 12.737 4.035 -27.663 1.00 13.54 137 VAL B C 1
ATOM 2884 O O . VAL B 1 137 ? 13.003 2.830 -27.612 1.00 12.26 137 VAL B O 1
ATOM 2888 N N . HIS B 1 138 ? 13.673 4.923 -27.993 1.00 14.06 138 HIS B N 1
ATOM 2889 C CA . HIS B 1 138 ? 15.058 4.480 -28.244 1.00 13.64 138 HIS B CA 1
ATOM 2890 C C . HIS B 1 138 ? 15.677 3.747 -27.045 1.00 12.94 138 HIS B C 1
ATOM 2891 O O . HIS B 1 138 ? 16.350 2.734 -27.221 1.00 12.72 138 HIS B O 1
ATOM 2898 N N . THR B 1 139 ? 15.461 4.264 -25.848 1.00 13.37 139 THR B N 1
ATOM 2899 C CA . THR B 1 139 ? 16.017 3.680 -24.623 1.00 14.67 139 THR B CA 1
ATOM 2900 C C . THR B 1 139 ? 15.491 2.274 -24.457 1.00 12.76 139 THR B C 1
ATOM 2901 O O . THR B 1 139 ? 16.236 1.365 -24.132 1.00 13.43 139 THR B O 1
ATOM 2905 N N . HIS B 1 140 ? 14.201 2.107 -24.691 1.00 12.73 140 HIS B N 1
ATOM 2906 C CA . HIS B 1 140 ? 13.565 0.806 -24.566 1.00 12.59 140 HIS B CA 1
ATOM 2907 C C . HIS B 1 140 ? 13.995 -0.184 -25.615 1.00 11.36 140 HIS B C 1
ATOM 2908 O O . HIS B 1 140 ? 14.186 -1.369 -25.328 1.00 11.38 140 HIS B O 1
ATOM 2915 N N . LEU B 1 141 ? 14.143 0.286 -26.859 1.00 10.88 141 LEU B N 1
ATOM 2916 C CA . LEU B 1 141 ? 14.686 -0.588 -27.890 1.00 11.43 141 LEU B CA 1
ATOM 2917 C C . LEU B 1 141 ? 16.139 -1.010 -27.619 1.00 11.69 141 LEU B C 1
ATOM 2918 O O . LEU B 1 141 ? 16.486 -2.171 -27.929 1.00 11.33 141 LEU B O 1
ATOM 2923 N N . ARG B 1 142 ? 16.958 -0.114 -27.091 1.00 13.51 142 ARG B N 1
ATOM 2924 C CA . ARG B 1 142 ? 18.324 -0.522 -26.717 1.00 14.31 142 ARG B CA 1
ATOM 2925 C C . ARG B 1 142 ? 18.288 -1.603 -25.646 1.00 13.22 142 ARG B C 1
ATOM 2926 O O . ARG B 1 142 ? 19.118 -2.534 -25.673 1.00 11.46 142 ARG B O 1
ATOM 2934 N N . TYR B 1 143 ? 17.343 -1.503 -24.698 1.00 12.36 143 TYR B N 1
ATOM 2935 C CA . TYR B 1 143 ? 17.228 -2.517 -23.651 1.00 11.47 143 TYR B CA 1
ATOM 2936 C C . TYR B 1 143 ? 16.776 -3.865 -24.208 1.00 11.30 143 TYR B C 1
ATOM 2937 O O . TYR B 1 143 ? 17.309 -4.908 -23.845 1.00 10.58 143 TYR B O 1
ATOM 2946 N N . ILE B 1 144 ? 15.780 -3.857 -25.074 1.00 10.42 144 ILE B N 1
ATOM 2947 C CA . ILE B 1 144 ? 15.383 -5.052 -25.798 1.00 10.57 144 ILE B CA 1
ATOM 2948 C C . ILE B 1 144 ? 16.561 -5.705 -26.492 1.00 10.23 144 ILE B C 1
ATOM 2949 O O . ILE B 1 144 ? 16.788 -6.901 -26.357 1.00 10.87 144 ILE B O 1
ATOM 2954 N N . SER B 1 145 ? 17.311 -4.894 -27.225 1.00 11.03 145 SER B N 1
ATOM 2955 C CA . SER B 1 145 ? 18.453 -5.406 -27.966 1.00 11.80 145 SER B CA 1
ATOM 2956 C C . SER B 1 145 ? 19.489 -6.042 -27.020 1.00 12.54 145 SER B C 1
ATOM 2957 O O . SER B 1 145 ? 20.042 -7.090 -27.326 1.00 12.89 145 SER B O 1
ATOM 2960 N N . TRP B 1 146 ? 19.696 -5.419 -25.879 1.00 12.19 146 TRP B N 1
ATOM 2961 C CA . TRP B 1 146 ? 20.611 -5.971 -24.887 1.00 13.64 146 TRP B CA 1
ATOM 2962 C C . TRP B 1 146 ? 20.140 -7.356 -24.395 1.00 13.37 146 TRP B C 1
ATOM 2963 O O . TRP B 1 146 ? 20.915 -8.344 -24.359 1.00 12.98 146 TRP B O 1
ATOM 2974 N N . LEU B 1 147 ? 18.851 -7.452 -24.065 1.00 12.35 147 LEU B N 1
ATOM 2975 C CA . LEU B 1 147 ? 18.299 -8.693 -23.583 1.00 12.87 147 LEU B CA 1
ATOM 2976 C C . LEU B 1 147 ? 18.374 -9.830 -24.619 1.00 13.26 147 LEU B C 1
ATOM 2977 O O . LEU B 1 147 ? 18.777 -10.936 -24.294 1.00 14.90 147 LEU B O 1
ATOM 2982 N N . ILE B 1 148 ? 18.009 -9.543 -25.861 1.00 14.44 148 ILE B N 1
ATOM 2983 C CA . ILE B 1 148 ? 17.910 -10.614 -26.872 1.00 16.10 148 ILE B CA 1
ATOM 2984 C C . ILE B 1 148 ? 19.273 -10.863 -27.487 1.00 17.76 148 ILE B C 1
ATOM 2985 O O . ILE B 1 148 ? 19.395 -11.765 -28.274 1.00 17.47 148 ILE B O 1
ATOM 2990 N N . ASP B 1 149 ? 20.293 -10.124 -27.088 1.00 18.69 149 ASP B N 1
ATOM 2991 C CA . ASP B 1 149 ? 21.636 -10.457 -27.613 1.00 21.92 149 ASP B CA 1
ATOM 2992 C C . ASP B 1 149 ? 22.204 -11.633 -26.830 1.00 22.63 149 ASP B C 1
ATOM 2993 O O . ASP B 1 149 ? 23.073 -12.335 -27.303 1.00 22.29 149 ASP B O 1
ATOM 2998 N N . ARG B 1 150 ? 21.649 -11.871 -25.660 1.00 22.93 150 ARG B N 1
ATOM 2999 C CA . ARG B 1 150 ? 22.117 -12.932 -24.789 1.00 24.63 150 ARG B CA 1
ATOM 3000 C C . ARG B 1 150 ? 21.053 -13.969 -24.437 1.00 21.57 150 ARG B C 1
ATOM 3001 O O . ARG B 1 150 ? 21.357 -14.962 -23.790 1.00 24.99 150 ARG B O 1
ATOM 3009 N N . ARG B 1 151 ? 19.811 -13.757 -24.882 1.00 15.37 151 ARG B N 1
ATOM 3010 C CA . ARG B 1 151 ? 18.761 -14.724 -24.633 1.00 13.15 151 ARG B CA 1
ATOM 3011 C C . ARG B 1 151 ? 18.032 -14.894 -25.968 1.00 12.21 151 ARG B C 1
ATOM 3012 O O . ARG B 1 151 ? 17.973 -13.932 -26.729 1.00 12.96 151 ARG B O 1
ATOM 3020 N N . ARG B 1 152 ? 17.381 -16.031 -26.170 1.00 13.12 152 ARG B N 1
ATOM 3021 C CA . ARG B 1 152 ? 16.615 -16.215 -27.387 1.00 13.28 152 ARG B CA 1
ATOM 3022 C C . ARG B 1 152 ? 15.387 -15.310 -27.460 1.00 13.18 152 ARG B C 1
ATOM 3023 O O . ARG B 1 152 ? 15.076 -14.699 -28.526 1.00 12.68 152 ARG B O 1
ATOM 3031 N N . TRP B 1 153 ? 14.739 -15.205 -26.310 1.00 12.13 153 TRP B N 1
ATOM 3032 C CA . TRP B 1 153 ? 13.511 -14.407 -26.175 1.00 11.36 153 TRP B CA 1
ATOM 3033 C C . TRP B 1 153 ? 13.734 -13.467 -24.977 1.00 11.94 153 TRP B C 1
ATOM 3034 O O . TRP B 1 153 ? 14.711 -13.616 -24.248 1.00 11.02 153 TRP B O 1
ATOM 3045 N N . LEU B 1 154 ? 12.831 -12.508 -24.715 1.00 10.96 154 LEU B N 1
ATOM 3046 C CA . LEU B 1 154 ? 13.175 -11.470 -23.760 1.00 11.47 154 LEU B CA 1
ATOM 3047 C C . LEU B 1 154 ? 13.495 -12.012 -22.367 1.00 11.97 154 LEU B C 1
ATOM 3048 O O . LEU B 1 154 ? 14.365 -11.467 -21.691 1.00 11.27 154 LEU B O 1
ATOM 3053 N N . ALA B 1 155 ? 12.803 -13.057 -21.952 1.00 11.26 155 ALA B N 1
ATOM 3054 C CA . ALA B 1 155 ? 12.971 -13.614 -20.576 1.00 12.76 155 ALA B CA 1
ATOM 3055 C C . ALA B 1 155 ? 13.787 -14.880 -20.499 1.00 15.14 155 ALA B C 1
ATOM 3056 O O . ALA B 1 155 ? 14.048 -15.372 -19.388 1.00 17.08 155 ALA B O 1
ATOM 3058 N N . GLY B 1 156 ? 14.283 -15.368 -21.633 1.00 13.76 156 GLY B N 1
ATOM 3059 C CA . GLY B 1 156 ? 15.049 -16.607 -21.633 1.00 14.87 156 GLY B CA 1
ATOM 3060 C C . GLY B 1 156 ? 14.823 -17.435 -22.904 1.00 15.59 156 GLY B C 1
ATOM 3061 O O . GLY B 1 156 ? 14.668 -16.882 -23.991 1.00 14.81 156 GLY B O 1
ATOM 3062 N N A ASP B 1 157 ? 14.796 -18.757 -22.750 0.50 16.19 157 ASP B N 1
ATOM 3063 N N B ASP B 1 157 ? 14.802 -18.759 -22.753 0.50 15.92 157 ASP B N 1
ATOM 3064 C CA A ASP B 1 157 ? 14.844 -19.666 -23.898 0.50 17.57 157 ASP B CA 1
ATOM 3065 C CA B ASP B 1 157 ? 14.851 -19.657 -23.910 0.50 17.01 157 ASP B CA 1
ATOM 3066 C C A ASP B 1 157 ? 13.516 -19.890 -24.612 0.50 16.74 157 ASP B C 1
ATOM 3067 C C B ASP B 1 157 ? 13.524 -19.834 -24.647 0.50 16.44 157 ASP B C 1
ATOM 3068 O O A ASP B 1 157 ? 13.483 -20.476 -25.681 0.50 18.56 157 ASP B O 1
ATOM 3069 O O B ASP B 1 157 ? 13.510 -20.286 -25.790 0.50 17.82 157 ASP B O 1
ATOM 3078 N N . MET B 1 158 ? 12.416 -19.427 -24.032 1.00 16.66 158 MET B N 1
ATOM 3079 C CA . MET B 1 158 ? 11.106 -19.637 -24.601 1.00 16.48 158 MET B CA 1
ATOM 3080 C C . MET B 1 158 ? 10.346 -18.339 -24.662 1.00 15.08 158 MET B C 1
ATOM 3081 O O . MET B 1 158 ? 10.605 -17.447 -23.856 1.00 13.14 158 MET B O 1
ATOM 3086 N N . LEU B 1 159 ? 9.452 -18.233 -25.629 1.00 12.92 159 LEU B N 1
ATOM 3087 C CA . LEU B 1 159 ? 8.574 -17.054 -25.719 1.00 12.54 159 LEU B CA 1
ATOM 3088 C C . LEU B 1 159 ? 7.618 -17.032 -24.541 1.00 11.19 159 LEU B C 1
ATOM 3089 O O . LEU B 1 159 ? 7.030 -18.075 -24.172 1.00 12.20 159 LEU B O 1
ATOM 3094 N N . THR B 1 160 ? 7.418 -15.839 -23.973 1.00 10.19 160 THR B N 1
ATOM 3095 C CA . THR B 1 160 ? 6.600 -15.673 -22.766 1.00 10.10 160 THR B CA 1
ATOM 3096 C C . THR B 1 160 ? 5.761 -14.427 -22.860 1.00 9.69 160 THR B C 1
ATOM 3097 O O . THR B 1 160 ? 5.824 -13.711 -23.838 1.00 10.09 160 THR B O 1
ATOM 3101 N N . TYR B 1 161 ? 4.997 -14.164 -21.788 1.00 10.34 161 TYR B N 1
ATOM 3102 C CA . TYR B 1 161 ? 4.253 -12.902 -21.686 1.00 10.08 161 TYR B CA 1
ATOM 3103 C C . TYR B 1 161 ? 5.181 -11.713 -21.856 1.00 10.67 161 TYR B C 1
ATOM 3104 O O . TYR B 1 161 ? 4.727 -10.635 -22.223 1.00 11.31 161 TYR B O 1
ATOM 3113 N N . ALA B 1 162 ? 6.458 -11.836 -21.508 1.00 10.29 162 ALA B N 1
ATOM 3114 C CA . ALA B 1 162 ? 7.360 -10.722 -21.694 1.00 9.67 162 ALA B CA 1
ATOM 3115 C C . ALA B 1 162 ? 7.428 -10.257 -23.152 1.00 9.46 162 ALA B C 1
ATOM 3116 O O . ALA B 1 162 ? 7.286 -9.079 -23.481 1.00 9.52 162 ALA B O 1
ATOM 3118 N N . ASP B 1 163 ? 7.645 -11.212 -24.053 1.00 9.99 163 ASP B N 1
ATOM 3119 C CA . ASP B 1 163 ? 7.686 -10.902 -25.484 1.00 9.56 163 ASP B CA 1
ATOM 3120 C C . ASP B 1 163 ? 6.337 -10.407 -25.949 1.00 9.68 163 ASP B C 1
ATOM 3121 O O . ASP B 1 163 ? 6.233 -9.418 -26.704 1.00 10.18 163 ASP B O 1
ATOM 3126 N N . ILE B 1 164 ? 5.273 -11.049 -25.453 1.00 10.27 164 ILE B N 1
ATOM 3127 C CA . ILE B 1 164 ? 3.944 -10.616 -25.937 1.00 10.39 164 ILE B CA 1
ATOM 3128 C C . ILE B 1 164 ? 3.663 -9.175 -25.534 1.00 10.33 164 ILE B C 1
ATOM 3129 O O . ILE B 1 164 ? 3.251 -8.354 -26.360 1.00 9.72 164 ILE B O 1
ATOM 3134 N N . THR B 1 165 ? 3.931 -8.848 -24.259 1.00 9.74 165 THR B N 1
ATOM 3135 C CA . THR B 1 165 ? 3.616 -7.522 -23.723 1.00 10.97 165 THR B CA 1
ATOM 3136 C C . THR B 1 165 ? 4.435 -6.458 -24.483 1.00 10.79 165 THR B C 1
ATOM 3137 O O . THR B 1 165 ? 3.874 -5.477 -24.991 1.00 10.51 165 THR B O 1
ATOM 3141 N N . ALA B 1 166 ? 5.765 -6.665 -24.620 1.00 9.98 166 ALA B N 1
ATOM 3142 C CA . ALA B 1 166 ? 6.592 -5.735 -25.345 1.00 10.22 166 ALA B CA 1
ATOM 3143 C C . ALA B 1 166 ? 6.094 -5.529 -26.787 1.00 10.14 166 ALA B C 1
ATOM 3144 O O . ALA B 1 166 ? 5.992 -4.375 -27.278 1.00 11.17 166 ALA B O 1
ATOM 3146 N N . ALA B 1 167 ? 5.785 -6.638 -27.471 1.00 10.20 167 ALA B N 1
ATOM 3147 C CA . ALA B 1 167 ? 5.433 -6.601 -28.888 1.00 10.56 167 ALA B CA 1
ATOM 3148 C C . ALA B 1 167 ? 4.088 -5.901 -29.045 1.00 10.76 167 ALA B C 1
ATOM 3149 O O . ALA B 1 167 ? 3.872 -5.194 -30.012 1.00 11.75 167 ALA B O 1
ATOM 3151 N N . CYS B 1 168 ? 3.205 -6.084 -28.082 1.00 10.38 168 CYS B N 1
ATOM 3152 C CA . CYS B 1 168 ? 1.859 -5.470 -28.160 1.00 10.96 168 CYS B CA 1
ATOM 3153 C C . CYS B 1 168 ? 1.967 -3.977 -27.993 1.00 11.13 168 CYS B C 1
ATOM 3154 O O . CYS B 1 168 ? 1.361 -3.218 -28.756 1.00 11.59 168 CYS B O 1
ATOM 3157 N N . HIS B 1 169 ? 2.804 -3.523 -27.062 1.00 11.36 169 HIS B N 1
ATOM 3158 C CA . HIS B 1 169 ? 3.011 -2.090 -26.920 1.00 10.91 169 HIS B CA 1
ATOM 3159 C C . HIS B 1 169 ? 3.658 -1.527 -28.188 1.00 11.30 169 HIS B C 1
ATOM 3160 O O . HIS B 1 169 ? 3.203 -0.546 -28.729 1.00 12.36 169 HIS B O 1
ATOM 3167 N N . LEU B 1 170 ? 4.671 -2.198 -28.683 1.00 10.66 170 LEU B N 1
ATOM 3168 C CA . LEU B 1 170 ? 5.392 -1.694 -29.828 1.00 11.34 170 LEU B CA 1
ATOM 3169 C C . LEU B 1 170 ? 4.490 -1.707 -31.072 1.00 11.63 170 LEU B C 1
ATOM 3170 O O . LEU B 1 170 ? 4.645 -0.874 -31.941 1.00 12.43 170 LEU B O 1
ATOM 3175 N N . SER B 1 171 ? 3.566 -2.660 -31.138 1.00 12.62 171 SER B N 1
ATOM 3176 C CA . SER B 1 171 ? 2.662 -2.780 -32.308 1.00 13.39 171 SER B CA 1
ATOM 3177 C C . SER B 1 171 ? 1.791 -1.520 -32.357 1.00 12.88 171 SER B C 1
ATOM 3178 O O . SER B 1 171 ? 1.425 -1.074 -33.474 1.00 15.39 171 SER B O 1
ATOM 3181 N N . LEU B 1 172 ? 1.432 -0.965 -31.211 1.00 13.23 172 LEU B N 1
ATOM 3182 C CA . LEU B 1 172 ? 0.647 0.307 -31.219 1.00 15.04 172 LEU B CA 1
ATOM 3183 C C . LEU B 1 172 ? 1.510 1.497 -31.617 1.00 15.55 172 LEU B C 1
ATOM 3184 O O . LEU B 1 172 ? 1.060 2.376 -32.358 1.00 17.38 172 LEU B O 1
ATOM 3189 N N . ILE B 1 173 ? 2.752 1.532 -31.182 1.00 14.70 173 ILE B N 1
ATOM 3190 C CA . ILE B 1 173 ? 3.687 2.576 -31.583 1.00 15.96 173 ILE B CA 1
ATOM 3191 C C . ILE B 1 173 ? 3.873 2.474 -33.104 1.00 16.65 173 ILE B C 1
ATOM 3192 O O . ILE B 1 173 ? 3.990 3.501 -33.795 1.00 17.71 173 ILE B O 1
ATOM 3197 N N . ASP B 1 174 ? 3.942 1.255 -33.605 1.00 15.84 174 ASP B N 1
ATOM 3198 C CA . ASP B 1 174 ? 4.250 1.003 -35.028 1.00 15.74 174 ASP B CA 1
ATOM 3199 C C . ASP B 1 174 ? 3.012 1.392 -35.832 1.00 17.78 174 ASP B C 1
ATOM 3200 O O . ASP B 1 174 ? 3.157 1.886 -36.953 1.00 18.61 174 ASP B O 1
ATOM 3205 N N . TYR B 1 175 ? 1.824 1.151 -35.281 1.00 19.70 175 TYR B N 1
ATOM 3206 C CA . TYR B 1 175 ? 0.567 1.583 -35.901 1.00 23.93 175 TYR B CA 1
ATOM 3207 C C . TYR B 1 175 ? 0.569 3.099 -36.103 1.00 24.59 175 TYR B C 1
ATOM 3208 O O . TYR B 1 175 ? 0.109 3.598 -37.141 1.00 24.31 175 TYR B O 1
ATOM 3217 N N . ALA B 1 176 ? 1.131 3.826 -35.132 1.00 23.42 176 ALA B N 1
ATOM 3218 C CA . ALA B 1 176 ? 1.307 5.274 -35.217 1.00 24.84 176 ALA B CA 1
ATOM 3219 C C . ALA B 1 176 ? 2.510 5.683 -36.080 1.00 26.66 176 ALA B C 1
ATOM 3220 O O . ALA B 1 176 ? 2.684 6.883 -36.354 1.00 28.09 176 ALA B O 1
ATOM 3222 N N . GLY B 1 177 ? 3.356 4.713 -36.476 1.00 23.68 177 GLY B N 1
ATOM 3223 C CA . GLY B 1 177 ? 4.531 4.978 -37.350 1.00 25.91 177 GLY B CA 1
ATOM 3224 C C . GLY B 1 177 ? 5.752 5.565 -36.642 1.00 25.77 177 GLY B C 1
ATOM 3225 O O . GLY B 1 177 ? 6.643 6.141 -37.271 1.00 27.38 177 GLY B O 1
ATOM 3226 N N . ASP B 1 178 ? 5.825 5.402 -35.327 1.00 22.36 178 ASP B N 1
ATOM 3227 C CA . ASP B 1 178 ? 6.815 6.080 -34.554 1.00 21.67 178 ASP B CA 1
ATOM 3228 C C . ASP B 1 178 ? 7.940 5.177 -34.033 1.00 18.74 178 ASP B C 1
ATOM 3229 O O . ASP B 1 178 ? 8.684 5.622 -33.174 1.00 20.23 178 ASP B O 1
ATOM 3234 N N . VAL B 1 179 ? 8.120 3.955 -34.584 1.00 17.31 179 VAL B N 1
ATOM 3235 C CA . VAL B 1 179 ? 9.248 3.158 -34.136 1.00 16.89 179 VAL B CA 1
ATOM 3236 C C . VAL B 1 179 ? 10.462 3.304 -35.043 1.00 14.44 179 VAL B C 1
ATOM 3237 O O . VAL B 1 179 ? 10.392 2.951 -36.218 1.00 15.71 179 VAL B O 1
ATOM 3241 N N . PRO B 1 180 ? 11.588 3.793 -34.480 1.00 15.27 180 PRO B N 1
ATOM 3242 C CA . PRO B 1 180 ? 12.825 3.942 -35.246 1.00 15.52 180 PRO B CA 1
ATOM 3243 C C . PRO B 1 180 ? 13.574 2.592 -35.435 1.00 13.33 180 PRO B C 1
ATOM 3244 O O . PRO B 1 180 ? 14.694 2.394 -34.951 1.00 13.66 180 PRO B O 1
ATOM 3248 N N . TRP B 1 181 ? 12.961 1.679 -36.170 1.00 13.82 181 TRP B N 1
ATOM 3249 C CA . TRP B 1 181 ? 13.476 0.337 -36.289 1.00 14.07 181 TRP B CA 1
ATOM 3250 C C . TRP B 1 181 ? 14.896 0.341 -36.895 1.00 14.41 181 TRP B C 1
ATOM 3251 O O . TRP B 1 181 ? 15.732 -0.506 -36.592 1.00 13.77 181 TRP B O 1
ATOM 3262 N N . GLU B 1 182 ? 15.139 1.299 -37.806 1.00 16.69 182 GLU B N 1
ATOM 3263 C CA . GLU B 1 182 ? 16.425 1.335 -38.472 1.00 17.57 182 GLU B CA 1
ATOM 3264 C C . GLU B 1 182 ? 17.603 1.641 -37.561 1.00 17.62 182 GLU B C 1
ATOM 3265 O O . GLU B 1 182 ? 18.769 1.433 -37.944 1.00 18.24 182 GLU B O 1
ATOM 3271 N N . ASP B 1 183 ? 17.339 2.185 -36.367 1.00 15.14 183 ASP B N 1
ATOM 3272 C CA . ASP B 1 183 ? 18.397 2.421 -35.387 1.00 13.43 183 ASP B CA 1
ATOM 3273 C C . ASP B 1 183 ? 18.686 1.207 -34.456 1.00 13.48 183 ASP B C 1
ATOM 3274 O O . ASP B 1 183 ? 19.616 1.251 -33.652 1.00 13.33 183 ASP B O 1
ATOM 3279 N N . HIS B 1 184 ? 17.829 0.182 -34.556 1.00 13.96 184 HIS B N 1
ATOM 3280 C CA . HIS B 1 184 ? 17.817 -0.962 -33.610 1.00 13.38 184 HIS B CA 1
ATOM 3281 C C . HIS B 1 184 ? 17.597 -2.290 -34.302 1.00 14.42 184 HIS B C 1
ATOM 3282 O O . HIS B 1 184 ? 16.554 -2.939 -34.153 1.00 14.19 184 HIS B O 1
ATOM 3289 N N . PRO B 1 185 ? 18.544 -2.687 -35.129 1.00 14.89 185 PRO B N 1
ATOM 3290 C CA . PRO B 1 185 ? 18.348 -3.859 -35.958 1.00 15.37 185 PRO B CA 1
ATOM 3291 C C . PRO B 1 185 ? 18.110 -5.185 -35.192 1.00 14.60 185 PRO B C 1
ATOM 3292 O O . PRO B 1 185 ? 17.361 -6.012 -35.690 1.00 16.17 185 PRO B O 1
ATOM 3296 N N . GLN B 1 186 ? 18.713 -5.341 -34.018 1.00 15.15 186 GLN B N 1
ATOM 3297 C CA . GLN B 1 186 ? 18.561 -6.568 -33.221 1.00 16.12 186 GLN B CA 1
ATOM 3298 C C . GLN B 1 186 ? 17.122 -6.621 -32.713 1.00 14.78 186 GLN B C 1
ATOM 3299 O O . GLN B 1 186 ? 16.433 -7.636 -32.832 1.00 13.03 186 GLN B O 1
ATOM 3305 N N . ALA B 1 187 ? 16.647 -5.522 -32.133 1.00 14.22 187 ALA B N 1
ATOM 3306 C CA . ALA B 1 187 ? 15.236 -5.474 -31.679 1.00 12.43 187 ALA B CA 1
ATOM 3307 C C . ALA B 1 187 ? 14.257 -5.650 -32.816 1.00 12.42 187 ALA B C 1
ATOM 3308 O O . ALA B 1 187 ? 13.201 -6.273 -32.659 1.00 12.44 187 ALA B O 1
ATOM 3310 N N . LYS B 1 188 ? 14.573 -5.057 -33.946 1.00 12.26 188 LYS B N 1
ATOM 3311 C CA . LYS B 1 188 ? 13.717 -5.156 -35.123 1.00 12.56 188 LYS B CA 1
ATOM 3312 C C . LYS B 1 188 ? 13.519 -6.632 -35.521 1.00 12.39 188 LYS B C 1
ATOM 3313 O O . LYS B 1 188 ? 12.434 -7.075 -35.834 1.00 12.25 188 LYS B O 1
ATOM 3319 N N . GLU B 1 189 ? 14.621 -7.370 -35.526 1.00 12.83 189 GLU B N 1
ATOM 3320 C CA . GLU B 1 189 ? 14.592 -8.762 -35.901 1.00 12.56 189 GLU B CA 1
ATOM 3321 C C . GLU B 1 189 ? 13.746 -9.607 -34.949 1.00 11.71 189 GLU B C 1
ATOM 3322 O O . GLU B 1 189 ? 12.941 -10.438 -35.385 1.00 12.63 189 GLU B O 1
ATOM 3328 N N . TRP B 1 190 ? 13.874 -9.334 -33.648 1.00 11.79 190 TRP B N 1
ATOM 3329 C CA . TRP B 1 190 ? 13.042 -9.974 -32.636 1.00 11.11 190 TRP B CA 1
ATOM 3330 C C . TRP B 1 190 ? 11.575 -9.618 -32.869 1.00 11.07 190 TRP B C 1
ATOM 3331 O O . TRP B 1 190 ? 10.695 -10.497 -32.859 1.00 12.05 190 TRP B O 1
ATOM 3342 N N . TYR B 1 191 ? 11.277 -8.339 -33.123 1.00 12.62 191 TYR B N 1
ATOM 3343 C CA . TYR B 1 191 ? 9.877 -7.935 -33.351 1.00 11.80 191 TYR B CA 1
ATOM 3344 C C . TYR B 1 191 ? 9.291 -8.605 -34.587 1.00 12.11 191 TYR B C 1
ATOM 3345 O O . TYR B 1 191 ? 8.163 -8.967 -34.588 1.00 12.88 191 TYR B O 1
ATOM 3354 N N . ALA B 1 192 ? 10.096 -8.790 -35.622 1.00 12.84 192 ALA B N 1
ATOM 3355 C CA . ALA B 1 192 ? 9.634 -9.431 -36.830 1.00 13.88 192 ALA B CA 1
ATOM 3356 C C . ALA B 1 192 ? 9.248 -10.855 -36.563 1.00 14.11 192 ALA B C 1
ATOM 3357 O O . ALA B 1 192 ? 8.303 -11.351 -37.148 1.00 14.27 192 ALA B O 1
ATOM 3359 N N . LEU B 1 193 ? 9.996 -11.548 -35.700 1.00 13.44 193 LEU B N 1
ATOM 3360 C CA . LEU B 1 193 ? 9.641 -12.908 -35.303 1.00 15.28 193 LEU B CA 1
ATOM 3361 C C . LEU B 1 193 ? 8.335 -12.950 -34.550 1.00 15.71 193 LEU B C 1
ATOM 3362 O O . LEU B 1 193 ? 7.485 -13.793 -34.858 1.00 18.06 193 LEU B O 1
ATOM 3367 N N . VAL B 1 194 ? 8.104 -12.031 -33.603 1.00 14.28 194 VAL B N 1
ATOM 3368 C CA . VAL B 1 194 ? 6.858 -12.082 -32.879 1.00 13.50 194 VAL B CA 1
ATOM 3369 C C . VAL B 1 194 ? 5.681 -11.737 -33.772 1.00 13.70 194 VAL B C 1
ATOM 3370 O O . VAL B 1 194 ? 4.635 -12.432 -33.764 1.00 13.97 194 VAL B O 1
ATOM 3374 N N . LYS B 1 195 ? 5.848 -10.688 -34.557 1.00 14.36 195 LYS B N 1
ATOM 3375 C CA . LYS B 1 195 ? 4.717 -10.194 -35.392 1.00 15.94 195 LYS B CA 1
ATOM 3376 C C . LYS B 1 195 ? 4.293 -11.198 -36.449 1.00 15.63 195 LYS B C 1
ATOM 3377 O O . LYS B 1 195 ? 3.127 -11.166 -36.918 1.00 16.43 195 LYS B O 1
ATOM 3383 N N A SER B 1 196 ? 5.205 -12.103 -36.797 0.50 17.56 196 SER B N 1
ATOM 3384 N N B SER B 1 196 ? 5.220 -12.054 -36.844 0.50 15.82 196 SER B N 1
ATOM 3385 C CA A SER B 1 196 ? 5.000 -13.139 -37.817 0.50 17.62 196 SER B CA 1
ATOM 3386 C CA B SER B 1 196 ? 4.954 -13.061 -37.864 0.50 14.83 196 SER B CA 1
ATOM 3387 C C A SER B 1 196 ? 4.192 -14.325 -37.330 0.50 16.42 196 SER B C 1
ATOM 3388 C C B SER B 1 196 ? 4.170 -14.278 -37.344 0.50 14.94 196 SER B C 1
ATOM 3389 O O A SER B 1 196 ? 3.676 -15.125 -38.117 0.50 16.65 196 SER B O 1
ATOM 3390 O O B SER B 1 196 ? 3.628 -15.045 -38.145 0.50 15.43 196 SER B O 1
ATOM 3395 N N . ARG B 1 197 ? 4.049 -14.445 -36.026 1.00 14.57 197 ARG B N 1
ATOM 3396 C CA . ARG B 1 197 ? 3.370 -15.605 -35.445 1.00 12.95 197 ARG B CA 1
ATOM 3397 C C . ARG B 1 197 ? 1.865 -15.547 -35.735 1.00 13.48 197 ARG B C 1
ATOM 3398 O O . ARG B 1 197 ? 1.313 -14.454 -35.840 1.00 14.00 197 ARG B O 1
ATOM 3406 N N . PRO B 1 198 ? 1.229 -16.714 -35.890 1.00 15.24 198 PRO B N 1
ATOM 3407 C CA . PRO B 1 198 ? -0.215 -16.708 -36.221 1.00 17.11 198 PRO B CA 1
ATOM 3408 C C . PRO B 1 198 ? -1.047 -15.991 -35.156 1.00 15.92 198 PRO B C 1
ATOM 3409 O O . PRO B 1 198 ? -2.071 -15.378 -35.473 1.00 17.93 198 PRO B O 1
ATOM 3413 N N . SER B 1 199 ? -0.580 -16.023 -33.915 1.00 15.90 199 SER B N 1
ATOM 3414 C CA . SER B 1 199 ? -1.277 -15.360 -32.809 1.00 15.83 199 SER B CA 1
ATOM 3415 C C . SER B 1 199 ? -1.342 -13.873 -32.995 1.00 15.04 199 SER B C 1
ATOM 3416 O O . SER B 1 199 ? -2.238 -13.219 -32.412 1.00 15.83 199 SER B O 1
ATOM 3419 N N . PHE B 1 200 ? -0.424 -13.297 -33.757 1.00 13.80 200 PHE B N 1
ATOM 3420 C CA . PHE B 1 200 ? -0.366 -11.851 -33.947 1.00 14.85 200 PHE B CA 1
ATOM 3421 C C . PHE B 1 200 ? -1.192 -11.340 -35.135 1.00 16.64 200 PHE B C 1
ATOM 3422 O O . PHE B 1 200 ? -1.370 -10.160 -35.313 1.00 16.82 200 PHE B O 1
ATOM 3430 N N . ARG B 1 201 ? -1.655 -12.251 -35.977 1.00 20.63 201 ARG B N 1
ATOM 3431 C CA . ARG B 1 201 ? -2.281 -11.878 -37.247 1.00 23.22 201 ARG B CA 1
ATOM 3432 C C . ARG B 1 201 ? -3.394 -10.835 -37.128 1.00 22.33 201 ARG B C 1
ATOM 3433 O O . ARG B 1 201 ? -3.392 -9.854 -37.877 1.00 23.78 201 ARG B O 1
ATOM 3441 N N . PRO B 1 202 ? -4.354 -11.025 -36.203 1.00 21.96 202 PRO B N 1
ATOM 3442 C CA . PRO B 1 202 ? -5.453 -10.049 -36.119 1.00 23.03 202 PRO B CA 1
ATOM 3443 C C . PRO B 1 202 ? -4.987 -8.643 -35.760 1.00 22.54 202 PRO B C 1
ATOM 3444 O O . PRO B 1 202 ? -5.540 -7.655 -36.227 1.00 21.78 202 PRO B O 1
ATOM 3448 N N . LEU B 1 203 ? -3.935 -8.538 -34.957 1.00 19.91 203 LEU B N 1
ATOM 3449 C CA . LEU B 1 203 ? -3.403 -7.233 -34.662 1.00 19.38 203 LEU B CA 1
ATOM 3450 C C . LEU B 1 203 ? -2.886 -6.538 -35.928 1.00 20.69 203 LEU B C 1
ATOM 3451 O O . LEU B 1 203 ? -2.821 -5.299 -35.988 1.00 20.63 203 LEU B O 1
ATOM 3456 N N . LEU B 1 204 ? -2.471 -7.328 -36.907 1.00 20.80 204 LEU B N 1
ATOM 3457 C CA . LEU B 1 204 ? -1.848 -6.751 -38.095 1.00 22.78 204 LEU B CA 1
ATOM 3458 C C . LEU B 1 204 ? -2.900 -6.335 -39.103 1.00 23.59 204 LEU B C 1
ATOM 3459 O O . LEU B 1 204 ? -2.757 -5.313 -39.782 1.00 24.85 204 LEU B O 1
ATOM 3464 N N . THR B 1 205 ? -3.954 -7.128 -39.187 1.00 25.03 205 THR B N 1
ATOM 3465 C CA . THR B 1 205 ? -4.914 -6.973 -40.293 1.00 26.75 205 THR B CA 1
ATOM 3466 C C . THR B 1 205 ? -6.087 -6.063 -39.919 1.00 30.71 205 THR B C 1
ATOM 3467 O O . THR B 1 205 ? -6.728 -5.466 -40.797 1.00 28.49 205 THR B O 1
ATOM 3471 N N . GLU B 1 206 ? -6.370 -5.933 -38.622 1.00 29.52 206 GLU B N 1
ATOM 3472 C CA . GLU B 1 206 ? -7.502 -5.090 -38.186 1.00 27.75 206 GLU B CA 1
ATOM 3473 C C . GLU B 1 206 ? -7.088 -3.622 -38.138 1.00 29.02 206 GLU B C 1
ATOM 3474 O O . GLU B 1 206 ? -5.924 -3.280 -37.959 1.00 27.73 206 GLU B O 1
ATOM 3480 N N . THR B 1 207 ? -8.045 -2.736 -38.349 1.00 32.15 207 THR B N 1
ATOM 3481 C CA . THR B 1 207 ? -7.746 -1.315 -38.348 1.00 33.38 207 THR B CA 1
ATOM 3482 C C . THR B 1 207 ? -8.553 -0.617 -37.273 1.00 32.34 207 THR B C 1
ATOM 3483 O O . THR B 1 207 ? -9.556 -1.138 -36.787 1.00 32.71 207 THR B O 1
ATOM 3487 N N . ILE B 1 208 ? -8.089 0.570 -36.918 1.00 34.74 208 ILE B N 1
ATOM 3488 C CA . ILE B 1 208 ? -8.776 1.445 -35.997 1.00 36.87 208 ILE B CA 1
ATOM 3489 C C . ILE B 1 208 ? -9.099 2.724 -36.764 1.00 38.99 208 ILE B C 1
ATOM 3490 O O . ILE B 1 208 ? -8.215 3.553 -37.046 1.00 35.62 208 ILE B O 1
ATOM 3495 N N . SER B 1 209 ? -10.370 2.870 -37.130 1.00 41.67 209 SER B N 1
ATOM 3496 C CA . SER B 1 209 ? -10.811 4.038 -37.893 1.00 42.53 209 SER B CA 1
ATOM 3497 C C . SER B 1 209 ? -10.645 5.321 -37.058 1.00 41.17 209 SER B C 1
ATOM 3498 O O . SER B 1 209 ? -10.896 5.308 -35.850 1.00 39.78 209 SER B O 1
ATOM 3501 N N . PRO B 1 210 ? -10.221 6.437 -37.682 1.00 43.41 210 PRO B N 1
ATOM 3502 C CA . PRO B 1 210 ? -9.922 6.631 -39.094 1.00 44.67 210 PRO B CA 1
ATOM 3503 C C . PRO B 1 210 ? -8.422 6.591 -39.399 1.00 44.44 210 PRO B C 1
ATOM 3504 O O . PRO B 1 210 ? -7.967 7.209 -40.365 1.00 45.14 210 PRO B O 1
ATOM 3508 N N . ILE B 1 211 ? -7.639 5.912 -38.572 1.00 38.22 211 ILE B N 1
ATOM 3509 C CA . ILE B 1 211 ? -6.197 5.993 -38.751 1.00 37.94 211 ILE B CA 1
ATOM 3510 C C . ILE B 1 211 ? -5.722 4.840 -39.604 1.00 35.78 211 ILE B C 1
ATOM 3511 O O . ILE B 1 211 ? -6.095 3.683 -39.381 1.00 36.08 211 ILE B O 1
ATOM 3516 N N . ARG B 1 212 ? -4.933 5.172 -40.616 1.00 35.51 212 ARG B N 1
ATOM 3517 C CA . ARG B 1 212 ? -4.276 4.169 -41.414 1.00 35.35 212 ARG B CA 1
ATOM 3518 C C . ARG B 1 212 ? -2.888 3.940 -40.857 1.00 33.74 212 ARG B C 1
ATOM 3519 O O . ARG B 1 212 ? -2.188 4.901 -40.503 1.00 30.21 212 ARG B O 1
ATOM 3522 N N . PRO B 1 213 ? -2.487 2.663 -40.772 1.00 30.23 213 PRO B N 1
ATOM 3523 C CA . PRO B 1 213 ? -1.152 2.399 -40.303 1.00 30.34 213 PRO B CA 1
ATOM 3524 C C . PRO B 1 213 ? -0.139 2.563 -41.433 1.00 31.10 213 PRO B C 1
ATOM 3525 O O . PRO B 1 213 ? -0.532 2.591 -42.611 1.00 30.27 213 PRO B O 1
ATOM 3529 N N . PRO B 1 214 ? 1.162 2.652 -41.081 1.00 30.76 214 PRO B N 1
ATOM 3530 C CA . PRO B 1 214 ? 2.196 2.775 -42.109 1.00 30.88 214 PRO B CA 1
ATOM 3531 C C . PRO B 1 214 ? 2.189 1.563 -43.001 1.00 31.97 214 PRO B C 1
ATOM 3532 O O . PRO B 1 214 ? 1.575 0.532 -42.677 1.00 30.09 214 PRO B O 1
ATOM 3536 N N . ARG B 1 215 ? 2.850 1.696 -44.156 1.00 35.72 215 ARG B N 1
ATOM 3537 C CA . ARG B 1 215 ? 2.810 0.647 -45.167 1.00 34.01 215 ARG B CA 1
ATOM 3538 C C . ARG B 1 215 ? 3.353 -0.704 -44.648 1.00 30.66 215 ARG B C 1
ATOM 3539 O O . ARG B 1 215 ? 2.877 -1.774 -45.016 1.00 34.43 215 ARG B O 1
ATOM 3542 N N . HIS B 1 216 ? 4.340 -0.630 -43.769 1.00 29.19 216 HIS B N 1
ATOM 3543 C CA . HIS B 1 216 ? 5.044 -1.821 -43.359 1.00 26.07 216 HIS B CA 1
ATOM 3544 C C . HIS B 1 216 ? 4.377 -2.487 -42.187 1.00 25.48 216 HIS B C 1
ATOM 3545 O O . HIS B 1 216 ? 4.746 -3.606 -41.808 1.00 24.66 216 HIS B O 1
ATOM 3552 N N . TYR B 1 217 ? 3.396 -1.810 -41.602 1.00 23.54 217 TYR B N 1
ATOM 3553 C CA . TYR B 1 217 ? 2.788 -2.304 -40.361 1.00 22.46 217 TYR B CA 1
ATOM 3554 C C . TYR B 1 217 ? 2.336 -3.756 -40.432 1.00 23.37 217 TYR B C 1
ATOM 3555 O O . TYR B 1 217 ? 2.630 -4.561 -39.496 1.00 22.45 217 TYR B O 1
ATOM 3564 N N . ALA B 1 218 ? 1.630 -4.132 -41.504 1.00 22.79 218 ALA B N 1
ATOM 3565 C CA . ALA B 1 218 ? 1.162 -5.526 -41.645 1.00 25.67 218 ALA B CA 1
ATOM 3566 C C . ALA B 1 218 ? 2.106 -6.436 -42.422 1.00 26.80 218 ALA B C 1
ATOM 3567 O O . ALA B 1 218 ? 1.801 -7.619 -42.628 1.00 28.79 218 ALA B O 1
ATOM 3569 N N . ASP B 1 219 ? 3.255 -5.899 -42.816 1.00 28.49 219 ASP B N 1
ATOM 3570 C CA . ASP B 1 219 ? 4.247 -6.600 -43.631 1.00 31.95 219 ASP B CA 1
ATOM 3571 C C . ASP B 1 219 ? 5.195 -7.427 -42.763 1.00 32.26 219 ASP B C 1
ATOM 3572 O O . ASP B 1 219 ? 5.939 -6.880 -41.923 1.00 31.86 219 ASP B O 1
ATOM 3577 N N . LEU B 1 220 ? 5.201 -8.733 -42.992 1.00 32.27 220 LEU B N 1
ATOM 3578 C CA . LEU B 1 220 ? 6.078 -9.608 -42.226 1.00 35.78 220 LEU B CA 1
ATOM 3579 C C . LEU B 1 220 ? 7.534 -9.393 -42.603 1.00 38.44 220 LEU B C 1
ATOM 3580 O O . LEU B 1 220 ? 8.439 -9.614 -41.783 1.00 41.55 220 LEU B O 1
ATOM 3585 N N . ASP B 1 221 ? 7.762 -8.894 -43.808 1.00 39.63 221 ASP B N 1
ATOM 3586 C CA . ASP B 1 221 ? 9.119 -8.793 -44.329 1.00 40.99 221 ASP B CA 1
ATOM 3587 C C . ASP B 1 221 ? 9.719 -7.412 -44.186 1.00 40.58 221 ASP B C 1
ATOM 3588 O O . ASP B 1 221 ? 10.742 -7.140 -44.802 1.00 47.58 221 ASP B O 1
ATOM 3590 N N . PHE B 1 222 ? 9.088 -6.544 -43.396 1.00 35.07 222 PHE B N 1
ATOM 3591 C CA . PHE B 1 222 ? 9.523 -5.164 -43.234 1.00 31.97 222 PHE B CA 1
ATOM 3592 C C . PHE B 1 222 ? 10.975 -5.074 -42.782 1.00 33.53 222 PHE B C 1
ATOM 3593 O O . PHE B 1 222 ? 11.587 -4.014 -42.921 1.00 31.30 222 PHE B O 1
#

Sequence (442 aa):
MRRLYHHGLSPAARKVRVALAEKRLDYEAVIEETWIRNESFLAMNPEGEVPVLVEADGLTITDGWAICEYLEEVYPEPSLLGGPAAMMRAEVRRLVAWFDRKFNREVTEPLVREKLLKRVISGGAPDSRQIRAGRANVHTHLRYISWLIDRRRRWLAGDMLTYADITAACHLSLIDYAGDVPWEDHPQAKEWYALVKSSRPSFRPLLTETISPIRPPRHYADLDFMRRLYHHGLSPAARKVRVALAEKRLDYEAVIEETWIRNESFLAMNPEGEVPVLVEADGLTITDGWAICEYLEEVYPEPSLLGGPAAMMRAEVRRLVAWFDRKFNREVTEPLVREKLLKRVISAPDSRQIRAGRANVHTHLRYISWLIDRRRWLAGDDMLTYADITAACHLSLIDYAGDVPWEDHPQAKEWYALVKSSRPSFRPLLTETISPIRPPRHYADLDF

Secondary structure (DSSP, 8-state):
--EEEE-TT-HHHHHHHHHHHHTT---EEEE--TTS--HHHHHH-TT--S-EEE-TT--EEESHHHHHHHHHHHS-SS-SS-SSHHHHHHHHHHHHIIIIIIIIIIIHHHIIIIIIHHHSS--S--HHHHHHHHHHHHHHHHHHHHHHHHSSBTTBSS--HHHHHHHHHHHHHHHTT---GGG-HHHHHHHHHHHTSGGGHHHHH--BTTBPPPTTTT-TT-/--EEEE-TT-HHHHHHHHHHHHTT---EEEE--TTS--HHHHHH-TT--S-EEE-TT--EEESHHHHHHHHHHHS-SS-SS-SSHHHHHHHHHHHHIIIIIIIIIIIHHHHIIIIIHHHH----HHHHHHHHHHHHHHHHHHHHHHHHSSBTTBSS--HHHHHHHHHHHHHHHTT---GGG-HHHHHHHHHHHTSGGGHHHHH--BTTBPPPTTTT-TT-

B-factor: mean 19.51, std 9.07, range [7.99, 65.5]

Radius of gyration: 21.51 Å; Cα contacts (8 Å, |Δi|>4): 709; chains: 2; bounding box: 49×50×63 Å

Foldseek 3Di:
DKEWEDDLLDLLSQLLLLVCVQLVHDYHYDYDPLVDDDVVCCVLPVVSDDTWIQDPVGDIFGDSVRSLVVCCVPRVPPHQQDDDPVLNVLLVVLLCCLVPVLCVQASVLLSVQQPVVQLDVNDHRDVVSVVRNLVVVVVVLVLQLVQVVPAVANSHDDHHSNLSSNLSSVLSCQQSPRDPCVVRVSSNVNSLVVCPDPSNQCSQPDDDPPRGGDPCSNPSPD/DKEWEDDLLDLLSLLLLLVCVQLPHDYHYDYDPLVDDDVVVCVLPVVSDDTWMQDPVGDIAGDSVSSLVVCCVPRVPPHQQDDDPVLNVLLVVLLCCLVPVLCVQASVLLCVQQPVCVLPHHRDVVSNVRNLVVVVVVLVLQLVQCVPAVENRHPDHHSNLSSNLSSVLSCQQSPRDPCVVRVSSVVSSLVVCPDPSNQCSQPDDRPPGGGDPCSNPSVD

CATH classification: 3.40.30.10 (+1 more: 1.20.1050.10)

Nearest PDB structures (foldseek):
  4o7h-assembly1_B  TM=1.005E+00  e=5.164E-37  Rhodospirillum rubrum F11
  4o7h-assembly1_A  TM=1.001E+00  e=2.492E-35  Rhodospirillum rubrum F11
  5nr1-assembly1_A  TM=9.765E-01  e=6.322E-22  Caulobacter vibrioides
  4mdc-assembly1_A  TM=9.523E-01  e=1.625E-21  Sinorhizobium meliloti 1021
  4exj-assembly1_B  TM=8.289E-01  e=7.996E-09  Lodderomyces elongisporus NRRL YB-4239